Protein AF-0000000079678450 (afdb_homodimer)

Foldseek 3Di:
DDDPPPPVPDPPPPPPPPPPPPPDPVVVVQLCVLVVLLVVLVVLVVVLVVCVVVVVVVVNVVSVVVNVVSQVVVQVQVVVLVVQCVVCLQAVPLVSNLVQADQFFQFWEADVVGDIDTGSVRVSVVSVVVSVPADHRKDKDWAPWDKDDDRFKIKIWTWIWIDHPPDDDTDIWTWMWMWGQDSSHIHTRYIYTD/DDDPPPPVPPPPPPPPPPPPPPPDPVVVVLLCVLVVLLCVLVVLVVVLVVCVVVVVVVVNVVSVVVNVVSQVVVQVQVVVLVVQCVVCLQAVPLVSNLVQADQFFQFWEADVVGDIDTGSVRVSVVSVVVSVVADHRKDKDWAPWDKDDDRFKIKIWTWIWIGHPPDDDTDIWTWMWMWGQDSSHIHTRYIYTD

Secondary structure (DSSP, 8-state):
------------------------GGGHHHHHHHHHHHHHHHHHHHHHHHHHHTT-HHHHHHHHHHHHHHHHHHHHHHHHHHHHHHHHHHHT-HHHHHHHB--SSS-EEE-TT--EEESHHHHHHHHHHHHHHS-SSEEEEEEEEEEEEETTEEEEEEEEEEEESS--PPEEEEEEEEEEEETTEEEEEEEEE-/------------------------STTHHHHHHHHHHHHHHHHHHHHHHHHHHTT-HHHHHHHHHHHHHHHHHHHHHHHHHHHHHHHHHHHT-HHHHHHHB--SSS-EEE-TT--EEESHHHHHHHHHHHHHHS-SSEEEEEEEEEEEEETTEEEEEEEEEEEESS--PPEEEEEEEEEEEETTEEEEEEEEE-

Radius of gyration: 28.27 Å; Cα contacts (8 Å, |Δi|>4): 550; chains: 2; bounding box: 129×85×47 Å

Sequence (388 aa):
MEYLFAVPIKQNPHMLLLMPFQAKGDDIEGNRNAESIMLDEQTLQRDLQITIEEENYAEAAKIKDDLRVLHEDSKALVLIANFGFYDAFRRGDLAMMQNLWVKGDDVCCVHPGGNGISGYDSIMKSWKIVWMNFEFPLEIKLKNVRVHVRGDFGYVTCMEFVKTTKGSNWGSQFVINVFERINGQWHICIHQASMEYLFAVPIKQNPHMLLLMPFQAKGDDIEGNRNAESIMLDEQTLQRDLQITIEEENYAEAAKIKDDLRVLHEDSKALVLIANFGFYDAFRRGDLAMMQNLWVKGDDVCCVHPGGNGISGYDSIMKSWKIVWMNFEFPLEIKLKNVRVHVRGDFGYVTCMEFVKTTKGSNWGSQFVINVFERINGQWHICIHQAS

Solvent-accessible surface area (backbone atoms only — not comparable to full-atom values): 21212 Å² total; per-residue (Å²): 136,80,86,79,79,73,75,74,74,76,70,82,67,82,73,75,76,75,73,79,76,76,78,73,74,66,73,55,56,59,38,52,46,32,49,46,42,50,55,42,48,54,50,45,52,51,50,33,53,52,27,53,75,67,66,37,59,69,61,30,50,52,42,50,50,51,48,49,55,52,49,53,51,50,40,51,52,50,48,50,42,50,49,48,53,50,50,23,61,29,57,59,35,61,70,57,48,60,66,38,40,48,88,42,66,81,25,40,35,23,49,73,92,51,66,80,34,60,18,37,69,53,39,51,53,52,50,51,52,53,54,73,74,50,66,71,51,42,47,75,49,78,42,78,75,42,76,42,68,57,92,57,35,33,37,38,36,30,40,38,33,41,26,44,72,89,50,90,62,71,45,75,30,43,32,42,37,32,32,34,51,56,87,45,37,66,22,39,36,33,37,37,31,66,137,81,84,80,77,72,72,78,74,76,70,81,66,81,73,74,78,77,72,80,76,76,77,74,76,67,75,55,56,65,46,52,46,34,49,48,44,49,59,41,48,55,48,44,50,53,50,34,52,52,28,54,76,66,66,37,59,70,62,30,50,52,42,50,50,52,49,50,54,52,50,54,50,50,40,51,51,50,49,49,43,51,49,48,53,51,51,21,59,27,57,60,35,62,69,57,48,60,67,39,38,48,88,43,68,84,24,40,36,22,51,73,93,51,64,79,34,61,17,37,69,54,38,52,52,52,50,51,52,51,53,72,73,49,66,71,51,42,45,74,48,78,42,79,76,44,75,43,68,57,92,58,33,32,37,35,37,29,39,38,34,40,26,43,70,89,50,89,61,70,46,75,30,43,32,42,38,31,31,35,52,55,92,53,38,65,22,39,37,32,38,36,30,66

pLDDT: mean 79.35, std 24.82, range [20.59, 98.69]

Nearest PDB structures (foldseek):
  3bb9-assembly1_A  TM=8.511E-01  e=7.841E-07  Shewanella frigidimarina NCIMB 400
  7f14-assembly1_B  TM=6.612E-01  e=2.236E-03  Diaporthe longicolla
  3ec9-assembly1_A  TM=6.159E-01  e=2.236E-03  Burkholderia thailandensis E264
  7f11-assembly1_B  TM=6.358E-01  e=3.176E-03  Aspergillus novofumigatus
  7f0y-assembly1_B  TM=6.463E-01  e=8.098E-03  Aspergillus novofumigatus

InterPro domains:
  IPR032710 NTF2-like domain superfamily [SSF54427] (80-194)
  IPR037401 SnoaL-like domain [PF13474] (81-194)

Organism: Gossypium tomentosum (NCBI:txid34277)

Structure (mmCIF, N/CA/C/O backbone):
data_AF-0000000079678450-model_v1
#
loop_
_entity.id
_entity.type
_entity.pdbx_description
1 polymer 'SnoaL-like domain-containing protein'
#
loop_
_atom_site.group_PDB
_atom_site.id
_atom_site.type_symbol
_atom_site.label_atom_id
_atom_site.label_alt_id
_atom_site.label_comp_id
_atom_site.label_asym_id
_atom_site.label_entity_id
_atom_site.label_seq_id
_atom_site.pdbx_PDB_ins_code
_atom_site.Cartn_x
_atom_site.Cartn_y
_atom_site.Cartn_z
_atom_site.occupancy
_atom_site.B_iso_or_equiv
_atom_site.auth_seq_id
_atom_site.auth_comp_id
_atom_site.auth_asym_id
_atom_site.auth_atom_id
_atom_site.pdbx_PDB_model_num
ATOM 1 N N . MET A 1 1 ? 55.688 -49.562 3.408 1 24.44 1 MET A N 1
ATOM 2 C CA . MET A 1 1 ? 56.219 -49 4.629 1 24.44 1 MET A CA 1
ATOM 3 C C . MET A 1 1 ? 56.719 -47.562 4.387 1 24.44 1 MET A C 1
ATOM 5 O O . MET A 1 1 ? 57.406 -47 5.23 1 24.44 1 MET A O 1
ATOM 9 N N . GLU A 1 2 ? 56.531 -47.062 3.121 1 22.88 2 GLU A N 1
ATOM 10 C CA . GLU A 1 2 ? 57.375 -46.062 2.463 1 22.88 2 GLU A CA 1
ATOM 11 C C . GLU A 1 2 ? 57.344 -44.75 3.219 1 22.88 2 GLU A C 1
ATOM 13 O O . GLU A 1 2 ? 56.406 -44.469 3.988 1 22.88 2 GLU A O 1
ATOM 18 N N . TYR A 1 3 ? 58.469 -44.062 3.062 1 21.8 3 TYR A N 1
ATOM 19 C CA . TYR A 1 3 ? 59.188 -42.844 3.496 1 21.8 3 TYR A CA 1
ATOM 20 C C . TYR A 1 3 ? 58.312 -41.625 3.357 1 21.8 3 TYR A C 1
ATOM 22 O O . TYR A 1 3 ? 57.625 -41.438 2.355 1 21.8 3 TYR A O 1
ATOM 30 N N . LEU A 1 4 ? 57.875 -40.969 4.512 1 22.44 4 LEU A N 1
ATOM 31 C CA . LEU A 1 4 ? 57.062 -39.906 5.109 1 22.44 4 LEU A CA 1
ATOM 32 C C . LEU A 1 4 ? 57.562 -38.531 4.691 1 22.44 4 LEU A C 1
ATOM 34 O O . LEU A 1 4 ? 58.281 -37.875 5.434 1 22.44 4 LEU A O 1
ATOM 38 N N . PHE A 1 5 ? 58.188 -38.5 3.402 1 22.52 5 PHE A N 1
ATOM 39 C CA . PHE A 1 5 ? 59.031 -37.344 3.209 1 22.52 5 PHE A CA 1
ATOM 40 C C . PHE A 1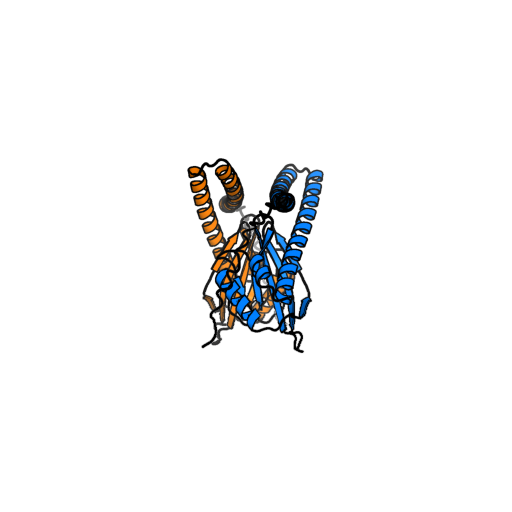 5 ? 58.25 -36.062 3.451 1 22.52 5 PHE A C 1
ATOM 42 O O . PHE A 1 5 ? 57.156 -35.875 2.91 1 22.52 5 PHE A O 1
ATOM 49 N N . ALA A 1 6 ? 58.5 -35.375 4.555 1 23.8 6 ALA A N 1
ATOM 50 C CA . ALA A 1 6 ? 58.094 -34.188 5.316 1 23.8 6 ALA A CA 1
ATOM 51 C C . ALA A 1 6 ? 58.312 -32.938 4.52 1 23.8 6 ALA A C 1
ATOM 53 O O . ALA A 1 6 ? 59.438 -32.438 4.43 1 23.8 6 ALA A O 1
ATOM 54 N N . VAL A 1 7 ? 58 -32.938 3.197 1 24.69 7 VAL A N 1
ATOM 55 C CA . VAL A 1 7 ? 58.594 -31.828 2.463 1 24.69 7 VAL A CA 1
ATOM 56 C C . VAL A 1 7 ? 58.188 -30.5 3.123 1 24.69 7 VAL A C 1
ATOM 58 O O . VAL A 1 7 ? 57.031 -30.297 3.498 1 24.69 7 VAL A O 1
ATOM 61 N N . PRO A 1 8 ? 59.188 -29.781 3.684 1 24.81 8 PRO A N 1
ATOM 62 C CA . PRO A 1 8 ? 59.062 -28.547 4.465 1 24.81 8 PRO A CA 1
ATOM 63 C C . PRO A 1 8 ? 58.438 -27.406 3.682 1 24.81 8 PRO A C 1
ATOM 65 O O . PRO A 1 8 ? 58.938 -27.016 2.627 1 24.81 8 PRO A O 1
ATOM 68 N N . ILE A 1 9 ? 57.281 -27.484 3.201 1 24.17 9 ILE A N 1
ATOM 69 C CA . ILE A 1 9 ? 56.844 -26.484 2.238 1 24.17 9 ILE A CA 1
ATOM 70 C C . ILE A 1 9 ? 56.969 -25.094 2.852 1 24.17 9 ILE A C 1
ATOM 72 O O . ILE A 1 9 ? 56.406 -24.812 3.908 1 24.17 9 ILE A O 1
ATOM 76 N N . LYS A 1 10 ? 58.156 -24.547 2.678 1 22.72 10 LYS A N 1
ATOM 77 C CA . LYS A 1 10 ? 58.5 -23.203 3.131 1 22.72 10 LYS A CA 1
ATOM 78 C C . LYS A 1 10 ? 57.375 -22.219 2.885 1 22.72 10 LYS A C 1
ATOM 80 O O . LYS A 1 10 ? 56.688 -22.281 1.854 1 22.72 10 LYS A O 1
ATOM 85 N N . GLN A 1 11 ? 56.844 -21.594 3.961 1 20.98 11 GLN A N 1
ATOM 86 C CA . GLN A 1 11 ? 55.75 -20.672 4.289 1 20.98 11 GLN A CA 1
ATOM 87 C C . GLN A 1 11 ? 56 -19.312 3.629 1 20.98 11 GLN A C 1
ATOM 89 O O . GLN A 1 11 ? 55.688 -18.281 4.227 1 20.98 11 GLN A O 1
ATOM 94 N N . ASN A 1 12 ? 56.438 -19.281 2.365 1 22.16 12 ASN A N 1
ATOM 95 C CA . ASN A 1 12 ? 56.875 -17.922 2.047 1 22.16 12 ASN A CA 1
ATOM 96 C C . ASN A 1 12 ? 55.781 -16.906 2.414 1 22.16 12 ASN A C 1
ATOM 98 O O . ASN A 1 12 ? 54.656 -17.016 1.967 1 22.16 12 ASN A O 1
ATOM 102 N N . PRO A 1 13 ? 56.031 -16.016 3.391 1 22.38 13 PRO A N 1
ATOM 103 C CA . PRO A 1 13 ? 55.219 -15.031 4.105 1 22.38 13 PRO A CA 1
ATOM 104 C C . PRO A 1 13 ? 54.719 -13.906 3.199 1 22.38 13 PRO A C 1
ATOM 106 O O . PRO A 1 13 ? 54.156 -12.93 3.682 1 22.38 13 PRO A O 1
ATOM 109 N N . HIS A 1 14 ? 55.062 -13.875 1.969 1 24.78 14 HIS A N 1
ATOM 110 C CA . HIS A 1 14 ? 55 -12.5 1.485 1 24.78 14 HIS A CA 1
ATOM 111 C C . HIS A 1 14 ? 53.594 -11.906 1.69 1 24.78 14 HIS A C 1
ATOM 113 O O . HIS A 1 14 ? 52.594 -12.484 1.26 1 24.78 14 HIS A O 1
ATOM 119 N N . MET A 1 15 ? 53.406 -11.141 2.746 1 22.02 15 MET A N 1
ATOM 120 C CA . MET A 1 15 ? 52.312 -10.289 3.236 1 22.02 15 MET A CA 1
ATOM 121 C C . MET A 1 15 ? 51.875 -9.289 2.17 1 22.02 15 MET A C 1
ATOM 123 O O . MET A 1 15 ? 52.656 -8.375 1.824 1 22.02 15 MET A O 1
ATOM 127 N N . LEU A 1 16 ? 51.5 -9.672 1.023 1 21.47 16 LEU A N 1
ATOM 128 C CA . LEU A 1 16 ? 51.094 -8.609 0.101 1 21.47 16 LEU A CA 1
ATOM 129 C C . LEU A 1 16 ? 50.156 -7.633 0.772 1 21.47 16 LEU A C 1
ATOM 131 O O . LEU A 1 16 ? 49.125 -8.039 1.347 1 21.47 16 LEU A O 1
ATOM 135 N N . LEU A 1 17 ? 50.625 -6.473 1.232 1 21.05 17 LEU A N 1
ATOM 136 C CA . LEU A 1 17 ? 50 -5.27 1.768 1 21.05 17 LEU A CA 1
ATOM 137 C C . LEU A 1 17 ? 48.844 -4.816 0.878 1 21.05 17 LEU A C 1
ATOM 139 O O . LEU A 1 17 ? 49.062 -4.445 -0.28 1 21.05 17 LEU A O 1
ATOM 143 N N . LEU A 1 18 ? 47.781 -5.477 0.865 1 22.3 18 LEU A N 1
ATOM 144 C CA . LEU A 1 18 ? 46.625 -4.98 0.144 1 22.3 18 LEU A CA 1
ATOM 145 C C . LEU A 1 18 ? 46.406 -3.498 0.419 1 22.3 18 LEU A C 1
ATOM 147 O O . LEU A 1 18 ? 46.312 -3.082 1.578 1 22.3 18 LEU A O 1
ATOM 151 N N . MET A 1 19 ? 46.906 -2.629 -0.405 1 24.52 19 MET A N 1
ATOM 152 C CA . MET A 1 19 ? 46.719 -1.182 -0.395 1 24.52 19 MET A CA 1
ATOM 153 C C . MET A 1 19 ? 45.25 -0.833 -0.236 1 24.52 19 MET A C 1
ATOM 155 O O . MET A 1 19 ? 44.375 -1.54 -0.752 1 24.52 19 MET A O 1
ATOM 159 N N . PRO A 1 20 ? 44.844 -0.059 0.8 1 25 20 PRO A N 1
ATOM 160 C CA . PRO A 1 20 ? 43.5 0.441 1.087 1 25 20 PRO A CA 1
ATOM 161 C C . PRO A 1 20 ? 42.875 1.174 -0.1 1 25 20 PRO A C 1
ATOM 163 O O . PRO A 1 20 ? 43.531 2.014 -0.723 1 25 20 PRO A O 1
ATOM 166 N N . PHE A 1 21 ? 42.281 0.491 -1.015 1 27.45 21 PHE A N 1
ATOM 167 C CA . PHE A 1 21 ? 41.531 1.224 -2.014 1 27.45 21 PHE A CA 1
ATOM 168 C C . PHE A 1 21 ? 40.75 2.363 -1.368 1 27.45 21 PHE A C 1
ATOM 170 O O . PHE A 1 21 ? 40 2.145 -0.423 1 27.45 21 PHE A O 1
ATOM 177 N N . GLN A 1 22 ? 41.188 3.545 -1.412 1 25.95 22 GLN A N 1
ATOM 178 C CA . GLN A 1 22 ? 40.562 4.82 -1.113 1 25.95 22 GLN A CA 1
ATOM 179 C C . GLN A 1 22 ? 39.188 4.906 -1.75 1 25.95 22 GLN A C 1
ATOM 181 O O . GLN A 1 22 ? 39.031 4.832 -2.973 1 25.95 22 GLN A O 1
ATOM 186 N N . ALA A 1 23 ? 38.156 4.363 -1.174 1 30.16 23 ALA A N 1
ATOM 187 C CA . ALA A 1 23 ? 36.781 4.664 -1.543 1 30.16 23 ALA A CA 1
ATOM 188 C C . ALA A 1 23 ? 36.594 6.156 -1.818 1 30.16 23 ALA A C 1
ATOM 190 O O . ALA A 1 23 ? 36.781 6.984 -0.921 1 30.16 23 ALA A O 1
ATOM 191 N N . LYS A 1 24 ? 36.812 6.59 -2.951 1 33.19 24 LYS A N 1
ATOM 192 C CA . LYS A 1 24 ? 36.406 7.934 -3.377 1 33.19 24 LYS A CA 1
ATOM 193 C C . LYS A 1 24 ? 34.969 8.234 -2.986 1 33.19 24 LYS A C 1
ATOM 195 O O . LYS A 1 24 ? 34.094 7.387 -3.127 1 33.19 24 LYS A O 1
ATOM 200 N N . GLY A 1 25 ? 34.625 9.32 -2.17 1 31.03 25 GLY A N 1
ATOM 201 C CA . GLY A 1 25 ? 33.5 10.062 -1.628 1 31.03 25 GLY A CA 1
ATOM 202 C C . GLY A 1 25 ? 32.406 10.305 -2.646 1 31.03 25 GLY A C 1
ATOM 203 O O . GLY A 1 25 ? 31.531 11.141 -2.424 1 31.03 25 GLY A O 1
ATOM 204 N N . ASP A 1 26 ? 32.531 9.875 -3.867 1 32.91 26 ASP A N 1
ATOM 205 C CA . ASP A 1 26 ? 31.578 10.367 -4.859 1 32.91 26 ASP A CA 1
ATOM 206 C C . ASP A 1 26 ? 30.188 9.789 -4.629 1 32.91 26 ASP A C 1
ATOM 208 O O . ASP A 1 26 ? 29.25 10.109 -5.355 1 32.91 26 ASP A O 1
ATOM 212 N N . ASP A 1 27 ? 30.109 8.742 -4.035 1 35.81 27 ASP A N 1
ATOM 213 C CA . ASP A 1 27 ? 28.781 8.141 -4.016 1 35.81 27 ASP A CA 1
ATOM 214 C C . ASP A 1 27 ? 27.844 8.891 -3.064 1 35.81 27 ASP A C 1
ATOM 216 O O . ASP A 1 27 ? 26.719 8.453 -2.818 1 35.81 27 ASP A O 1
ATOM 220 N N . ILE A 1 28 ? 28.375 9.844 -2.283 1 38.09 28 ILE A N 1
ATOM 221 C CA . ILE A 1 28 ? 27.594 10.695 -1.392 1 38.09 28 ILE A CA 1
ATOM 222 C C . ILE A 1 28 ? 26.75 11.664 -2.215 1 38.09 28 ILE A C 1
ATOM 224 O O . ILE A 1 28 ? 25.906 12.391 -1.667 1 38.09 28 ILE A O 1
ATOM 228 N N . GLU A 1 29 ? 27.047 11.75 -3.461 1 40.66 29 GLU A N 1
ATOM 229 C CA . GLU A 1 29 ? 26.281 12.742 -4.203 1 40.66 29 GLU A CA 1
ATOM 230 C C . GLU A 1 29 ? 24.828 12.305 -4.359 1 40.66 29 GLU A C 1
ATOM 232 O O . GLU A 1 29 ? 23.922 13.141 -4.328 1 40.66 29 GLU A O 1
ATOM 237 N N . GLY A 1 30 ? 24.594 11.086 -4.477 1 40.25 30 GLY A N 1
ATOM 238 C CA . GLY A 1 30 ? 23.234 10.633 -4.703 1 40.25 30 GLY A CA 1
ATOM 239 C C . GLY A 1 30 ? 22.359 10.75 -3.473 1 40.25 30 GLY A C 1
ATOM 240 O O . GLY A 1 30 ? 21.141 10.961 -3.584 1 40.25 30 GLY A O 1
ATOM 241 N N . ASN A 1 31 ? 22.875 10.461 -2.369 1 43.41 31 ASN A N 1
ATOM 242 C CA . ASN A 1 31 ? 22.109 10.5 -1.128 1 43.41 31 ASN A CA 1
ATOM 243 C C . ASN A 1 31 ? 21.75 11.93 -0.738 1 43.41 31 ASN A C 1
ATOM 245 O O . ASN A 1 31 ? 20.672 12.18 -0.209 1 43.41 31 ASN A O 1
ATOM 249 N N . ARG A 1 32 ? 22.75 12.844 -0.963 1 46.5 32 ARG A N 1
ATOM 250 C CA . ARG A 1 32 ? 22.547 14.258 -0.667 1 46.5 32 ARG A CA 1
ATOM 251 C C . ARG A 1 32 ? 21.406 14.836 -1.499 1 46.5 32 ARG A C 1
ATOM 253 O O . ARG A 1 32 ? 20.625 15.648 -1.009 1 46.5 32 ARG A O 1
ATOM 260 N N . ASN A 1 33 ? 21.281 14.172 -2.697 1 49.62 33 ASN A N 1
ATOM 261 C CA . ASN A 1 33 ? 20.281 14.719 -3.602 1 49.62 33 ASN A CA 1
ATOM 262 C C . ASN A 1 33 ? 18.859 14.344 -3.16 1 49.62 33 ASN A C 1
ATOM 264 O O . ASN A 1 33 ? 17.953 15.188 -3.176 1 49.62 33 ASN A O 1
ATOM 268 N N . ALA A 1 34 ? 18.859 13.133 -2.629 1 50.16 34 ALA A N 1
ATOM 269 C CA . ALA A 1 34 ? 17.5 12.734 -2.242 1 50.16 34 ALA A CA 1
ATOM 270 C C . ALA A 1 34 ? 17.031 13.523 -1.022 1 50.16 34 ALA A C 1
ATOM 272 O O . ALA A 1 34 ? 15.883 13.969 -0.971 1 50.16 34 ALA A O 1
ATOM 273 N N . GLU A 1 35 ? 17.938 13.609 -0.011 1 54.22 35 GLU A N 1
ATOM 274 C CA . GLU A 1 35 ? 17.609 14.422 1.153 1 54.22 35 GLU A CA 1
ATOM 275 C C . GLU A 1 35 ? 17.359 15.875 0.754 1 54.22 35 GLU A C 1
ATOM 277 O O . GLU A 1 35 ? 16.422 16.516 1.256 1 54.22 35 GLU A O 1
ATOM 282 N N . SER A 1 36 ? 18.141 16.219 -0.132 1 54.97 36 SER A N 1
ATOM 283 C CA . SER A 1 36 ? 18 17.562 -0.649 1 54.97 36 SER A CA 1
ATOM 284 C C . SER A 1 36 ? 16.688 17.75 -1.405 1 54.97 36 SER A C 1
ATOM 286 O O . SER A 1 36 ? 16.016 18.766 -1.256 1 54.97 36 SER A O 1
ATOM 288 N N . ILE A 1 37 ? 16.312 16.578 -1.919 1 56.41 37 ILE A N 1
ATOM 289 C CA . ILE A 1 37 ? 15.094 16.641 -2.713 1 56.41 37 ILE A CA 1
ATOM 290 C C . ILE A 1 37 ? 13.883 16.719 -1.788 1 56.41 37 ILE A C 1
ATOM 292 O O . ILE A 1 37 ? 12.961 17.5 -2.037 1 56.41 37 ILE A O 1
ATOM 296 N N . MET A 1 38 ? 13.867 15.945 -0.712 1 57.72 38 MET A N 1
ATOM 297 C CA . MET A 1 38 ? 12.75 16 0.231 1 57.72 38 MET A CA 1
ATOM 298 C C . MET A 1 38 ? 12.672 17.375 0.897 1 57.72 38 MET A C 1
ATOM 300 O O . MET A 1 38 ? 11.586 17.938 1.024 1 57.72 38 MET A O 1
ATOM 304 N N . LEU A 1 39 ? 13.82 17.781 1.352 1 56.75 39 LEU A N 1
ATOM 305 C CA . LEU A 1 39 ? 13.867 19.109 1.946 1 56.75 39 LEU A CA 1
ATOM 306 C C . LEU A 1 39 ? 13.414 20.172 0.945 1 56.75 39 LEU A C 1
ATOM 308 O O . LEU A 1 39 ? 12.672 21.078 1.297 1 56.75 39 LEU A O 1
ATOM 312 N N . ASP A 1 40 ? 13.641 19.656 -0.283 1 71 40 ASP A N 1
ATOM 313 C CA . ASP A 1 40 ? 13.273 20.625 -1.316 1 71 40 ASP A CA 1
ATOM 314 C C . ASP A 1 40 ? 11.773 20.609 -1.569 1 71 40 ASP A C 1
ATOM 316 O O . ASP A 1 40 ? 11.148 21.656 -1.705 1 71 40 ASP A O 1
ATOM 320 N N . GLU A 1 41 ? 11.188 19.359 -1.388 1 75.94 41 GLU A N 1
ATOM 321 C CA . GLU A 1 41 ? 9.758 19.312 -1.662 1 75.94 41 GLU A CA 1
ATOM 322 C C . GLU A 1 41 ? 8.961 20 -0.554 1 75.94 41 GLU A C 1
ATOM 324 O O . GLU A 1 41 ? 8.039 20.781 -0.829 1 75.94 41 GLU A O 1
ATOM 329 N N . GLN A 1 42 ? 9.32 19.656 0.627 1 69.56 42 GLN A N 1
ATOM 330 C CA . GLN A 1 42 ? 8.641 20.25 1.773 1 69.56 42 GLN A CA 1
ATOM 331 C C . GLN A 1 42 ? 8.781 21.781 1.769 1 69.56 42 GLN A C 1
ATOM 333 O O . GLN A 1 42 ? 7.824 22.5 2.064 1 69.56 42 GLN A O 1
ATOM 338 N N . THR A 1 43 ? 9.977 22.141 1.547 1 74.56 43 THR A N 1
ATOM 339 C CA . THR A 1 43 ? 10.219 23.578 1.45 1 74.56 43 THR A CA 1
ATOM 340 C C . THR A 1 43 ? 9.359 24.203 0.354 1 74.56 43 THR A C 1
ATOM 342 O O . THR A 1 43 ? 8.742 25.25 0.56 1 74.56 43 THR A O 1
ATOM 345 N N . LEU A 1 44 ? 9.328 23.547 -0.765 1 82.94 44 LEU A N 1
ATOM 346 C CA . LEU A 1 44 ? 8.539 24.047 -1.887 1 82.94 44 LEU A CA 1
ATOM 347 C C . LEU A 1 44 ? 7.059 24.094 -1.534 1 82.94 44 LEU A C 1
ATOM 349 O O . LEU A 1 44 ? 6.355 25.047 -1.894 1 82.94 44 LEU A O 1
ATOM 353 N N . GLN A 1 45 ? 6.598 23.094 -0.829 1 78.12 45 GLN A N 1
ATOM 354 C CA . GLN A 1 45 ? 5.199 23.062 -0.417 1 78.12 45 GLN A CA 1
ATOM 355 C C . GLN A 1 45 ? 4.875 24.203 0.538 1 78.12 45 GLN A C 1
ATOM 357 O O . GLN A 1 45 ? 3.824 24.844 0.417 1 78.12 45 GLN A O 1
ATOM 362 N N . ARG A 1 46 ? 5.672 24.391 1.474 1 74.88 46 ARG A N 1
ATOM 363 C CA . ARG A 1 46 ? 5.508 25.516 2.398 1 74.88 46 ARG A CA 1
ATOM 364 C C . ARG A 1 46 ? 5.512 26.844 1.653 1 74.88 46 ARG A C 1
ATOM 366 O O . ARG A 1 46 ? 4.668 27.703 1.904 1 74.88 46 ARG A O 1
ATOM 373 N N . ASP A 1 47 ? 6.48 27 0.79 1 82.88 47 ASP A N 1
ATOM 374 C CA . ASP A 1 47 ? 6.57 28.219 0.002 1 82.88 47 ASP A CA 1
ATOM 375 C C . ASP A 1 47 ? 5.305 28.438 -0.827 1 82.88 47 ASP A C 1
ATOM 377 O O . ASP A 1 47 ? 4.852 29.562 -0.999 1 82.88 47 ASP A O 1
ATOM 381 N N . LEU A 1 48 ? 4.84 27.375 -1.338 1 87.31 48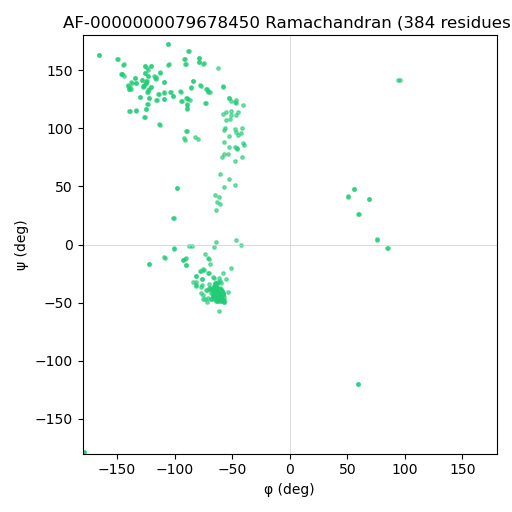 LEU A N 1
ATOM 382 C CA . LEU A 1 48 ? 3.623 27.469 -2.135 1 87.31 48 LEU A CA 1
ATOM 383 C C . LEU A 1 48 ? 2.461 27.984 -1.299 1 87.31 48 LEU A C 1
ATOM 385 O O . LEU A 1 48 ? 1.737 28.891 -1.731 1 87.31 48 LEU A O 1
ATOM 389 N N . GLN A 1 49 ? 2.299 27.422 -0.129 1 81.25 49 GLN A N 1
ATOM 390 C CA . GLN A 1 49 ? 1.236 27.859 0.762 1 81.25 49 GLN A CA 1
ATOM 391 C C . GLN A 1 49 ? 1.387 29.344 1.089 1 81.25 49 GLN A C 1
ATOM 393 O O . GLN A 1 49 ? 0.405 30.094 1.078 1 81.25 49 GLN A O 1
ATOM 398 N N . ILE A 1 50 ? 2.545 29.719 1.422 1 83.19 50 ILE A N 1
ATOM 399 C CA . ILE A 1 50 ? 2.834 31.125 1.744 1 83.19 50 ILE A CA 1
ATOM 400 C C . ILE A 1 50 ? 2.516 32 0.541 1 83.19 50 ILE A C 1
ATOM 402 O O . ILE A 1 50 ? 1.861 33.031 0.68 1 83.19 50 ILE A O 1
ATOM 406 N N . THR A 1 51 ? 2.992 31.609 -0.632 1 89.88 51 THR A N 1
ATOM 407 C CA . THR A 1 51 ? 2.805 32.406 -1.835 1 89.88 51 THR A CA 1
ATOM 408 C C . THR A 1 51 ? 1.323 32.5 -2.189 1 89.88 51 THR A C 1
ATOM 410 O O . THR A 1 51 ? 0.87 33.531 -2.686 1 89.88 51 THR A O 1
ATOM 413 N N . ILE A 1 52 ? 0.534 31.531 -1.949 1 86.69 52 ILE A N 1
ATOM 414 C CA . ILE A 1 52 ? -0.905 31.547 -2.191 1 86.69 52 ILE A CA 1
ATOM 415 C C . ILE A 1 52 ? -1.577 32.531 -1.224 1 86.69 52 ILE A C 1
ATOM 417 O O . ILE A 1 52 ? -2.426 33.312 -1.626 1 86.69 52 ILE A O 1
ATOM 421 N N . GLU A 1 53 ? -1.188 32.406 0.024 1 86.44 53 GLU A N 1
ATOM 422 C CA . GLU A 1 53 ? -1.729 33.312 1.035 1 86.44 53 GLU A CA 1
ATOM 423 C C . GLU A 1 53 ? -1.397 34.75 0.709 1 86.44 53 GLU A C 1
ATOM 425 O O . GLU A 1 53 ? -2.191 35.656 0.99 1 86.44 53 GLU A O 1
ATOM 430 N N . GLU A 1 54 ? -0.302 34.938 0.143 1 91.5 54 GLU A N 1
ATOM 431 C CA . GLU A 1 54 ? 0.127 36.281 -0.239 1 91.5 54 GLU A CA 1
ATOM 432 C C . GLU A 1 54 ? -0.442 36.656 -1.599 1 91.5 54 GLU A C 1
ATOM 434 O O . GLU A 1 54 ? -0.165 37.75 -2.1 1 91.5 54 GLU A O 1
ATOM 439 N N . GLU A 1 55 ? -1.178 35.781 -2.246 1 91.06 55 GLU A N 1
ATOM 440 C CA . GLU A 1 55 ? -1.836 35.969 -3.531 1 91.06 55 GLU A CA 1
ATOM 441 C C . GLU A 1 55 ? -0.821 36.312 -4.625 1 91.06 55 GLU A C 1
ATOM 443 O O . GLU A 1 55 ? -1.067 37.188 -5.469 1 91.06 55 GLU A O 1
ATOM 448 N N . ASN A 1 56 ? 0.346 35.938 -4.508 1 91.81 56 ASN A N 1
ATOM 449 C CA . ASN A 1 56 ? 1.367 35.969 -5.547 1 91.81 56 ASN A CA 1
ATOM 450 C C . ASN A 1 56 ? 1.248 34.812 -6.516 1 91.81 56 ASN A C 1
ATOM 452 O O . ASN A 1 56 ? 1.994 33.844 -6.406 1 91.81 56 ASN A O 1
ATOM 456 N N . TYR A 1 57 ? 0.548 34.875 -7.598 1 90 57 TYR A N 1
ATOM 457 C CA . TYR A 1 57 ? 0.135 33.781 -8.461 1 90 57 TYR A CA 1
ATOM 458 C C . TYR A 1 57 ? 1.257 33.375 -9.414 1 90 57 TYR A C 1
ATOM 460 O O . TYR A 1 57 ? 1.406 32.188 -9.75 1 90 57 TYR A O 1
ATOM 468 N N . ALA A 1 58 ? 1.99 34.406 -9.82 1 91.81 58 ALA A N 1
ATOM 469 C CA . ALA A 1 58 ? 3.105 34.094 -10.711 1 91.81 58 ALA A CA 1
ATOM 470 C C . ALA A 1 58 ? 4.125 33.188 -10.016 1 91.81 58 ALA A C 1
ATOM 472 O O . ALA A 1 58 ? 4.559 32.188 -10.57 1 91.81 58 ALA A O 1
ATOM 473 N N . GLU A 1 59 ? 4.469 33.594 -8.852 1 91.94 59 GLU A N 1
ATOM 474 C CA . GLU A 1 59 ? 5.422 32.781 -8.086 1 91.94 59 GLU A CA 1
ATOM 475 C C . GLU A 1 59 ? 4.832 31.438 -7.695 1 91.94 59 GLU A C 1
ATOM 477 O O . GLU A 1 59 ? 5.531 30.422 -7.703 1 91.94 59 GLU A O 1
ATOM 482 N N . ALA A 1 60 ? 3.543 31.406 -7.367 1 90.75 60 ALA A N 1
ATOM 483 C CA . ALA A 1 60 ? 2.863 30.156 -7.051 1 90.75 60 ALA A CA 1
ATOM 484 C C . ALA A 1 60 ? 2.92 29.188 -8.227 1 90.75 60 ALA A C 1
ATOM 486 O O . ALA A 1 60 ? 3.16 27.984 -8.047 1 90.75 60 ALA A O 1
ATOM 487 N N . ALA A 1 61 ? 2.781 29.734 -9.375 1 91.5 61 ALA A N 1
ATOM 488 C CA . ALA A 1 61 ? 2.822 28.906 -10.578 1 91.5 61 ALA A CA 1
ATOM 489 C C . ALA A 1 61 ? 4.203 28.297 -10.781 1 91.5 61 ALA A C 1
ATOM 491 O O . ALA A 1 61 ? 4.324 27.125 -11.141 1 91.5 61 ALA A O 1
ATOM 492 N N . LYS A 1 62 ? 5.188 29.109 -10.586 1 92 62 LYS A N 1
ATOM 493 C CA . LYS A 1 62 ? 6.559 28.625 -10.719 1 92 62 LYS A CA 1
ATOM 494 C C . LYS A 1 62 ? 6.848 27.5 -9.711 1 92 62 LYS A C 1
ATOM 496 O O . LYS A 1 62 ? 7.484 26.5 -10.055 1 92 62 LYS A O 1
ATOM 501 N N . ILE A 1 63 ? 6.422 27.672 -8.531 1 90.31 63 ILE A N 1
ATOM 502 C CA . ILE A 1 63 ? 6.648 26.672 -7.492 1 90.31 63 ILE A CA 1
ATOM 503 C C . ILE A 1 63 ? 5.891 25.391 -7.832 1 90.31 63 ILE A C 1
ATOM 505 O O . ILE A 1 63 ? 6.41 24.281 -7.641 1 90.31 63 ILE A O 1
ATOM 509 N N . LYS A 1 64 ? 4.699 25.594 -8.32 1 88 64 LYS A N 1
ATOM 510 C CA . LYS A 1 64 ? 3.916 24.422 -8.734 1 88 64 LYS A CA 1
ATOM 511 C C . LYS A 1 64 ? 4.629 23.641 -9.828 1 88 64 LYS A C 1
ATOM 513 O O . LYS A 1 64 ? 4.625 22.406 -9.82 1 88 64 LYS A O 1
ATOM 518 N N . ASP A 1 65 ? 5.258 24.375 -10.703 1 89.81 65 ASP A N 1
ATOM 519 C CA . ASP A 1 65 ? 6.023 23.734 -11.766 1 89.81 65 ASP A CA 1
ATOM 520 C C . ASP A 1 65 ? 7.215 22.969 -11.203 1 89.81 65 ASP A C 1
ATOM 522 O O . ASP A 1 65 ? 7.477 21.828 -11.609 1 89.81 65 ASP A O 1
ATOM 526 N N . ASP A 1 66 ? 7.832 23.562 -10.328 1 87.38 66 ASP A N 1
ATOM 527 C CA . ASP A 1 66 ? 8.969 22.922 -9.68 1 87.38 66 ASP A CA 1
ATOM 528 C C . ASP A 1 66 ? 8.539 21.656 -8.938 1 87.38 66 ASP A C 1
ATOM 530 O O . ASP A 1 66 ? 9.234 20.641 -8.969 1 87.38 66 ASP A O 1
ATOM 534 N N . LEU A 1 67 ? 7.457 21.75 -8.312 1 85.69 67 LEU A N 1
ATOM 535 C CA . LEU A 1 67 ? 6.926 20.594 -7.59 1 85.69 67 LEU A CA 1
ATOM 536 C C . LEU A 1 67 ? 6.57 19.469 -8.555 1 85.69 67 LEU A C 1
ATOM 538 O O . LEU A 1 67 ? 6.801 18.297 -8.258 1 85.69 67 LEU A O 1
ATOM 542 N N . ARG A 1 68 ? 6.051 19.875 -9.609 1 86.38 68 ARG A N 1
ATOM 543 C CA . ARG A 1 68 ? 5.707 18.875 -10.633 1 86.38 68 ARG A CA 1
ATOM 544 C C . ARG A 1 68 ? 6.945 18.125 -11.102 1 86.38 68 ARG A C 1
ATOM 546 O O . ARG A 1 68 ? 6.926 16.906 -11.227 1 86.38 68 ARG A O 1
ATOM 553 N N . VAL A 1 69 ? 7.973 18.828 -11.383 1 86 69 VAL A N 1
ATOM 554 C CA . VAL A 1 69 ? 9.227 18.234 -11.828 1 86 69 VAL A CA 1
ATOM 555 C C . VAL A 1 69 ? 9.758 17.281 -10.758 1 86 69 VAL A C 1
ATOM 557 O O . VAL A 1 69 ? 10.172 16.156 -11.062 1 86 69 VAL A O 1
ATOM 560 N N . LEU A 1 70 ? 9.68 17.719 -9.555 1 83.19 70 LEU A N 1
ATOM 561 C CA . LEU A 1 70 ? 10.141 16.906 -8.438 1 83.19 70 LEU A CA 1
ATOM 562 C C . LEU A 1 70 ? 9.328 15.617 -8.328 1 83.19 70 LEU A C 1
ATOM 564 O O . LEU A 1 70 ? 9.883 14.539 -8.094 1 83.19 70 LEU A O 1
ATOM 568 N N . HIS A 1 71 ? 8.07 15.727 -8.492 1 84.25 71 HIS A N 1
ATOM 569 C CA . HIS A 1 71 ? 7.18 14.57 -8.422 1 84.25 71 HIS A CA 1
ATOM 570 C C . HIS A 1 71 ? 7.484 13.578 -9.539 1 84.25 71 HIS A C 1
ATOM 572 O O . HIS A 1 71 ? 7.5 12.367 -9.312 1 84.25 71 HIS A O 1
ATOM 578 N N . GLU A 1 72 ? 7.711 14.07 -10.719 1 87.62 72 GLU A N 1
ATOM 579 C CA . GLU A 1 72 ? 8.039 13.203 -11.852 1 87.62 72 GLU A CA 1
ATOM 580 C C . GLU A 1 72 ? 9.359 12.469 -11.609 1 87.62 72 GLU A C 1
ATOM 582 O O . GLU A 1 72 ? 9.492 11.297 -11.961 1 87.62 72 GLU A O 1
ATOM 587 N N . ASP A 1 73 ? 10.211 13.164 -11.016 1 89 73 ASP A N 1
ATOM 588 C CA . ASP A 1 73 ? 11.492 12.547 -10.695 1 89 73 ASP A CA 1
ATOM 589 C C . ASP A 1 73 ? 11.32 11.438 -9.664 1 89 73 ASP A C 1
ATOM 591 O O . ASP A 1 73 ? 11.938 10.375 -9.781 1 89 73 ASP A O 1
ATOM 595 N N . SER A 1 74 ? 10.555 11.734 -8.68 1 91.06 74 SER A N 1
ATOM 596 C CA . SER A 1 74 ? 10.305 10.734 -7.648 1 91.06 74 SER A CA 1
ATOM 597 C C . SER A 1 74 ? 9.617 9.508 -8.227 1 91.06 74 SER A C 1
ATOM 599 O O . SER A 1 74 ? 9.93 8.375 -7.848 1 91.06 74 SER A O 1
ATOM 601 N N . LYS A 1 75 ? 8.719 9.703 -9.141 1 92.81 75 LYS A N 1
ATOM 602 C CA . LYS A 1 75 ? 8.062 8.578 -9.797 1 92.81 75 LYS A CA 1
ATOM 603 C C . LYS A 1 75 ? 9.062 7.723 -10.562 1 92.81 75 LYS A C 1
ATOM 605 O O . LYS A 1 75 ? 9.008 6.492 -10.508 1 92.81 75 LYS A O 1
ATOM 610 N N . ALA A 1 76 ? 9.969 8.375 -11.25 1 94.12 76 ALA A N 1
ATOM 611 C CA . ALA A 1 76 ? 11 7.66 -12 1 94.12 76 ALA A CA 1
ATOM 612 C C . ALA A 1 76 ? 11.867 6.816 -11.07 1 94.12 76 ALA A C 1
ATOM 614 O O . ALA A 1 76 ? 12.195 5.672 -11.383 1 94.12 76 ALA A O 1
ATOM 615 N N . LEU A 1 77 ? 12.164 7.371 -9.945 1 94.75 77 LEU A N 1
ATOM 616 C CA . LEU A 1 77 ? 13.023 6.668 -9 1 94.75 77 LEU A CA 1
ATOM 617 C C . LEU A 1 77 ? 12.289 5.473 -8.398 1 94.75 77 LEU A C 1
ATOM 619 O O . LEU A 1 77 ? 12.891 4.414 -8.188 1 94.75 77 LEU A O 1
ATOM 623 N N . VAL A 1 78 ? 11.031 5.613 -8.141 1 96.25 78 VAL A N 1
ATOM 624 C CA . VAL A 1 78 ? 10.242 4.496 -7.637 1 96.25 78 VAL A CA 1
ATOM 625 C C . VAL A 1 78 ? 10.148 3.408 -8.703 1 96.25 78 VAL A C 1
ATOM 627 O O . VAL A 1 78 ? 10.25 2.217 -8.398 1 96.25 78 VAL A O 1
ATOM 630 N N . LEU A 1 79 ? 9.992 3.842 -9.906 1 96.25 79 LEU A N 1
ATOM 631 C CA . LEU A 1 79 ? 9.938 2.873 -11 1 96.25 79 LEU A CA 1
ATOM 632 C C . LEU A 1 79 ? 11.266 2.141 -11.148 1 96.25 79 LEU A C 1
ATOM 634 O O . LEU A 1 79 ? 11.289 0.945 -11.445 1 96.25 79 LEU A O 1
ATOM 638 N N . ILE A 1 80 ? 12.352 2.809 -10.953 1 96.19 80 ILE A N 1
ATOM 639 C CA . ILE A 1 80 ? 13.672 2.189 -10.984 1 96.19 80 ILE A CA 1
ATOM 640 C C . ILE A 1 80 ? 13.781 1.156 -9.867 1 96.19 80 ILE A C 1
ATOM 642 O O . ILE A 1 80 ? 14.281 0.048 -10.086 1 96.19 80 ILE A O 1
ATOM 646 N N . ALA A 1 81 ? 13.328 1.505 -8.703 1 97.38 81 ALA A N 1
ATOM 647 C CA . ALA A 1 81 ? 13.312 0.55 -7.598 1 97.38 81 ALA A CA 1
ATOM 648 C C . ALA A 1 81 ? 12.453 -0.666 -7.938 1 97.38 81 ALA A C 1
ATOM 650 O O . ALA A 1 81 ? 12.828 -1.802 -7.641 1 97.38 81 ALA A O 1
ATOM 651 N N . ASN A 1 82 ? 11.328 -0.422 -8.531 1 98.31 82 ASN A N 1
ATOM 652 C CA . ASN A 1 82 ? 10.445 -1.503 -8.961 1 98.31 82 ASN A CA 1
ATOM 653 C C . ASN A 1 82 ? 11.125 -2.408 -9.984 1 98.31 82 ASN A C 1
ATOM 655 O O . ASN A 1 82 ? 11.031 -3.635 -9.898 1 98.31 82 ASN A O 1
ATOM 659 N N . PHE A 1 83 ? 11.781 -1.773 -10.898 1 97.5 83 PHE A N 1
ATOM 660 C CA . PHE A 1 83 ? 12.555 -2.533 -11.875 1 97.5 83 PHE A CA 1
ATOM 661 C C . PHE A 1 83 ? 13.617 -3.383 -11.18 1 97.5 83 PHE A C 1
ATOM 663 O O . PHE A 1 83 ? 13.828 -4.539 -11.547 1 97.5 83 PHE A O 1
ATOM 670 N N . GLY A 1 84 ? 14.219 -2.848 -10.211 1 97.69 84 GLY A N 1
ATOM 671 C CA . GLY A 1 84 ? 15.195 -3.596 -9.438 1 97.69 84 GLY A CA 1
ATOM 672 C C . GLY A 1 84 ? 14.617 -4.824 -8.766 1 97.69 84 GLY A C 1
ATOM 673 O O . GLY A 1 84 ? 15.227 -5.895 -8.773 1 97.69 84 GLY A O 1
ATOM 674 N N . PHE A 1 85 ? 13.477 -4.652 -8.203 1 98.69 85 PHE A N 1
ATOM 675 C CA . PHE A 1 85 ? 12.781 -5.77 -7.57 1 98.69 85 PHE A CA 1
ATOM 676 C C . PHE A 1 85 ? 12.547 -6.898 -8.562 1 98.69 85 PHE A C 1
ATOM 678 O O . PHE A 1 85 ? 12.867 -8.055 -8.289 1 98.69 85 PHE A O 1
ATOM 685 N N . TYR A 1 86 ? 12.07 -6.582 -9.703 1 98.38 86 TYR A N 1
ATOM 686 C CA . TYR A 1 86 ? 11.719 -7.617 -10.672 1 98.38 86 TYR A CA 1
ATOM 687 C C . TYR A 1 86 ? 12.969 -8.188 -11.336 1 98.38 86 TYR A C 1
ATOM 689 O O . TYR A 1 86 ? 12.992 -9.359 -11.727 1 98.38 86 TYR A O 1
ATOM 697 N N . ASP A 1 87 ? 14.008 -7.395 -11.469 1 97.62 87 ASP A N 1
ATOM 698 C CA . ASP A 1 87 ? 15.273 -7.93 -11.953 1 97.62 87 ASP A CA 1
ATOM 699 C C . ASP A 1 87 ? 15.844 -8.969 -10.992 1 97.62 87 ASP A C 1
ATOM 701 O O . ASP A 1 87 ? 16.281 -10.047 -11.406 1 97.62 87 ASP A O 1
ATOM 705 N N . ALA A 1 88 ? 15.82 -8.609 -9.711 1 97.62 88 ALA A N 1
ATOM 706 C CA . ALA A 1 88 ? 16.25 -9.555 -8.695 1 97.62 88 ALA A CA 1
ATOM 707 C C . ALA A 1 88 ? 15.414 -10.828 -8.727 1 97.62 88 ALA A C 1
ATOM 709 O O . ALA A 1 88 ? 15.945 -11.938 -8.625 1 97.62 88 ALA A O 1
ATOM 710 N N . PHE A 1 89 ? 14.133 -10.648 -8.898 1 97.69 89 PHE A N 1
ATOM 711 C CA . PHE A 1 89 ? 13.188 -11.758 -8.945 1 97.69 89 PHE A CA 1
ATOM 712 C C . PHE A 1 89 ? 13.43 -12.617 -10.188 1 97.69 89 PHE A C 1
ATOM 714 O O . PHE A 1 89 ? 13.5 -13.844 -10.086 1 97.69 89 PHE A O 1
ATOM 721 N N . ARG A 1 90 ? 13.633 -12.031 -11.281 1 96.19 90 ARG A N 1
ATOM 722 C CA . ARG A 1 90 ? 13.867 -12.719 -12.555 1 96.19 90 ARG A CA 1
ATOM 723 C C . ARG A 1 90 ? 15.117 -13.578 -12.484 1 96.19 90 ARG A C 1
ATOM 725 O O . ARG A 1 90 ? 15.117 -14.719 -12.945 1 96.19 90 ARG A O 1
ATOM 732 N N . ARG A 1 91 ? 16.141 -13.078 -11.875 1 95.56 91 ARG A N 1
ATOM 733 C CA . ARG A 1 91 ? 17.453 -13.711 -11.906 1 95.56 91 ARG A CA 1
ATOM 734 C C . ARG A 1 91 ? 17.641 -14.648 -10.719 1 95.56 91 ARG A C 1
ATOM 736 O O . ARG A 1 91 ? 18.609 -15.422 -10.68 1 95.56 91 ARG A O 1
ATOM 743 N N . GLY A 1 92 ? 16.781 -14.523 -9.812 1 95.31 92 GLY A N 1
ATOM 744 C CA . GLY A 1 92 ? 17.016 -15.242 -8.57 1 95.31 92 GLY A CA 1
ATOM 745 C C . GLY A 1 92 ? 18.188 -14.695 -7.777 1 95.31 92 GLY A C 1
ATOM 746 O O . GLY A 1 92 ? 19.031 -15.461 -7.281 1 95.31 92 GLY A O 1
ATOM 747 N N . ASP A 1 93 ? 18.344 -13.461 -7.73 1 96.31 93 ASP A N 1
ATOM 748 C CA . ASP A 1 93 ? 19.406 -12.789 -7.004 1 96.31 93 ASP A CA 1
ATOM 749 C C . ASP A 1 93 ? 18.984 -12.445 -5.578 1 96.31 93 ASP A C 1
ATOM 751 O O . ASP A 1 93 ? 18.484 -11.344 -5.32 1 96.31 93 ASP A O 1
ATOM 755 N N . LEU A 1 94 ? 19.234 -13.344 -4.684 1 95.88 94 LEU A N 1
ATOM 756 C CA . LEU A 1 94 ? 18.766 -13.203 -3.309 1 95.88 94 LEU A CA 1
ATOM 757 C C . LEU A 1 94 ? 19.469 -12.039 -2.613 1 95.88 94 LEU A C 1
ATOM 759 O O . LEU A 1 94 ? 18.859 -11.344 -1.797 1 95.88 94 LEU A O 1
ATOM 763 N N . ALA A 1 95 ? 20.672 -11.883 -2.879 1 96.56 95 ALA A N 1
ATOM 764 C CA . ALA A 1 95 ? 21.422 -10.789 -2.266 1 96.56 95 ALA A CA 1
ATOM 765 C C . ALA A 1 95 ? 20.812 -9.438 -2.645 1 96.56 95 ALA A C 1
ATOM 767 O O . ALA A 1 95 ? 20.625 -8.57 -1.787 1 96.56 95 ALA A O 1
ATOM 768 N N . MET A 1 96 ? 20.516 -9.289 -3.877 1 96.88 96 MET A N 1
ATOM 769 C CA . MET A 1 96 ? 19.875 -8.055 -4.332 1 96.88 96 MET A CA 1
ATOM 770 C C . MET A 1 96 ? 18.5 -7.898 -3.695 1 96.88 96 MET A C 1
ATOM 772 O O . MET A 1 96 ? 18.125 -6.801 -3.289 1 96.88 96 MET A O 1
ATOM 776 N N . MET A 1 97 ? 17.75 -8.992 -3.611 1 97.75 97 MET A N 1
ATOM 777 C CA . MET A 1 97 ? 16.438 -8.969 -2.99 1 97.75 97 MET A CA 1
ATOM 778 C C . MET A 1 97 ? 16.516 -8.5 -1.543 1 97.75 97 MET A C 1
ATOM 780 O O . MET A 1 97 ? 15.742 -7.645 -1.119 1 97.75 97 MET A O 1
ATOM 784 N N . GLN A 1 98 ? 17.484 -8.953 -0.882 1 97.38 98 GLN A N 1
ATOM 785 C CA . GLN A 1 98 ? 17.688 -8.594 0.516 1 97.38 98 GLN A CA 1
ATOM 786 C C . GLN A 1 98 ? 17.984 -7.105 0.659 1 97.38 98 GLN A C 1
ATOM 788 O O . GLN A 1 98 ? 17.516 -6.461 1.597 1 97.38 98 GLN A O 1
ATOM 793 N N . ASN A 1 99 ? 18.656 -6.621 -0.286 1 97.06 99 ASN A N 1
ATOM 794 C CA . ASN A 1 99 ? 19.078 -5.223 -0.217 1 97.06 99 ASN A CA 1
ATOM 795 C C . ASN A 1 99 ? 17.922 -4.281 -0.559 1 97.06 99 ASN A C 1
ATOM 797 O O . ASN A 1 99 ? 17.906 -3.131 -0.118 1 97.06 99 ASN A O 1
ATOM 801 N N . LEU A 1 100 ? 16.953 -4.727 -1.252 1 97.81 100 LEU A N 1
ATOM 802 C CA . LEU A 1 100 ? 15.859 -3.902 -1.744 1 97.81 100 LEU A CA 1
ATOM 803 C C . LEU A 1 100 ? 14.812 -3.682 -0.655 1 97.81 100 LEU A C 1
ATOM 805 O O . LEU A 1 100 ? 14.117 -2.664 -0.654 1 97.81 100 LEU A O 1
ATOM 809 N N . TRP A 1 101 ? 14.742 -4.617 0.245 1 98.12 101 TRP A N 1
ATOM 810 C CA . TRP A 1 101 ? 13.664 -4.566 1.225 1 98.12 101 TRP A CA 1
ATOM 811 C C . TRP A 1 101 ? 14.031 -3.664 2.396 1 98.12 101 TRP A C 1
ATOM 813 O O . TRP A 1 101 ? 15.188 -3.648 2.838 1 98.12 101 TRP A O 1
ATOM 823 N N . VAL A 1 102 ? 13.086 -2.965 2.826 1 95.81 102 VAL A N 1
ATOM 824 C CA . VAL A 1 102 ? 13.242 -2.248 4.086 1 95.81 102 VAL A CA 1
ATOM 825 C C . VAL A 1 102 ? 13.562 -3.234 5.207 1 95.81 102 VAL A C 1
ATOM 827 O O . VAL A 1 102 ? 12.945 -4.297 5.301 1 95.81 102 VAL A O 1
ATOM 830 N N . LYS A 1 103 ? 14.539 -2.781 5.992 1 95.38 103 LYS A N 1
ATOM 831 C CA . LYS A 1 103 ? 14.906 -3.604 7.145 1 95.38 103 LYS A CA 1
ATOM 832 C C . LYS A 1 103 ? 14.078 -3.227 8.375 1 95.38 103 LYS A C 1
ATOM 834 O O . LYS A 1 103 ? 14.352 -2.213 9.016 1 95.38 103 LYS A O 1
ATOM 839 N N . GLY A 1 104 ? 13.023 -3.982 8.625 1 90 104 GLY A N 1
ATOM 840 C CA . GLY A 1 104 ? 12.195 -3.664 9.781 1 90 104 GLY A CA 1
ATOM 841 C C . GLY A 1 104 ? 11.039 -4.625 9.969 1 90 104 GLY A C 1
ATOM 842 O O . GLY A 1 104 ? 10.906 -5.602 9.227 1 90 104 GLY A O 1
ATOM 843 N N . ASP A 1 105 ? 10.273 -4.332 10.992 1 87.88 105 ASP A N 1
ATOM 844 C CA . ASP A 1 105 ? 9.188 -5.227 11.375 1 87.88 105 ASP A CA 1
ATOM 845 C C . ASP A 1 105 ? 7.895 -4.859 10.648 1 87.88 105 ASP A C 1
ATOM 847 O O . ASP A 1 105 ? 6.98 -5.68 10.539 1 87.88 105 ASP A O 1
ATOM 851 N N . ASP A 1 106 ? 7.914 -3.635 10.141 1 85.44 106 ASP A N 1
ATOM 852 C CA . ASP A 1 106 ? 6.668 -3.15 9.555 1 85.44 106 ASP A CA 1
ATOM 853 C C . ASP A 1 106 ? 6.676 -3.322 8.039 1 85.44 106 ASP A C 1
ATOM 855 O O . ASP A 1 106 ? 6.469 -2.355 7.297 1 85.44 106 ASP A O 1
ATOM 859 N N . VAL A 1 107 ? 6.996 -4.395 7.586 1 92.88 107 VAL A N 1
ATOM 860 C CA . VAL A 1 107 ? 7.012 -4.762 6.176 1 92.88 107 VAL A CA 1
ATOM 861 C C . VAL A 1 107 ? 6.188 -6.031 5.965 1 92.88 107 VAL A C 1
ATOM 863 O O . VAL A 1 107 ? 5.996 -6.816 6.895 1 92.88 107 VAL A O 1
ATOM 866 N N . CYS A 1 108 ? 5.684 -6.148 4.734 1 91.75 108 CYS A N 1
ATOM 867 C CA . CYS A 1 108 ? 4.766 -7.258 4.504 1 91.75 108 CYS A CA 1
ATOM 868 C C . CYS A 1 108 ? 4.91 -7.797 3.084 1 91.75 108 CYS A C 1
ATOM 870 O O . CYS A 1 108 ? 5.148 -7.031 2.146 1 91.75 108 CYS A O 1
ATOM 872 N N . CYS A 1 109 ? 4.695 -9.102 3.021 1 95.06 109 CYS A N 1
ATOM 873 C CA . CYS A 1 109 ? 4.723 -9.773 1.728 1 95.06 109 CYS A CA 1
ATOM 874 C C . CYS A 1 109 ? 3.621 -10.82 1.633 1 95.06 109 CYS A C 1
ATOM 876 O O . CYS A 1 109 ? 3.391 -11.57 2.58 1 95.06 109 CYS A O 1
ATOM 878 N N . VAL A 1 110 ? 2.943 -10.805 0.549 1 92.88 110 VAL A N 1
ATOM 879 C CA . VAL A 1 110 ? 1.938 -11.82 0.241 1 92.88 110 VAL A CA 1
ATOM 880 C C . VAL A 1 110 ? 2.23 -12.438 -1.122 1 92.88 110 VAL A C 1
ATOM 882 O O . VAL A 1 110 ? 2.07 -11.789 -2.156 1 92.88 110 VAL A O 1
ATOM 885 N N . HIS A 1 111 ? 2.645 -13.641 -1.062 1 93.44 111 HIS A N 1
ATOM 886 C CA . HIS A 1 111 ? 2.82 -14.406 -2.289 1 93.44 111 HIS A CA 1
ATOM 887 C C . HIS A 1 111 ? 1.484 -14.922 -2.816 1 93.44 111 HIS A C 1
ATOM 889 O O . HIS A 1 111 ? 0.495 -14.953 -2.08 1 93.44 111 HIS A O 1
ATOM 895 N N . PRO A 1 112 ? 1.507 -15.273 -4.145 1 90.5 112 PRO A N 1
ATOM 896 C CA . PRO A 1 112 ? 0.263 -15.812 -4.703 1 90.5 112 PRO A CA 1
ATOM 897 C C . PRO A 1 112 ? -0.289 -16.984 -3.895 1 90.5 112 PRO A C 1
ATOM 899 O O . PRO A 1 112 ? 0.429 -17.953 -3.637 1 90.5 112 PRO A O 1
ATOM 902 N N . GLY A 1 113 ? -1.511 -16.828 -3.529 1 82.31 113 GLY A N 1
ATOM 903 C CA . GLY A 1 113 ? -2.166 -17.891 -2.805 1 82.31 113 GLY A CA 1
ATOM 904 C C . GLY A 1 113 ? -1.73 -17.984 -1.354 1 82.31 113 GLY A C 1
ATOM 905 O O . GLY A 1 113 ? -2.168 -18.891 -0.625 1 82.31 113 GLY A O 1
ATOM 906 N N . GLY A 1 114 ? -0.936 -17.109 -0.91 1 82.69 114 GLY A N 1
ATOM 907 C CA . GLY A 1 114 ? -0.389 -17.203 0.435 1 82.69 114 GLY A CA 1
ATOM 908 C C . GLY A 1 114 ? -1.019 -16.203 1.396 1 82.69 114 GLY A C 1
ATOM 909 O O . GLY A 1 114 ? -1.775 -15.328 0.98 1 82.69 114 GLY A O 1
ATOM 910 N N . ASN A 1 115 ? -0.598 -16.453 2.627 1 84.38 115 ASN A N 1
ATOM 911 C CA . ASN A 1 115 ? -0.953 -15.492 3.672 1 84.38 115 ASN A CA 1
ATOM 912 C C . ASN A 1 115 ? 0.07 -14.367 3.771 1 84.38 115 ASN A C 1
ATOM 914 O O . ASN A 1 115 ? 1.154 -14.453 3.193 1 84.38 115 ASN A O 1
ATOM 918 N N . GLY A 1 116 ? -0.337 -13.352 4.492 1 89.25 116 GLY A N 1
ATOM 919 C CA . GLY A 1 116 ? 0.591 -12.258 4.723 1 89.25 116 GLY A CA 1
ATOM 920 C C . GLY A 1 116 ? 1.721 -12.625 5.668 1 89.25 116 GLY A C 1
ATOM 921 O O . GLY A 1 116 ? 1.496 -13.273 6.688 1 89.25 116 GLY A O 1
ATOM 922 N N . ILE A 1 117 ? 2.889 -12.289 5.219 1 92.19 117 ILE A N 1
ATOM 923 C CA . ILE A 1 117 ? 4.094 -12.461 6.023 1 92.19 117 ILE A CA 1
ATOM 924 C C . ILE A 1 117 ? 4.617 -11.102 6.473 1 92.19 117 ILE A C 1
ATOM 926 O O . ILE A 1 117 ? 4.773 -10.188 5.656 1 92.19 117 ILE A O 1
ATOM 930 N N . SER A 1 118 ? 4.891 -11.016 7.727 1 90.31 118 SER A N 1
ATOM 931 C CA . SER A 1 118 ? 5.352 -9.734 8.242 1 90.31 118 SER A CA 1
ATOM 932 C C . SER A 1 118 ? 6.766 -9.844 8.805 1 90.31 118 SER A C 1
ATOM 934 O O . SER A 1 118 ? 7.121 -10.844 9.43 1 90.31 118 SER A O 1
ATOM 936 N N . GLY A 1 119 ? 7.516 -8.711 8.594 1 93.62 119 GLY A N 1
ATOM 937 C CA . GLY A 1 119 ? 8.859 -8.633 9.133 1 93.62 119 GLY A CA 1
ATOM 938 C C . GLY A 1 119 ? 9.93 -9.055 8.141 1 93.62 119 GLY A C 1
ATOM 939 O O . GLY A 1 119 ? 9.75 -10.023 7.402 1 93.62 119 GLY A O 1
ATOM 940 N N . TYR A 1 120 ? 10.984 -8.344 8.203 1 96.81 120 TYR A N 1
ATOM 941 C CA . TYR A 1 120 ? 12.055 -8.516 7.223 1 96.81 120 TYR A CA 1
ATOM 942 C C . TYR A 1 120 ? 12.562 -9.953 7.203 1 96.81 120 TYR A C 1
ATOM 944 O O . TYR A 1 120 ? 12.625 -10.578 6.145 1 96.81 120 TYR A O 1
ATOM 952 N N . ASP A 1 121 ? 12.867 -10.531 8.336 1 97.5 121 ASP A N 1
ATOM 953 C CA . ASP A 1 121 ? 13.469 -11.859 8.406 1 97.5 121 ASP A CA 1
ATOM 954 C C . ASP A 1 121 ? 12.523 -12.914 7.836 1 97.5 121 ASP A C 1
ATOM 956 O O . ASP A 1 121 ? 12.945 -13.797 7.086 1 97.5 121 ASP A O 1
ATOM 960 N N . SER A 1 122 ? 11.289 -12.828 8.227 1 97 122 SER A N 1
ATOM 961 C CA . SER A 1 122 ? 10.297 -13.781 7.734 1 97 122 SER A CA 1
ATOM 962 C C . SER A 1 122 ? 10.109 -13.648 6.227 1 97 122 SER A C 1
ATOM 964 O O . SER A 1 122 ? 9.953 -14.656 5.527 1 97 122 SER A O 1
ATOM 966 N N . ILE A 1 123 ? 10.125 -12.453 5.77 1 97.12 123 ILE A N 1
ATOM 967 C CA . ILE A 1 123 ? 9.977 -12.203 4.344 1 97.12 123 ILE A CA 1
ATOM 968 C C . ILE A 1 123 ? 11.164 -12.781 3.584 1 97.12 123 ILE A C 1
ATOM 970 O O . ILE A 1 123 ? 10.992 -13.422 2.543 1 97.12 123 ILE A O 1
ATOM 974 N N . MET A 1 124 ? 12.344 -12.609 4.109 1 97.69 124 MET A N 1
ATOM 975 C CA . MET A 1 124 ? 13.523 -13.156 3.449 1 97.69 124 MET A CA 1
ATOM 976 C C . MET A 1 124 ? 13.469 -14.68 3.41 1 97.69 124 MET A C 1
ATOM 978 O O . MET A 1 124 ? 13.828 -15.289 2.402 1 97.69 124 MET A O 1
ATOM 982 N N . LYS A 1 125 ? 13.016 -15.227 4.492 1 97.12 125 LYS A N 1
ATOM 983 C CA . LYS A 1 125 ? 12.828 -16.672 4.5 1 97.12 125 LYS A CA 1
ATOM 984 C C . LYS A 1 125 ? 11.836 -17.109 3.426 1 97.12 125 LYS A C 1
ATOM 986 O O . LYS A 1 125 ? 12.047 -18.125 2.746 1 97.12 125 LYS A O 1
ATOM 991 N N . SER A 1 126 ? 10.805 -16.375 3.314 1 96.19 126 SER A N 1
ATOM 992 C CA . SER A 1 126 ? 9.789 -16.719 2.322 1 96.19 126 SER A CA 1
ATOM 993 C C . SER A 1 126 ? 10.344 -16.609 0.906 1 96.19 126 SER A C 1
ATOM 995 O O . SER A 1 126 ? 10.023 -17.422 0.045 1 96.19 126 SER A O 1
ATOM 997 N N . TRP A 1 127 ? 11.141 -15.609 0.602 1 96.81 127 TRP A N 1
ATOM 998 C CA . TRP A 1 127 ? 11.766 -15.477 -0.709 1 96.81 127 TRP A CA 1
ATOM 999 C C . TRP A 1 127 ? 12.734 -16.625 -0.969 1 96.81 127 TRP A C 1
ATOM 1001 O O . TRP A 1 127 ? 12.828 -17.125 -2.094 1 96.81 127 TRP A O 1
ATOM 1011 N N . LYS A 1 128 ? 13.469 -17.047 0.037 1 95.94 128 LYS A N 1
ATOM 1012 C CA . LYS A 1 128 ? 14.352 -18.188 -0.109 1 95.94 128 LYS A CA 1
ATOM 1013 C C . LYS A 1 128 ? 13.578 -19.438 -0.534 1 95.94 128 LYS A C 1
ATOM 1015 O O . LYS A 1 128 ? 14.039 -20.203 -1.382 1 95.94 128 LYS A O 1
ATOM 1020 N N . ILE A 1 129 ? 12.477 -19.641 0.029 1 94.69 129 ILE A N 1
ATOM 1021 C CA . ILE A 1 129 ? 11.625 -20.766 -0.323 1 94.69 129 ILE A CA 1
ATOM 1022 C C . ILE A 1 129 ? 11.195 -20.656 -1.786 1 94.69 129 ILE A C 1
ATOM 1024 O O . ILE A 1 129 ? 11.203 -21.641 -2.518 1 94.69 129 ILE A O 1
ATOM 1028 N N . VAL A 1 130 ? 10.812 -19.453 -2.229 1 92.31 130 VAL A N 1
ATOM 1029 C CA . VAL A 1 130 ? 10.469 -19.219 -3.629 1 92.31 130 VAL A CA 1
ATOM 1030 C C . VAL A 1 130 ? 11.664 -19.594 -4.516 1 92.31 130 VAL A C 1
ATOM 1032 O O . VAL A 1 130 ? 11.5 -20.266 -5.535 1 92.31 130 VAL A O 1
ATOM 1035 N N . TRP A 1 131 ? 12.859 -19.219 -4.117 1 92 131 TRP A N 1
ATOM 1036 C CA . TRP A 1 131 ? 14.07 -19.484 -4.887 1 92 131 TRP A CA 1
ATOM 1037 C C . TRP A 1 131 ? 14.32 -20.984 -5.008 1 92 131 TRP A C 1
ATOM 1039 O O . TRP A 1 131 ? 14.805 -21.453 -6.039 1 92 131 TRP A O 1
ATOM 1049 N N . MET A 1 132 ? 13.977 -21.672 -4.008 1 91.19 132 MET A N 1
ATOM 1050 C CA . MET A 1 132 ? 14.219 -23.109 -3.992 1 91.19 132 MET A CA 1
ATOM 1051 C C . MET A 1 132 ? 13.227 -23.844 -4.895 1 91.19 132 MET A C 1
ATOM 1053 O O . MET A 1 132 ? 13.508 -24.922 -5.391 1 91.19 132 MET A O 1
ATOM 1057 N N . ASN A 1 133 ? 12.141 -23.203 -5.152 1 90.56 133 ASN A N 1
ATOM 1058 C CA . ASN A 1 133 ? 11.062 -23.891 -5.848 1 90.56 133 ASN A CA 1
ATOM 1059 C C . ASN A 1 133 ? 11.031 -23.531 -7.328 1 90.56 133 ASN A C 1
ATOM 1061 O O . ASN A 1 133 ? 10.219 -24.078 -8.086 1 90.56 133 ASN A O 1
ATOM 1065 N N . PHE A 1 134 ? 11.859 -22.688 -7.656 1 89.81 134 PHE A N 1
ATOM 1066 C CA . PHE A 1 134 ? 11.867 -22.25 -9.047 1 89.81 134 PHE A CA 1
ATOM 1067 C C . PHE A 1 134 ? 13.234 -22.469 -9.68 1 89.81 134 PHE A C 1
ATOM 1069 O O . PHE A 1 134 ? 14.25 -22.469 -8.984 1 89.81 134 PHE A O 1
ATOM 1076 N N . GLU A 1 135 ? 13.195 -22.703 -10.992 1 91 135 GLU A N 1
ATOM 1077 C CA . GLU A 1 135 ? 14.406 -22.656 -11.805 1 91 135 GLU A CA 1
ATOM 1078 C C . GLU A 1 135 ? 14.586 -21.281 -12.445 1 91 135 GLU A C 1
ATOM 1080 O O . GLU A 1 135 ? 13.695 -20.797 -13.133 1 91 135 GLU A O 1
ATOM 1085 N N . PHE A 1 136 ? 15.75 -20.828 -12.281 1 92.81 136 PHE A N 1
ATOM 1086 C CA . PHE A 1 136 ? 16.016 -19.484 -12.781 1 92.81 136 PHE A CA 1
ATOM 1087 C C . PHE A 1 136 ? 16.828 -19.531 -14.07 1 92.81 136 PHE A C 1
ATOM 1089 O O . PHE A 1 136 ? 17.516 -20.516 -14.328 1 92.81 136 PHE A O 1
ATOM 1096 N N . PRO A 1 137 ? 16.734 -18.484 -14.914 1 95.62 137 PRO A N 1
ATOM 1097 C CA . PRO A 1 137 ? 15.922 -17.281 -14.734 1 95.62 137 PRO A CA 1
ATOM 1098 C C . PRO A 1 137 ? 14.445 -17.5 -15.062 1 95.62 137 PRO A C 1
ATOM 1100 O O . PRO A 1 137 ? 14.109 -18.438 -15.781 1 95.62 137 PRO A O 1
ATOM 1103 N N . LEU A 1 138 ? 13.602 -16.641 -14.492 1 96.5 138 LEU A N 1
ATOM 1104 C CA . LEU A 1 138 ? 12.18 -16.625 -14.805 1 96.5 138 LEU A CA 1
ATOM 1105 C C . LEU A 1 138 ? 11.898 -15.672 -15.969 1 96.5 138 LEU A C 1
ATOM 1107 O O . LEU A 1 138 ? 12.688 -14.766 -16.234 1 96.5 138 LEU A O 1
ATOM 1111 N N . GLU A 1 139 ? 10.844 -15.922 -16.641 1 96.06 139 GLU A N 1
ATOM 1112 C CA . GLU A 1 139 ? 10.258 -14.93 -17.531 1 96.06 139 GLU A CA 1
ATOM 1113 C C . GLU A 1 139 ? 9.172 -14.125 -16.828 1 96.06 139 GLU A C 1
ATOM 1115 O O . GLU A 1 139 ? 8.227 -14.703 -16.281 1 96.06 139 GLU A O 1
ATOM 1120 N N . ILE A 1 140 ? 9.352 -12.805 -16.828 1 97.06 140 ILE A N 1
ATOM 1121 C CA . ILE A 1 140 ? 8.406 -11.938 -16.141 1 97.06 140 ILE A CA 1
ATOM 1122 C C . ILE A 1 140 ? 7.957 -10.812 -17.062 1 97.06 140 ILE A C 1
ATOM 1124 O O . ILE A 1 140 ? 8.789 -10.148 -17.688 1 97.06 140 ILE A O 1
ATOM 1128 N N . LYS A 1 141 ? 6.66 -10.672 -17.188 1 96.31 141 LYS A N 1
ATOM 1129 C CA . LYS A 1 141 ? 6.051 -9.555 -17.906 1 96.31 141 LYS A CA 1
ATOM 1130 C C . LYS A 1 141 ? 5.141 -8.742 -16.984 1 96.31 141 LYS A C 1
ATOM 1132 O O . LYS A 1 141 ? 4.398 -9.312 -16.188 1 96.31 141 LYS A O 1
ATOM 1137 N N . LEU A 1 142 ? 5.32 -7.465 -17.125 1 96.62 142 LEU A N 1
ATOM 1138 C CA . LEU A 1 142 ? 4.453 -6.559 -16.391 1 96.62 142 LEU A CA 1
ATOM 1139 C C . LEU A 1 142 ? 3.572 -5.754 -17.328 1 96.62 142 LEU A C 1
ATOM 1141 O O . LEU A 1 142 ? 4.062 -5.172 -18.297 1 96.62 142 LEU A O 1
ATOM 1145 N N . LYS A 1 143 ? 2.264 -5.754 -17.047 1 94.25 143 LYS A N 1
ATOM 1146 C CA . LYS A 1 143 ? 1.331 -4.953 -17.828 1 94.25 143 LYS A CA 1
ATOM 1147 C C . LYS A 1 143 ? 0.601 -3.939 -16.953 1 94.25 143 LYS A C 1
ATOM 1149 O O . LYS A 1 143 ? 0.454 -4.148 -15.742 1 94.25 143 LYS A O 1
ATOM 1154 N N . ASN A 1 144 ? 0.157 -2.822 -17.562 1 91.06 144 ASN A N 1
ATOM 1155 C CA . ASN A 1 144 ? -0.632 -1.787 -16.891 1 91.06 144 ASN A CA 1
ATOM 1156 C C . ASN A 1 144 ? 0.071 -1.253 -15.656 1 91.06 144 ASN A C 1
ATOM 1158 O O . ASN A 1 144 ? -0.527 -1.186 -14.578 1 91.06 144 ASN A O 1
ATOM 1162 N N . VAL A 1 145 ? 1.347 -0.934 -15.812 1 94.56 145 VAL A N 1
ATOM 1163 C CA . VAL A 1 145 ? 2.16 -0.425 -14.711 1 94.56 145 VAL A CA 1
ATOM 1164 C C . VAL A 1 145 ? 1.759 1.014 -14.398 1 94.56 145 VAL A C 1
ATOM 1166 O O . VAL A 1 145 ? 1.777 1.878 -15.281 1 94.56 145 VAL A O 1
ATOM 1169 N N . ARG A 1 146 ? 1.365 1.188 -13.148 1 90.81 146 ARG A N 1
ATOM 1170 C CA . ARG A 1 146 ? 1.041 2.525 -12.664 1 90.81 146 ARG A CA 1
ATOM 1171 C C . ARG A 1 146 ? 1.854 2.867 -11.414 1 90.81 146 ARG A C 1
ATOM 1173 O O . ARG A 1 146 ? 2.049 2.02 -10.547 1 90.81 146 ARG A O 1
ATOM 1180 N N . VAL A 1 147 ? 2.326 4.125 -11.359 1 93.31 147 VAL A N 1
ATOM 1181 C CA . VAL A 1 147 ? 3.16 4.559 -10.242 1 93.31 147 VAL A CA 1
ATOM 1182 C C . VAL A 1 147 ? 2.57 5.816 -9.617 1 93.31 147 VAL A C 1
ATOM 1184 O O . VAL A 1 147 ? 2.064 6.691 -10.32 1 93.31 147 VAL A O 1
ATOM 1187 N N . HIS A 1 148 ? 2.596 5.766 -8.312 1 87.19 148 HIS A N 1
ATOM 1188 C CA . HIS A 1 148 ? 2.158 6.914 -7.52 1 87.19 148 HIS A CA 1
ATOM 1189 C C . HIS A 1 148 ? 3.145 7.219 -6.398 1 87.19 148 HIS A C 1
ATOM 1191 O O . HIS A 1 148 ? 3.633 6.305 -5.73 1 87.19 148 HIS A O 1
ATOM 1197 N N . VAL A 1 149 ? 3.357 8.57 -6.23 1 87.94 149 VAL A N 1
ATOM 1198 C CA . VAL A 1 149 ? 4.316 8.945 -5.199 1 87.94 149 VAL A CA 1
ATOM 1199 C C . VAL A 1 149 ? 3.797 10.156 -4.422 1 87.94 149 VAL A C 1
ATOM 1201 O O . VAL A 1 149 ? 3.25 11.086 -5.012 1 87.94 149 VAL A O 1
ATOM 1204 N N . ARG A 1 150 ? 3.939 10.023 -3.189 1 78.38 150 ARG A N 1
ATOM 1205 C CA . ARG A 1 150 ? 3.684 11.141 -2.287 1 78.38 150 ARG A CA 1
ATOM 1206 C C . ARG A 1 150 ? 4.719 11.188 -1.169 1 78.38 150 ARG A C 1
ATOM 1208 O O . ARG A 1 150 ? 4.793 10.281 -0.341 1 78.38 150 ARG A O 1
ATOM 1215 N N . GLY A 1 151 ? 5.531 12.273 -1.167 1 79.5 151 GLY A N 1
ATOM 1216 C CA . GLY A 1 151 ? 6.578 12.375 -0.165 1 79.5 151 GLY A CA 1
ATOM 1217 C C . GLY A 1 151 ? 7.566 11.227 -0.218 1 79.5 151 GLY A C 1
ATOM 1218 O O . GLY A 1 151 ? 8.125 10.93 -1.275 1 79.5 151 GLY A O 1
ATOM 1219 N N . ASP A 1 152 ? 7.594 10.539 0.961 1 84.81 152 ASP A N 1
ATOM 1220 C CA . ASP A 1 152 ? 8.594 9.484 1.08 1 84.81 152 ASP A CA 1
ATOM 1221 C C . ASP A 1 152 ? 7.965 8.109 0.862 1 84.81 152 ASP A C 1
ATOM 1223 O O . ASP A 1 152 ? 8.523 7.09 1.282 1 84.81 152 ASP A O 1
ATOM 1227 N N . PHE A 1 153 ? 6.875 8.141 0.197 1 88.12 153 PHE A N 1
ATOM 1228 C CA . PHE A 1 153 ? 6.18 6.887 -0.077 1 88.12 153 PHE A CA 1
ATOM 1229 C C . PHE A 1 153 ? 5.73 6.824 -1.532 1 88.12 153 PHE A C 1
ATOM 1231 O O . PHE A 1 153 ? 5.375 7.848 -2.123 1 88.12 153 PHE A O 1
ATOM 1238 N N . GLY A 1 154 ? 5.812 5.711 -2.037 1 91.19 154 GLY A N 1
ATOM 1239 C CA . GLY A 1 154 ? 5.309 5.441 -3.375 1 91.19 154 GLY A CA 1
ATOM 1240 C C . GLY A 1 154 ? 4.824 4.016 -3.553 1 91.19 154 GLY A C 1
ATOM 1241 O O . GLY A 1 154 ? 5.152 3.139 -2.752 1 91.19 154 GLY A O 1
ATOM 1242 N N . TYR A 1 155 ? 4 3.811 -4.559 1 91.56 155 TYR A N 1
ATOM 1243 C CA . TYR A 1 155 ? 3.59 2.443 -4.859 1 91.56 155 TYR A CA 1
ATOM 1244 C C . TYR A 1 155 ? 3.428 2.24 -6.363 1 91.56 155 TYR A C 1
ATOM 1246 O O . TYR A 1 155 ? 3.252 3.205 -7.109 1 91.56 155 TYR A O 1
ATOM 1254 N N . VAL A 1 156 ? 3.572 1.04 -6.75 1 95 156 VAL 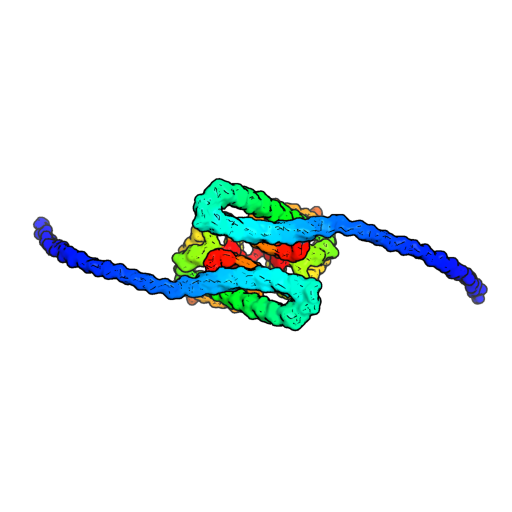A N 1
ATOM 1255 C CA . VAL A 1 156 ? 3.383 0.595 -8.125 1 95 156 VAL A CA 1
ATOM 1256 C C . VAL A 1 156 ? 2.33 -0.512 -8.172 1 95 156 VAL A C 1
ATOM 1258 O O . VAL A 1 156 ? 2.348 -1.427 -7.344 1 95 156 VAL A O 1
ATOM 1261 N N . THR A 1 157 ? 1.422 -0.393 -9.016 1 92.19 157 THR A N 1
ATOM 1262 C CA . THR A 1 157 ? 0.497 -1.482 -9.312 1 92.19 157 THR A CA 1
ATOM 1263 C C . THR A 1 157 ? 0.715 -2.012 -10.727 1 92.19 157 THR A C 1
ATOM 1265 O O . THR A 1 157 ? 1.179 -1.281 -11.602 1 92.19 157 THR A O 1
ATOM 1268 N N . CYS A 1 158 ? 0.478 -3.252 -10.852 1 94.19 158 CYS A N 1
ATOM 1269 C CA . CYS A 1 158 ? 0.603 -3.85 -12.18 1 94.19 158 CYS A CA 1
ATOM 1270 C C . CYS A 1 158 ? -0.053 -5.227 -12.219 1 94.19 158 CYS A C 1
ATOM 1272 O O . CYS A 1 158 ? -0.406 -5.781 -11.18 1 94.19 158 CYS A O 1
ATOM 1274 N N . MET A 1 159 ? -0.281 -5.629 -13.406 1 93.31 159 MET A N 1
ATOM 1275 C CA . MET A 1 159 ? -0.51 -7.051 -13.648 1 93.31 159 MET A CA 1
ATOM 1276 C C . MET A 1 159 ? 0.805 -7.773 -13.914 1 93.31 159 MET A C 1
ATOM 1278 O O . MET A 1 159 ? 1.525 -7.434 -14.852 1 93.31 159 MET A O 1
ATOM 1282 N N . GLU A 1 160 ? 1.072 -8.742 -13.062 1 96.69 160 GLU A N 1
ATOM 1283 C CA . GLU A 1 160 ? 2.309 -9.516 -13.133 1 96.69 160 GLU A CA 1
ATOM 1284 C C . GLU A 1 160 ? 2.072 -10.875 -13.789 1 96.69 160 GLU A C 1
ATOM 1286 O O . GLU A 1 160 ? 1.17 -11.609 -13.383 1 96.69 160 GLU A O 1
ATOM 1291 N N . PHE A 1 161 ? 2.891 -11.188 -14.812 1 95.44 161 PHE A N 1
ATOM 1292 C CA . PHE A 1 161 ? 2.914 -12.5 -15.445 1 95.44 161 PHE A CA 1
ATOM 1293 C C . PHE A 1 161 ? 4.266 -13.172 -15.242 1 95.44 161 PHE A C 1
ATOM 1295 O O . PHE A 1 161 ? 5.309 -12.586 -15.531 1 95.44 161 PHE A O 1
ATOM 1302 N N . VAL A 1 162 ? 4.199 -14.391 -14.664 1 95.81 162 VAL A N 1
ATOM 1303 C CA . VAL A 1 162 ? 5.438 -15.102 -14.367 1 95.81 162 VAL A CA 1
ATOM 1304 C C . VAL A 1 162 ? 5.383 -16.5 -14.969 1 95.81 162 VAL A C 1
ATOM 1306 O O . VAL A 1 162 ? 4.359 -17.188 -14.883 1 95.81 162 VAL A O 1
ATOM 1309 N N . LYS A 1 163 ? 6.48 -16.875 -15.562 1 94.81 163 LYS A N 1
ATOM 1310 C CA . LYS A 1 163 ? 6.629 -18.234 -16.047 1 94.81 163 LYS A CA 1
ATOM 1311 C C . LYS A 1 163 ? 8.07 -18.719 -15.906 1 94.81 163 LYS A C 1
ATOM 1313 O O . LYS A 1 163 ? 9.008 -17.922 -15.953 1 94.81 163 LYS A O 1
ATOM 1318 N N . THR A 1 164 ? 8.148 -20 -15.656 1 91.69 164 THR A N 1
ATOM 1319 C CA . THR A 1 164 ? 9.484 -20.578 -15.727 1 91.69 164 THR A CA 1
ATOM 1320 C C . THR A 1 164 ? 9.93 -20.734 -17.172 1 91.69 164 THR A C 1
ATOM 1322 O O . THR A 1 164 ? 9.102 -20.812 -18.078 1 91.69 164 THR A O 1
ATOM 1325 N N . THR A 1 165 ? 11.203 -20.75 -17.406 1 86.5 165 THR A N 1
ATOM 1326 C CA . THR A 1 165 ? 11.734 -20.859 -18.766 1 86.5 165 THR A CA 1
ATOM 1327 C C . THR A 1 165 ? 11.32 -22.172 -19.406 1 86.5 165 THR A C 1
ATOM 1329 O O . THR A 1 165 ? 11.164 -22.234 -20.641 1 86.5 165 THR A O 1
ATOM 1332 N N . LYS A 1 166 ? 11.195 -23.188 -18.609 1 86.31 166 LYS A N 1
ATOM 1333 C CA . LYS A 1 166 ? 10.859 -24.5 -19.141 1 86.31 166 LYS A CA 1
ATOM 1334 C C . LYS A 1 166 ? 9.344 -24.703 -19.156 1 86.31 166 LYS A C 1
ATOM 1336 O O . LYS A 1 166 ? 8.852 -25.672 -19.734 1 86.31 166 LYS A O 1
ATOM 1341 N N . GLY A 1 167 ? 8.68 -23.812 -18.484 1 82.44 167 GLY A N 1
ATOM 1342 C CA . GLY A 1 167 ? 7.234 -23.953 -18.391 1 82.44 167 GLY A CA 1
ATOM 1343 C C . GLY A 1 167 ? 6.484 -23.234 -19.5 1 82.44 167 GLY A C 1
ATOM 1344 O O . GLY A 1 167 ? 7.043 -22.375 -20.172 1 82.44 167 GLY A O 1
ATOM 1345 N N . SER A 1 168 ? 5.215 -23.688 -19.703 1 86.69 168 SER A N 1
ATOM 1346 C CA . SER A 1 168 ? 4.422 -23.078 -20.766 1 86.69 168 SER A CA 1
ATOM 1347 C C . SER A 1 168 ? 3.305 -22.219 -20.203 1 86.69 168 SER A C 1
ATOM 1349 O O . SER A 1 168 ? 2.744 -21.375 -20.906 1 86.69 168 SER A O 1
ATOM 1351 N N . ASN A 1 169 ? 3.09 -22.344 -18.906 1 92.44 169 ASN A N 1
ATOM 1352 C CA . ASN A 1 169 ? 1.938 -21.641 -18.344 1 92.44 169 ASN A CA 1
ATOM 1353 C C . ASN A 1 169 ? 2.359 -20.375 -17.594 1 92.44 169 ASN A C 1
ATOM 1355 O O . ASN A 1 169 ? 3.301 -20.422 -16.797 1 92.44 169 ASN A O 1
ATOM 1359 N N . TRP A 1 170 ? 1.637 -19.328 -17.953 1 93.19 170 TRP A N 1
ATOM 1360 C CA . TRP A 1 170 ? 1.837 -18.062 -17.234 1 93.19 170 TRP A CA 1
ATOM 1361 C C . TRP A 1 170 ? 0.938 -17.984 -16 1 93.19 170 TRP A C 1
ATOM 1363 O O . TRP A 1 170 ? -0.268 -18.234 -16.094 1 93.19 170 TRP A O 1
ATOM 1373 N N . GLY A 1 171 ? 1.62 -17.75 -14.883 1 93.12 171 GLY A N 1
ATOM 1374 C CA . GLY A 1 171 ? 0.847 -17.312 -13.734 1 93.12 171 GLY A CA 1
ATOM 1375 C C . GLY A 1 171 ? 0.628 -15.805 -13.719 1 93.12 171 GLY A C 1
ATOM 1376 O O . GLY A 1 171 ? 1.527 -15.039 -14.062 1 93.12 171 GLY A O 1
ATOM 1377 N N . SER A 1 172 ? -0.592 -15.391 -13.43 1 93 172 SER A N 1
ATOM 1378 C CA . SER A 1 172 ? -0.897 -13.961 -13.43 1 93 172 SER A CA 1
ATOM 1379 C C . SER A 1 172 ? -1.455 -13.523 -12.078 1 93 172 SER A C 1
ATOM 1381 O O . SER A 1 172 ? -2.281 -14.219 -11.484 1 93 172 SER A O 1
ATOM 1383 N N . GLN A 1 173 ? -0.884 -12.391 -11.586 1 92.31 173 GLN A N 1
ATOM 1384 C CA . GLN A 1 173 ? -1.338 -11.805 -10.328 1 92.31 173 GLN A CA 1
ATOM 1385 C C . GLN A 1 173 ? -1.444 -10.281 -10.438 1 92.31 173 GLN A C 1
ATOM 1387 O O . GLN A 1 173 ? -0.624 -9.648 -11.102 1 92.31 173 GLN A O 1
ATOM 1392 N N . PHE A 1 174 ? -2.494 -9.664 -9.867 1 91.19 174 PHE A N 1
ATOM 1393 C CA . PHE A 1 174 ? -2.453 -8.234 -9.586 1 91.19 174 PHE A CA 1
ATOM 1394 C C . PHE A 1 174 ? -1.517 -7.934 -8.43 1 91.19 174 PHE A C 1
ATOM 1396 O O . PHE A 1 174 ? -1.567 -8.602 -7.391 1 91.19 174 PHE A O 1
ATOM 1403 N N . VAL A 1 175 ? -0.689 -6.93 -8.633 1 95.5 175 VAL A N 1
ATOM 1404 C CA . VAL A 1 175 ? 0.375 -6.711 -7.656 1 95.5 175 VAL A CA 1
ATOM 1405 C C . VAL A 1 175 ? 0.365 -5.258 -7.195 1 95.5 175 VAL A C 1
ATOM 1407 O O . VAL A 1 175 ? 0.154 -4.344 -8 1 95.5 175 VAL A O 1
ATOM 1410 N N . ILE A 1 176 ? 0.625 -5.105 -5.934 1 93.25 176 ILE A N 1
ATOM 1411 C CA . ILE A 1 176 ? 1.01 -3.801 -5.41 1 93.25 176 ILE A CA 1
ATOM 1412 C C . ILE A 1 176 ? 2.377 -3.896 -4.738 1 93.25 176 ILE A C 1
ATOM 1414 O O . ILE A 1 176 ? 2.611 -4.789 -3.922 1 93.25 176 ILE A O 1
ATOM 1418 N N . ASN A 1 177 ? 3.271 -3.074 -5.129 1 96.75 177 ASN A N 1
ATOM 1419 C CA . ASN A 1 177 ? 4.531 -2.82 -4.438 1 96.75 177 ASN A CA 1
ATOM 1420 C C . ASN A 1 177 ? 4.551 -1.434 -3.801 1 96.75 177 ASN A C 1
ATOM 1422 O O . ASN A 1 177 ? 4.297 -0.433 -4.473 1 96.75 177 ASN A O 1
ATOM 1426 N N . VAL A 1 178 ? 4.805 -1.425 -2.559 1 93.75 178 VAL A N 1
ATOM 1427 C CA . VAL A 1 178 ? 4.918 -0.146 -1.863 1 93.75 178 VAL A CA 1
ATOM 1428 C C . VAL A 1 178 ? 6.375 0.112 -1.485 1 93.75 178 VAL A C 1
ATOM 1430 O O . VAL A 1 178 ? 7.074 -0.796 -1.033 1 93.75 178 VAL A O 1
ATOM 1433 N N . PHE A 1 179 ? 6.738 1.351 -1.642 1 95.81 179 PHE A N 1
ATOM 1434 C CA . PHE A 1 179 ? 8.125 1.747 -1.418 1 95.81 179 PHE A CA 1
ATOM 1435 C C . PHE A 1 179 ? 8.203 2.896 -0.42 1 95.81 179 PHE A C 1
ATOM 1437 O O . PHE A 1 179 ? 7.309 3.74 -0.366 1 95.81 179 PHE A O 1
ATOM 1444 N N . GLU A 1 180 ? 9.266 2.832 0.275 1 92.5 180 GLU A N 1
ATOM 1445 C CA . GLU A 1 180 ? 9.609 3.926 1.181 1 92.5 180 GLU A CA 1
ATOM 1446 C C . GLU A 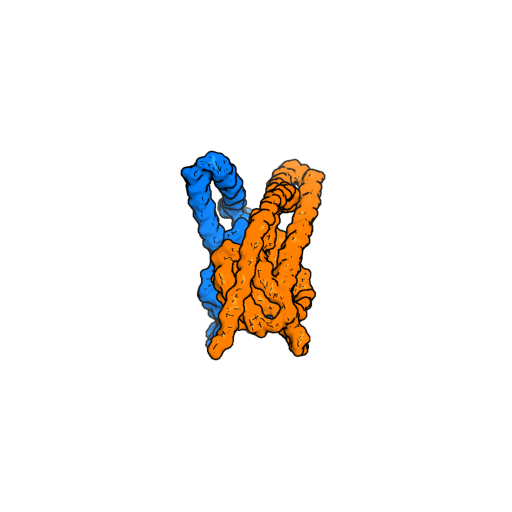1 180 ? 11 4.473 0.882 1 92.5 180 GLU A C 1
ATOM 1448 O O . GLU A 1 180 ? 11.93 3.711 0.594 1 92.5 180 GLU A O 1
ATOM 1453 N N . ARG A 1 181 ? 11.016 5.719 0.987 1 91.69 181 ARG A N 1
ATOM 1454 C CA . ARG A 1 181 ? 12.32 6.352 0.828 1 91.69 181 ARG A CA 1
ATOM 1455 C C . ARG A 1 181 ? 13.055 6.445 2.162 1 91.69 181 ARG A C 1
ATOM 1457 O O . ARG A 1 181 ? 12.562 7.074 3.104 1 91.69 181 ARG A O 1
ATOM 1464 N N . ILE A 1 182 ? 14.172 5.793 2.297 1 87.62 182 ILE A N 1
ATOM 1465 C CA . ILE A 1 182 ? 15.016 5.777 3.488 1 87.62 182 ILE A CA 1
ATOM 1466 C C . ILE A 1 182 ? 16.422 6.238 3.133 1 87.62 182 ILE A C 1
ATOM 1468 O O . ILE A 1 182 ? 17.094 5.625 2.299 1 87.62 182 ILE A O 1
ATOM 1472 N N . ASN A 1 183 ? 16.828 7.316 3.809 1 85.75 183 ASN A N 1
ATOM 1473 C CA . ASN A 1 183 ? 18.141 7.898 3.547 1 85.75 183 ASN A CA 1
ATOM 1474 C C . ASN A 1 183 ? 18.359 8.141 2.057 1 85.75 183 ASN A C 1
ATOM 1476 O O . ASN A 1 183 ? 19.391 7.75 1.505 1 85.75 183 ASN A O 1
ATOM 1480 N N . GLY A 1 184 ? 17.312 8.625 1.424 1 87.25 184 GLY A N 1
ATOM 1481 C CA . GLY A 1 184 ? 17.406 9.062 0.041 1 87.25 184 GLY A CA 1
ATOM 1482 C C . GLY A 1 184 ? 17.234 7.934 -0.958 1 87.25 184 GLY A C 1
ATOM 1483 O O . GLY A 1 184 ? 17.203 8.164 -2.168 1 87.25 184 GLY A O 1
ATOM 1484 N N . GLN A 1 185 ? 17.094 6.738 -0.477 1 92.5 185 GLN A N 1
ATOM 1485 C CA . GLN A 1 185 ? 16.938 5.586 -1.356 1 92.5 185 GLN A CA 1
ATOM 1486 C C . GLN A 1 185 ? 15.578 4.922 -1.167 1 92.5 185 GLN A C 1
ATOM 1488 O O . GLN A 1 185 ? 15.07 4.832 -0.045 1 92.5 185 GLN A O 1
ATOM 1493 N N . TRP A 1 186 ? 15.039 4.461 -2.311 1 96.19 186 TRP A N 1
ATOM 1494 C CA . TRP A 1 186 ? 13.734 3.805 -2.264 1 96.19 186 TRP A CA 1
ATOM 1495 C C . TRP A 1 186 ? 13.891 2.309 -2.018 1 96.19 186 TRP A C 1
ATOM 1497 O O . TRP A 1 186 ? 14.641 1.63 -2.721 1 96.19 186 TRP A O 1
ATOM 1507 N N . HIS A 1 187 ? 13.195 1.863 -0.979 1 97.38 187 HIS A N 1
ATOM 1508 C CA . HIS A 1 187 ? 13.164 0.453 -0.605 1 97.38 187 HIS A CA 1
ATOM 1509 C C . HIS A 1 187 ? 11.734 -0.079 -0.568 1 97.38 187 HIS A C 1
ATOM 1511 O O . HIS A 1 187 ? 10.812 0.638 -0.179 1 97.38 187 HIS A O 1
ATOM 1517 N N . ILE A 1 188 ? 11.586 -1.295 -0.94 1 97.69 188 ILE A N 1
ATOM 1518 C CA . ILE A 1 188 ? 10.258 -1.898 -0.937 1 97.69 188 ILE A CA 1
ATOM 1519 C C . ILE A 1 188 ? 9.867 -2.279 0.49 1 97.69 188 ILE A C 1
ATOM 1521 O O . ILE A 1 188 ? 10.688 -2.803 1.246 1 97.69 188 ILE A O 1
ATOM 1525 N N . CYS A 1 189 ? 8.594 -1.98 0.832 1 94.94 189 CYS A N 1
ATOM 1526 C CA . CYS A 1 189 ? 8.148 -2.355 2.17 1 94.94 189 CYS A CA 1
ATOM 1527 C C . CYS A 1 189 ? 6.934 -3.271 2.102 1 94.94 189 CYS A C 1
ATOM 1529 O O . CYS A 1 189 ? 6.605 -3.947 3.078 1 94.94 189 CYS A O 1
ATOM 1531 N N . ILE A 1 190 ? 6.289 -3.307 0.981 1 94.06 190 ILE A N 1
ATOM 1532 C CA . ILE A 1 190 ? 5.152 -4.207 0.815 1 94.06 190 ILE A CA 1
ATOM 1533 C C . ILE A 1 190 ? 5.176 -4.812 -0.586 1 94.06 190 ILE A C 1
ATOM 1535 O O . ILE A 1 190 ? 5.438 -4.113 -1.567 1 94.06 190 ILE A O 1
ATOM 1539 N N . HIS A 1 191 ? 4.934 -6.008 -0.657 1 97 191 HIS A N 1
ATOM 1540 C CA . HIS A 1 191 ? 4.66 -6.727 -1.896 1 97 191 HIS A CA 1
ATOM 1541 C C . HIS A 1 191 ? 3.439 -7.629 -1.753 1 97 191 HIS A C 1
ATOM 1543 O O . HIS A 1 191 ? 3.426 -8.531 -0.915 1 97 191 HIS A O 1
ATOM 1549 N N . GLN A 1 192 ? 2.467 -7.355 -2.449 1 93.88 192 GLN A N 1
ATOM 1550 C CA . GLN A 1 192 ? 1.303 -8.234 -2.473 1 93.88 192 GLN A CA 1
ATOM 1551 C C . GLN A 1 192 ? 0.961 -8.656 -3.9 1 93.88 192 GLN A C 1
ATOM 1553 O O . GLN A 1 192 ? 0.646 -7.812 -4.742 1 93.88 192 GLN A O 1
ATOM 1558 N N . ALA A 1 193 ? 1.077 -9.875 -4.078 1 93.44 193 ALA A N 1
ATOM 1559 C CA . ALA A 1 193 ? 0.699 -10.484 -5.348 1 93.44 193 ALA A CA 1
ATOM 1560 C C . ALA A 1 193 ? -0.512 -11.398 -5.176 1 93.44 193 ALA A C 1
ATOM 1562 O O . ALA A 1 193 ? -0.406 -12.477 -4.59 1 93.44 193 ALA A O 1
ATOM 1563 N N . SER A 1 194 ? -1.688 -10.945 -5.59 1 81.12 194 SER A N 1
ATOM 1564 C CA . SER A 1 194 ? -2.873 -11.781 -5.402 1 81.12 194 SER A CA 1
ATOM 1565 C C . SER A 1 194 ? -3.947 -11.445 -6.434 1 81.12 194 SER A C 1
ATOM 1567 O O . SER A 1 194 ? -3.951 -10.352 -7.004 1 81.12 194 SER A O 1
ATOM 1569 N N . MET B 1 1 ? -69.062 10.352 -13.859 1 24.39 1 MET B N 1
ATOM 1570 C CA . MET B 1 1 ? -69.375 11.781 -13.922 1 24.39 1 MET B CA 1
ATOM 1571 C C . MET B 1 1 ? -68.75 12.508 -12.734 1 24.39 1 MET B C 1
ATOM 1573 O O . MET B 1 1 ? -69.062 13.672 -12.477 1 24.39 1 MET B O 1
ATOM 1577 N N . GLU B 1 2 ? -67.938 11.742 -11.812 1 24.23 2 GLU B N 1
ATOM 1578 C CA . GLU B 1 2 ? -67.75 11.977 -10.383 1 24.23 2 GLU B CA 1
ATOM 1579 C C . GLU B 1 2 ? -66.938 13.258 -10.141 1 24.23 2 GLU B C 1
ATOM 1581 O O . GLU B 1 2 ? -66.125 13.664 -10.969 1 24.23 2 GLU B O 1
ATOM 1586 N N . TYR B 1 3 ? -67.5 14.102 -9.219 1 21.55 3 TYR B N 1
ATOM 1587 C CA . TYR B 1 3 ? -67.25 15.398 -8.609 1 21.55 3 TYR B CA 1
ATOM 1588 C C . TYR B 1 3 ? -65.812 15.539 -8.164 1 21.55 3 TYR B C 1
ATOM 1590 O O . TYR B 1 3 ? -65.188 14.578 -7.668 1 21.55 3 TYR B O 1
ATOM 1598 N N . LEU B 1 4 ? -64.938 16.469 -8.859 1 22.2 4 LEU B N 1
ATOM 1599 C CA . LEU B 1 4 ? -63.656 17.125 -9.031 1 22.2 4 LEU B CA 1
ATOM 1600 C C . LEU B 1 4 ? -63.25 17.859 -7.762 1 22.2 4 LEU B C 1
ATOM 1602 O O . LEU B 1 4 ? -63.781 18.906 -7.445 1 22.2 4 LEU B O 1
ATOM 1606 N N . PHE B 1 5 ? -63.344 17.047 -6.535 1 22.66 5 PHE B N 1
ATOM 1607 C CA . PHE B 1 5 ? -63.25 17.672 -5.223 1 22.66 5 PHE B CA 1
ATOM 1608 C C . PHE B 1 5 ? -62 18.531 -5.117 1 22.66 5 PHE B C 1
ATOM 1610 O O . PHE B 1 5 ? -60.875 18.047 -5.328 1 22.66 5 PHE B O 1
ATOM 1617 N N . ALA B 1 6 ? -62.094 19.844 -5.398 1 23.14 6 ALA B N 1
ATOM 1618 C CA . ALA B 1 6 ? -61.188 20.969 -5.535 1 23.14 6 ALA B CA 1
ATOM 1619 C C . ALA B 1 6 ? -60.469 21.266 -4.219 1 23.14 6 ALA B C 1
ATOM 1621 O O . ALA B 1 6 ? -61.031 21.938 -3.346 1 23.14 6 ALA B O 1
ATOM 1622 N N . VAL B 1 7 ? -60.094 20.156 -3.416 1 26 7 VAL B N 1
ATOM 1623 C CA . VAL B 1 7 ? -59.844 20.609 -2.053 1 26 7 VAL B CA 1
ATOM 1624 C C . VAL B 1 7 ? -58.75 21.688 -2.064 1 26 7 VAL B C 1
ATOM 1626 O O . VAL B 1 7 ? -57.75 21.562 -2.752 1 26 7 VAL B O 1
ATOM 1629 N N . PRO B 1 8 ? -59.156 22.922 -1.726 1 24.03 8 PRO B N 1
ATOM 1630 C CA . PRO B 1 8 ? -58.344 24.141 -1.78 1 24.03 8 PRO B CA 1
ATOM 1631 C C . PRO B 1 8 ? -57.094 24.047 -0.906 1 24.03 8 PRO B C 1
ATOM 1633 O O . PRO B 1 8 ? -57.188 23.781 0.295 1 24.03 8 PRO B O 1
ATOM 1636 N N . ILE B 1 9 ? -56.062 23.312 -1.328 1 23.28 9 ILE B N 1
ATOM 1637 C CA . ILE B 1 9 ? -54.906 23.031 -0.513 1 23.28 9 ILE B CA 1
ATOM 1638 C C . ILE B 1 9 ? -54.25 24.344 -0.057 1 23.28 9 ILE B C 1
ATOM 1640 O O . ILE B 1 9 ? -53.812 25.156 -0.882 1 23.28 9 ILE B O 1
ATOM 1644 N N . LYS B 1 10 ? -54.969 24.875 0.966 1 24.06 10 LYS B N 1
ATOM 1645 C CA . LYS B 1 10 ? -54.5 26.141 1.517 1 24.06 10 LYS B CA 1
ATOM 1646 C C . LYS B 1 10 ? -52.969 26.125 1.729 1 24.06 10 LYS B C 1
ATOM 1648 O O . LYS B 1 10 ? -52.406 25.109 2.172 1 24.06 10 LYS B O 1
ATOM 1653 N N . GLN B 1 11 ? -52.25 26.938 0.99 1 21.3 11 GLN B N 1
ATOM 1654 C CA . GLN B 1 11 ? -50.875 27.281 0.764 1 21.3 11 GLN B CA 1
ATOM 1655 C C . GLN B 1 11 ? -50.219 27.812 2.041 1 21.3 11 GLN B C 1
ATOM 1657 O O . GLN B 1 11 ? -49.656 28.906 2.045 1 21.3 11 GLN B O 1
ATOM 1662 N N . ASN B 1 12 ? -50.656 27.234 3.254 1 22.16 12 ASN B N 1
ATOM 1663 C CA . ASN B 1 12 ? -50.188 28.094 4.328 1 22.16 12 ASN B CA 1
ATOM 1664 C C . ASN B 1 12 ? -48.688 28.359 4.207 1 22.16 12 ASN B C 1
ATOM 1666 O O . ASN B 1 12 ? -47.875 27.422 4.191 1 22.16 12 ASN B O 1
ATOM 1670 N N . PRO B 1 13 ? -48.281 29.547 3.842 1 22 13 PRO B N 1
ATOM 1671 C CA . PRO B 1 13 ? -46.938 30.109 3.516 1 22 13 PRO B CA 1
ATOM 1672 C C . PRO B 1 13 ? -46 30.094 4.707 1 22 13 PRO B C 1
ATOM 1674 O O . PRO B 1 13 ? -44.938 30.703 4.648 1 22 13 PRO B O 1
ATOM 1677 N N . HIS B 1 14 ? -46.375 29.578 5.855 1 24.28 14 HIS B N 1
ATOM 1678 C CA . HIS B 1 14 ? -45.562 30.141 6.926 1 24.28 14 HIS B CA 1
ATOM 1679 C C . HIS B 1 14 ? -44.094 29.922 6.668 1 24.28 14 HIS B C 1
ATOM 1681 O O . HIS B 1 14 ? -43.656 28.797 6.391 1 24.28 14 HIS B O 1
ATOM 1687 N N . MET B 1 15 ? -43.375 30.891 6.176 1 21.53 15 MET B N 1
ATOM 1688 C CA . MET B 1 15 ? -42 31.219 5.934 1 21.53 15 MET B CA 1
ATOM 1689 C C . MET B 1 15 ? -41.125 30.938 7.172 1 21.53 15 MET B C 1
ATOM 1691 O O . MET B 1 15 ? -41.25 31.656 8.172 1 21.53 15 MET B O 1
ATOM 1695 N N . LEU B 1 16 ? -41.188 29.781 7.75 1 21.23 16 LEU B N 1
ATOM 1696 C CA . LEU B 1 16 ? -40.344 29.594 8.93 1 21.23 16 LEU B CA 1
ATOM 1697 C C . LEU B 1 16 ? -38.906 30.094 8.68 1 21.23 16 LEU B C 1
ATOM 1699 O O . LEU B 1 16 ? -38.281 29.719 7.688 1 21.23 16 LEU B O 1
ATOM 1703 N N . LEU B 1 17 ? -38.625 31.281 9.086 1 20.59 17 LEU B N 1
ATOM 1704 C CA . LEU B 1 17 ? -37.344 32 9.133 1 20.59 17 LEU B CA 1
ATOM 1705 C C . LEU B 1 17 ? -36.25 31.109 9.695 1 20.59 17 LEU B C 1
ATOM 1707 O O . LEU B 1 17 ? -36.344 30.641 10.828 1 20.59 17 LEU B O 1
ATOM 1711 N N . LEU B 1 18 ? -35.656 30.281 8.906 1 21.86 18 LEU B N 1
ATOM 1712 C CA . LEU B 1 18 ? -34.438 29.5 9.172 1 21.86 18 LEU B CA 1
ATOM 1713 C C . LEU B 1 18 ? -33.406 30.328 9.898 1 21.86 18 LEU B C 1
ATOM 1715 O O . LEU B 1 18 ? -32.938 31.344 9.367 1 21.86 18 LEU B O 1
ATOM 1719 N N . MET B 1 19 ? -33.594 30.547 11.141 1 23.98 19 MET B N 1
ATOM 1720 C CA . MET B 1 19 ? -32.562 31.25 11.906 1 23.98 19 MET B CA 1
ATOM 1721 C C . MET B 1 19 ? -31.172 30.688 11.617 1 23.98 19 MET B C 1
ATOM 1723 O O . MET B 1 19 ? -31.031 29.484 11.383 1 23.98 19 MET B O 1
ATOM 1727 N N . PRO B 1 20 ? -30.172 31.469 11.188 1 24.69 20 PRO B N 1
ATOM 1728 C CA . PRO B 1 20 ? -28.781 31.172 10.883 1 24.69 20 PRO B CA 1
ATOM 1729 C C . PRO B 1 20 ? -28.062 30.469 12.031 1 24.69 20 PRO B C 1
ATOM 1731 O O . PRO B 1 20 ? -28.094 30.953 13.164 1 24.69 20 PRO B O 1
ATOM 1734 N N . PHE B 1 21 ? -28.25 29.219 12.234 1 27.92 21 PHE B N 1
ATOM 1735 C CA . PHE B 1 21 ? -27.422 28.531 13.219 1 27.92 21 PHE B CA 1
ATOM 1736 C C . PHE B 1 21 ? -25.969 28.969 13.094 1 27.92 21 PHE B C 1
ATOM 1738 O O . PHE B 1 21 ? -25.344 28.812 12.047 1 27.92 21 PHE B O 1
ATOM 1745 N N . GLN B 1 22 ? -25.484 29.875 13.82 1 26.7 22 GLN B N 1
ATOM 1746 C CA . GLN B 1 22 ? -24.109 30.281 14.047 1 26.7 22 GLN B CA 1
ATOM 1747 C C . GLN B 1 22 ? -23.219 29.062 14.336 1 26.7 22 GLN B C 1
ATOM 1749 O O . GLN B 1 22 ? -23.453 28.344 15.305 1 26.7 22 GLN B O 1
ATOM 1754 N N . ALA B 1 23 ? -22.734 28.375 13.359 1 31.45 23 ALA B N 1
ATOM 1755 C CA . ALA B 1 23 ? -21.656 27.391 13.445 1 31.45 23 ALA B CA 1
ATOM 1756 C C . ALA B 1 23 ? -20.562 27.859 14.391 1 31.45 23 ALA B C 1
ATOM 1758 O O . ALA B 1 23 ? -19.891 28.859 14.125 1 31.45 23 ALA B O 1
ATOM 1759 N N . LYS B 1 24 ? -20.688 27.625 15.578 1 35.31 24 LYS B N 1
ATOM 1760 C CA . LYS B 1 24 ? -19.594 27.812 16.531 1 35.31 24 LYS B CA 1
ATOM 1761 C C . LYS B 1 24 ? -18.328 27.109 16.047 1 35.31 24 LYS B C 1
ATOM 1763 O O . LYS B 1 24 ? -18.391 26 15.523 1 35.31 24 LYS B O 1
ATOM 1768 N N . GLY B 1 25 ? -17.094 27.766 15.852 1 30.81 25 GLY B N 1
ATOM 1769 C CA . GLY B 1 25 ? -15.711 27.594 15.445 1 30.81 25 GLY B CA 1
ATOM 1770 C C . GLY B 1 25 ? -15.047 26.391 16.094 1 30.81 25 GLY B C 1
ATOM 1771 O O . GLY B 1 25 ? -13.82 26.297 16.125 1 30.81 25 GLY B O 1
ATOM 1772 N N . ASP B 1 26 ? -15.664 25.578 16.844 1 32.78 26 ASP B N 1
ATOM 1773 C CA . ASP B 1 26 ? -14.938 24.547 17.578 1 32.78 26 ASP B CA 1
ATOM 1774 C C . ASP B 1 26 ? -14.391 23.484 16.656 1 32.78 26 ASP B C 1
ATOM 1776 O O . ASP B 1 26 ? -13.703 22.547 17.094 1 32.78 26 ASP B O 1
ATOM 1780 N N . ASP B 1 27 ? -14.891 23.266 15.57 1 36.41 27 ASP B N 1
ATOM 1781 C CA . ASP B 1 27 ? -14.414 22.141 14.758 1 36.41 27 ASP B CA 1
ATOM 1782 C C . ASP B 1 27 ? -13.016 22.422 14.203 1 36.41 27 ASP B C 1
ATOM 1784 O O . ASP B 1 27 ? -12.477 21.625 13.438 1 36.41 27 ASP B O 1
ATOM 1788 N N . ILE B 1 28 ? -12.508 23.641 14.281 1 38.22 28 ILE B N 1
ATOM 1789 C CA . ILE B 1 28 ? -11.164 24.031 13.859 1 38.22 28 ILE B CA 1
ATOM 1790 C C . ILE B 1 28 ? -10.133 23.422 14.805 1 38.22 28 ILE B C 1
ATOM 1792 O O . ILE B 1 28 ? -8.938 23.438 14.516 1 38.22 28 ILE B O 1
ATOM 1796 N N . GLU B 1 29 ? -10.531 22.984 15.953 1 39.84 29 GLU B N 1
ATOM 1797 C CA . GLU B 1 29 ? -9.516 22.5 16.875 1 39.84 29 GLU B CA 1
ATOM 1798 C C . GLU B 1 29 ? -8.938 21.172 16.406 1 39.84 29 GLU B C 1
ATOM 1800 O O . GLU B 1 29 ? -7.738 20.922 16.562 1 39.84 29 GLU B O 1
ATOM 1805 N N . GLY B 1 30 ? -9.688 20.312 15.898 1 38.66 30 GLY B N 1
ATOM 1806 C CA . GLY B 1 30 ? -9.195 19 15.477 1 38.66 30 GLY B CA 1
ATOM 1807 C C . GLY B 1 30 ? -8.258 19.078 14.281 1 38.66 30 GLY B C 1
ATOM 1808 O O . GLY B 1 30 ? -7.34 18.266 14.148 1 38.66 30 GLY B O 1
ATOM 1809 N N . ASN B 1 31 ? -8.547 19.859 13.32 1 42.72 31 ASN B N 1
ATOM 1810 C CA . ASN B 1 31 ? -7.734 20.031 12.125 1 42.72 31 ASN B CA 1
ATOM 1811 C C . ASN B 1 31 ? -6.391 20.688 12.445 1 42.72 31 ASN B C 1
ATOM 1813 O O . ASN B 1 31 ? -5.371 20.359 11.836 1 42.72 31 ASN B O 1
ATOM 1817 N N . ARG B 1 32 ? -6.445 21.703 13.32 1 45.72 32 ARG B N 1
ATOM 1818 C CA . ARG B 1 32 ? -5.223 22.359 13.773 1 45.72 32 ARG B CA 1
ATOM 1819 C C . ARG B 1 32 ? -4.246 21.344 14.375 1 45.72 32 ARG B C 1
ATOM 1821 O O . ARG B 1 32 ? -3.035 21.453 14.172 1 45.72 32 ARG B O 1
ATOM 1828 N N . ASN B 1 33 ? -4.793 20.281 14.938 1 48.34 33 ASN B N 1
ATOM 1829 C CA . ASN B 1 33 ? -3.953 19.344 15.68 1 48.34 33 ASN B CA 1
ATOM 1830 C C . ASN B 1 33 ? -3.158 18.438 14.742 1 48.34 33 ASN B C 1
ATOM 1832 O O . ASN B 1 33 ? -1.979 18.172 14.977 1 48.34 33 ASN B O 1
ATOM 1836 N N . ALA B 1 34 ? -3.857 18.141 13.719 1 47.03 34 ALA B N 1
ATOM 1837 C CA . ALA B 1 34 ? -3.119 17.25 12.844 1 47.03 34 ALA B CA 1
ATOM 1838 C C . ALA B 1 34 ? -1.986 17.969 12.133 1 47.03 34 ALA B C 1
ATOM 1840 O O . ALA B 1 34 ? -0.883 17.438 11.992 1 47.03 34 ALA B O 1
ATOM 1841 N N . GLU B 1 35 ? -2.348 19.109 11.547 1 50.81 35 GLU B N 1
ATOM 1842 C CA . GLU B 1 35 ? -1.31 19.922 10.914 1 50.81 35 GLU B CA 1
ATOM 1843 C C . GLU B 1 35 ? -0.174 20.219 11.883 1 50.81 35 GLU B C 1
ATOM 1845 O O . GLU B 1 35 ? 0.999 20.188 11.508 1 50.81 35 GLU B O 1
ATOM 1850 N N . SER B 1 36 ? -0.625 20.484 13.016 1 51.66 36 SER B N 1
ATOM 1851 C CA . SER B 1 36 ? 0.356 20.781 14.055 1 51.66 36 SER B CA 1
ATOM 1852 C C . SER B 1 36 ? 1.207 19.562 14.375 1 51.66 36 SER B C 1
ATOM 1854 O O . SER B 1 36 ? 2.42 19.672 14.562 1 51.66 36 SER B O 1
ATOM 1856 N N . ILE B 1 37 ? 0.558 18.531 14.164 1 52.62 37 ILE B N 1
ATOM 1857 C CA . ILE B 1 37 ? 1.262 17.297 14.5 1 52.62 37 ILE B CA 1
ATOM 1858 C C . ILE B 1 37 ? 2.318 17 13.438 1 52.62 37 ILE B C 1
ATOM 1860 O O . ILE B 1 37 ? 3.443 16.609 13.766 1 52.62 37 ILE B O 1
ATOM 1864 N N . MET B 1 38 ? 1.973 17.172 12.133 1 54.19 38 MET B N 1
ATOM 1865 C CA . MET B 1 38 ? 2.932 16.922 11.055 1 54.19 38 MET B CA 1
ATOM 1866 C C . MET B 1 38 ? 4.129 17.859 11.18 1 54.19 38 MET B C 1
ATOM 1868 O O . MET B 1 38 ? 5.277 17.438 11.031 1 54.19 38 MET B O 1
ATOM 1872 N N . LEU B 1 39 ? 3.697 19.125 11.172 1 54.25 39 LEU B N 1
ATOM 1873 C CA . LEU B 1 39 ? 4.762 20.109 11.359 1 54.25 39 LEU B CA 1
ATOM 1874 C C . LEU B 1 39 ? 5.613 19.766 12.578 1 54.25 39 LEU B C 1
ATOM 1876 O O . LEU B 1 39 ? 6.836 19.938 12.547 1 54.25 39 LEU B O 1
ATOM 1880 N N . ASP B 1 40 ? 4.918 18.969 13.344 1 65.62 40 ASP B N 1
ATOM 1881 C CA . ASP B 1 40 ? 5.621 18.656 14.578 1 65.62 40 ASP B CA 1
ATOM 1882 C C . ASP B 1 40 ? 6.598 17.5 14.367 1 65.62 40 ASP B C 1
ATOM 1884 O O . ASP B 1 40 ? 7.75 17.562 14.797 1 65.62 40 ASP B O 1
ATOM 1888 N N . GLU B 1 41 ? 6.145 16.562 13.406 1 73.06 41 GLU B N 1
ATOM 1889 C CA . GLU B 1 41 ? 7.039 15.406 13.273 1 73.06 41 GLU B CA 1
ATOM 1890 C C . GLU B 1 41 ? 8.297 15.773 12.492 1 73.06 41 GLU B C 1
ATOM 1892 O O . GLU B 1 41 ? 9.406 15.398 12.875 1 73.06 41 GLU B O 1
ATOM 1897 N N . GLN B 1 42 ? 8.055 16.438 11.406 1 68.5 42 GLN B N 1
ATOM 1898 C CA . GLN B 1 42 ? 9.188 16.844 10.578 1 68.5 42 GLN B CA 1
ATOM 1899 C C . GLN B 1 42 ? 10.141 17.734 11.367 1 68.5 42 GLN B C 1
ATOM 1901 O O . GLN B 1 42 ? 11.359 17.594 11.25 1 68.5 42 GLN B O 1
ATOM 1906 N N . THR B 1 43 ? 9.516 18.641 12 1 72.69 43 THR B N 1
ATOM 1907 C CA . THR B 1 43 ? 10.312 19.516 12.844 1 72.69 43 THR B CA 1
ATOM 1908 C C . THR B 1 43 ? 11.086 18.703 13.883 1 72.69 43 THR B C 1
ATOM 1910 O O . THR B 1 43 ? 12.281 18.922 14.086 1 72.69 43 THR B O 1
ATOM 1913 N N . LEU B 1 44 ? 10.438 17.766 14.469 1 81.12 44 LEU B N 1
ATOM 1914 C CA . LEU B 1 44 ? 11.07 16.938 15.477 1 81.12 44 LEU B CA 1
ATOM 1915 C C . LEU B 1 44 ? 12.195 16.109 14.875 1 81.12 44 LEU B C 1
ATOM 1917 O O . LEU B 1 44 ? 13.258 15.945 15.484 1 81.12 44 LEU B O 1
ATOM 1921 N N . GLN B 1 45 ? 11.953 15.641 13.664 1 76.44 45 GLN B N 1
ATOM 1922 C CA . GLN B 1 45 ? 12.977 14.852 12.984 1 76.44 45 GLN B CA 1
ATOM 1923 C C . GLN B 1 45 ? 14.211 15.703 12.68 1 76.44 45 GLN B C 1
ATOM 1925 O O . GLN B 1 45 ? 15.344 15.25 12.867 1 76.44 45 GLN B O 1
ATOM 1930 N N . ARG B 1 46 ? 14.008 16.812 12.172 1 73.81 46 ARG B N 1
ATOM 1931 C CA . ARG B 1 46 ? 15.102 17.75 11.914 1 73.81 46 ARG B CA 1
ATOM 1932 C C . ARG B 1 46 ? 15.844 18.078 13.203 1 73.81 46 ARG B C 1
ATOM 1934 O O . ARG B 1 46 ? 17.078 18.078 13.242 1 73.81 46 ARG B O 1
ATOM 1941 N N . ASP B 1 47 ? 15.078 18.406 14.203 1 81.06 47 ASP B N 1
ATOM 1942 C CA . ASP B 1 47 ? 15.68 18.719 15.492 1 81.06 47 ASP B CA 1
ATOM 1943 C C . ASP B 1 47 ? 16.5 17.531 16.016 1 81.06 47 ASP B C 1
ATOM 1945 O O . ASP B 1 47 ? 17.562 17.734 16.625 1 81.06 47 ASP B O 1
ATOM 1949 N N . LEU B 1 48 ? 15.984 16.406 15.828 1 86.19 48 LEU B N 1
ATOM 1950 C CA . LEU B 1 48 ? 16.688 15.203 16.266 1 86.19 48 LEU B CA 1
ATOM 1951 C C . LEU B 1 48 ? 18.047 15.086 15.562 1 86.19 48 LEU B C 1
ATOM 1953 O O . LEU B 1 48 ? 19.062 14.836 16.219 1 86.19 48 LEU B O 1
ATOM 1957 N N . GLN B 1 49 ? 18.016 15.258 14.258 1 80.25 49 GLN B N 1
ATOM 1958 C CA . GLN B 1 49 ? 19.266 15.195 13.508 1 80.25 49 GLN B CA 1
ATOM 1959 C C . GLN B 1 49 ? 20.25 16.234 14.008 1 80.25 49 GLN B C 1
ATOM 1961 O O . GLN B 1 49 ? 21.438 15.945 14.172 1 80.25 49 GLN B O 1
ATOM 1966 N N . ILE B 1 50 ? 19.797 17.406 14.156 1 81.25 50 ILE B N 1
ATOM 1967 C CA . ILE B 1 50 ? 20.641 18.484 14.648 1 81.25 50 ILE B CA 1
ATOM 1968 C C . ILE B 1 50 ? 21.188 18.141 16.031 1 81.25 50 ILE B C 1
ATOM 1970 O O . ILE B 1 50 ? 22.375 18.297 16.297 1 81.25 50 ILE B O 1
ATOM 1974 N N . THR B 1 51 ? 20.312 17.672 16.906 1 88.81 51 THR B N 1
ATOM 1975 C CA . THR B 1 51 ? 20.719 17.359 18.281 1 88.81 51 THR B CA 1
ATOM 1976 C C . THR B 1 51 ? 21.719 16.219 18.297 1 88.81 51 THR B C 1
ATOM 1978 O O . THR B 1 51 ? 22.641 16.203 19.125 1 88.81 51 THR B O 1
ATOM 1981 N N . ILE B 1 52 ? 21.641 15.281 17.422 1 85.69 52 ILE B N 1
ATOM 1982 C CA . ILE B 1 52 ? 22.578 14.18 17.312 1 85.69 52 ILE B CA 1
ATOM 1983 C C . ILE B 1 52 ? 23.938 14.703 16.844 1 85.69 52 ILE B C 1
ATOM 1985 O O . ILE B 1 52 ? 24.984 14.328 17.391 1 85.69 52 ILE B O 1
ATOM 1989 N N . GLU B 1 53 ? 23.859 15.523 15.828 1 85.62 53 GLU B N 1
ATOM 1990 C CA . GLU B 1 53 ? 25.094 16.125 15.312 1 85.62 53 GLU B CA 1
ATOM 1991 C C . GLU B 1 53 ? 25.781 16.969 16.391 1 85.62 53 GLU B C 1
ATOM 1993 O O . GLU B 1 53 ? 27.016 17.031 16.422 1 85.62 53 GLU B O 1
ATOM 1998 N N . GLU B 1 54 ? 25.031 17.5 17.203 1 90.75 54 GLU B N 1
ATOM 1999 C CA . GLU B 1 54 ? 25.578 18.312 18.281 1 90.75 54 GLU B CA 1
ATOM 2000 C C . GLU B 1 54 ? 25.922 17.453 19.5 1 90.75 54 GLU B C 1
ATOM 2002 O O . GLU B 1 54 ? 26.375 17.969 20.531 1 90.75 54 GLU B O 1
ATOM 2007 N N . GLU B 1 55 ? 25.672 16.156 19.438 1 90.06 55 GLU B N 1
ATOM 2008 C CA . GLU B 1 55 ? 25.969 15.164 20.469 1 90.06 55 GLU B CA 1
ATOM 2009 C C . GLU B 1 55 ? 25.25 15.492 21.781 1 90.06 55 GLU B C 1
ATOM 2011 O O . GLU B 1 55 ? 25.812 15.352 22.859 1 90.06 55 GLU B O 1
ATOM 2016 N N . ASN B 1 56 ? 24.203 16.156 21.734 1 91 56 ASN B N 1
ATOM 2017 C CA . ASN B 1 56 ? 23.312 16.375 22.859 1 91 56 ASN B CA 1
ATOM 2018 C C . ASN B 1 56 ? 22.359 15.195 23.047 1 91 56 ASN B C 1
ATOM 2020 O O . ASN B 1 56 ? 21.203 15.258 22.641 1 91 56 ASN B O 1
ATOM 2024 N N . TYR B 1 57 ? 22.641 14.211 23.828 1 89.06 57 TYR B N 1
ATOM 2025 C CA . TYR B 1 57 ? 21.953 12.922 23.906 1 89.06 57 TYR B CA 1
ATOM 2026 C C . TYR B 1 57 ? 20.703 13.016 24.75 1 89.06 57 TYR B C 1
ATOM 2028 O O . TYR B 1 57 ? 19.703 12.336 24.484 1 89.06 57 TYR B O 1
ATOM 2036 N N . ALA B 1 58 ? 20.812 13.859 25.766 1 90.69 58 ALA B N 1
ATOM 2037 C CA . ALA B 1 58 ? 19.625 14.023 26.609 1 90.69 58 ALA B CA 1
ATOM 2038 C C . ALA B 1 58 ? 18.469 14.609 25.797 1 90.69 58 ALA B C 1
ATOM 2040 O O . ALA B 1 58 ? 17.344 14.102 25.859 1 90.69 58 ALA B O 1
ATOM 2041 N N . GLU B 1 59 ? 18.766 15.625 25.109 1 90.69 59 GLU B N 1
ATOM 2042 C CA . GLU B 1 59 ? 17.75 16.266 24.281 1 90.69 59 GLU B CA 1
ATOM 2043 C C . GLU B 1 59 ? 17.297 15.336 23.156 1 90.69 59 GLU B C 1
ATOM 2045 O O . GLU B 1 59 ? 16.125 15.289 22.812 1 90.69 59 GLU B O 1
ATOM 2050 N N . ALA B 1 60 ? 18.234 14.578 22.594 1 89.19 60 ALA B N 1
ATOM 2051 C CA . ALA B 1 60 ? 17.922 13.609 21.547 1 89.19 60 ALA B CA 1
ATOM 2052 C C . ALA B 1 60 ? 16.938 12.562 22.062 1 89.19 60 ALA B C 1
ATOM 2054 O O . ALA B 1 60 ? 15.992 12.195 21.359 1 89.19 60 ALA B O 1
ATOM 2055 N N . ALA B 1 61 ? 17.141 12.172 23.266 1 90.38 61 ALA B N 1
ATOM 2056 C CA . ALA B 1 61 ? 16.266 11.164 23.875 1 90.38 61 ALA B CA 1
ATOM 2057 C C . ALA B 1 61 ? 14.852 11.711 24.047 1 90.38 61 ALA B C 1
ATOM 2059 O O . ALA B 1 61 ? 13.875 11 23.781 1 90.38 61 ALA B O 1
ATOM 2060 N N . LYS B 1 62 ? 14.797 12.922 24.5 1 90.62 62 LYS B N 1
ATOM 2061 C CA . LYS B 1 62 ? 13.492 13.555 24.672 1 90.62 62 LYS B CA 1
ATOM 2062 C C . LYS B 1 62 ? 12.758 13.672 23.344 1 90.62 62 LYS B C 1
ATOM 2064 O O . LYS B 1 62 ? 11.547 13.43 23.266 1 90.62 62 LYS B O 1
ATOM 2069 N N . ILE B 1 63 ? 13.438 14.031 22.344 1 88.69 63 ILE B N 1
ATOM 2070 C CA . ILE B 1 63 ? 12.836 14.195 21.016 1 88.69 63 ILE B CA 1
ATOM 2071 C C . ILE B 1 63 ? 12.383 12.836 20.5 1 88.69 63 ILE B C 1
ATOM 2073 O O . ILE B 1 63 ? 11.312 12.719 19.891 1 88.69 63 ILE B O 1
ATOM 2077 N N . LYS B 1 64 ? 13.219 11.867 20.75 1 86.38 64 LYS B N 1
ATOM 2078 C CA . LYS B 1 64 ? 12.859 10.516 20.344 1 86.38 64 LYS B CA 1
ATOM 2079 C C . LYS B 1 64 ? 11.57 10.055 21.016 1 86.38 64 LYS B C 1
ATOM 2081 O O . LYS B 1 64 ? 10.727 9.422 20.391 1 86.38 64 LYS B O 1
ATOM 2086 N N . ASP B 1 65 ? 11.453 10.43 22.25 1 88.31 65 ASP B N 1
ATOM 2087 C CA . ASP B 1 65 ? 10.234 10.102 22.984 1 88.31 65 ASP B CA 1
ATOM 2088 C C . ASP B 1 65 ? 9.023 10.812 22.406 1 88.31 65 ASP B C 1
ATOM 2090 O O . ASP B 1 65 ? 7.961 10.211 22.234 1 88.31 65 ASP B O 1
ATOM 2094 N N . ASP B 1 66 ? 9.219 11.992 22.109 1 85.38 66 ASP B N 1
ATOM 2095 C CA . ASP B 1 66 ? 8.141 12.773 21.516 1 85.38 66 ASP B CA 1
ATOM 2096 C C . ASP B 1 66 ? 7.738 12.195 20.156 1 85.38 66 ASP B C 1
ATOM 2098 O O . ASP B 1 66 ? 6.551 12.148 19.828 1 85.38 66 ASP B O 1
ATOM 2102 N N . LEU B 1 67 ? 8.688 11.789 19.453 1 83.88 67 LEU B N 1
ATOM 2103 C CA . LEU B 1 67 ? 8.422 11.188 18.141 1 83.88 67 LEU B CA 1
ATOM 2104 C C . LEU B 1 67 ? 7.652 9.875 18.297 1 83.88 67 LEU B C 1
ATOM 2106 O O . LEU B 1 67 ? 6.75 9.586 17.516 1 83.88 67 LEU B O 1
ATOM 2110 N N . ARG B 1 68 ? 8.039 9.188 19.266 1 84.62 68 ARG B N 1
ATOM 2111 C CA . ARG B 1 68 ? 7.352 7.926 19.531 1 84.62 68 ARG B CA 1
ATOM 2112 C C . ARG B 1 68 ? 5.879 8.164 19.844 1 84.62 68 ARG B C 1
ATOM 2114 O O . ARG B 1 68 ? 5.012 7.461 19.312 1 84.62 68 ARG B O 1
ATOM 2121 N N . VAL B 1 69 ? 5.602 9.102 20.656 1 84.19 69 VAL B N 1
ATOM 2122 C CA . VAL B 1 69 ? 4.227 9.438 21.016 1 84.19 69 VAL B CA 1
ATOM 2123 C C . VAL B 1 69 ? 3.457 9.867 19.766 1 84.19 69 VAL B C 1
ATOM 2125 O O . VAL B 1 69 ? 2.326 9.43 19.547 1 84.19 69 VAL B O 1
ATOM 2128 N N . LEU B 1 70 ? 4.086 10.633 18.969 1 80.06 70 LEU B N 1
ATOM 2129 C CA . LEU B 1 70 ? 3.469 11.102 17.734 1 80.06 70 LEU B CA 1
ATOM 2130 C C . LEU B 1 70 ? 3.156 9.938 16.797 1 80.06 70 LEU B C 1
ATOM 2132 O O . LEU B 1 70 ? 2.084 9.898 16.188 1 80.06 70 LEU B O 1
ATOM 2136 N N . HIS B 1 71 ? 4.07 9.031 16.719 1 82.81 71 HIS B N 1
ATOM 2137 C CA . HIS B 1 71 ? 3.883 7.863 15.867 1 82.81 71 HIS B CA 1
ATOM 2138 C C . HIS B 1 71 ? 2.721 7.004 16.359 1 82.81 71 HIS B C 1
ATOM 2140 O O . HIS B 1 71 ? 1.921 6.516 15.562 1 82.81 71 HIS B O 1
ATOM 2146 N N . GLU B 1 72 ? 2.621 6.816 17.641 1 86.62 72 GLU B N 1
ATOM 2147 C CA . GLU B 1 72 ? 1.527 6.035 18.203 1 86.62 72 GLU B CA 1
ATOM 2148 C C . GLU B 1 72 ? 0.18 6.703 17.953 1 86.62 72 GLU B C 1
ATOM 2150 O O . GLU B 1 72 ? -0.812 6.023 17.672 1 86.62 72 GLU B O 1
ATOM 2155 N N . ASP B 1 73 ? 0.234 7.949 18.016 1 88 73 ASP B N 1
ATOM 2156 C CA . ASP B 1 73 ? -0.988 8.695 17.734 1 88 73 ASP B CA 1
ATOM 2157 C C . ASP B 1 73 ? -1.405 8.547 16.281 1 88 73 ASP B C 1
ATOM 2159 O O . ASP B 1 73 ? -2.59 8.375 15.984 1 88 73 ASP B O 1
ATOM 2163 N N . SER B 1 74 ? -0.441 8.656 15.43 1 90.44 74 SER B N 1
ATOM 2164 C CA . SER B 1 74 ? -0.726 8.5 14.008 1 90.44 74 SER B CA 1
ATOM 2165 C C . SER B 1 74 ? -1.253 7.098 13.703 1 90.44 74 SER B C 1
ATOM 2167 O O . SER B 1 74 ? -2.16 6.938 12.883 1 90.44 74 SER B O 1
ATOM 2169 N N . LYS B 1 75 ? -0.728 6.109 14.344 1 92.31 75 LYS B N 1
ATOM 2170 C CA . LYS B 1 75 ? -1.219 4.746 14.164 1 92.31 75 LYS B CA 1
ATOM 2171 C C . LYS B 1 75 ? -2.678 4.629 14.602 1 92.31 75 LYS B C 1
ATOM 2173 O O . LYS B 1 75 ? -3.484 3.996 13.914 1 92.31 75 LYS B O 1
ATOM 2178 N N . ALA B 1 76 ? -2.994 5.234 15.719 1 93.38 76 ALA B N 1
ATOM 2179 C CA . ALA B 1 76 ? -4.367 5.211 16.219 1 93.38 76 ALA B CA 1
ATOM 2180 C C . ALA B 1 76 ? -5.32 5.867 15.219 1 93.38 76 ALA B C 1
ATOM 2182 O O . ALA B 1 76 ? -6.422 5.363 14.984 1 93.38 76 ALA B O 1
ATOM 2183 N N . LEU B 1 77 ? -4.867 6.926 14.648 1 94.06 77 LEU B N 1
ATOM 2184 C CA . LEU B 1 77 ? -5.711 7.652 13.703 1 94.06 77 LEU B CA 1
ATOM 2185 C C . LEU B 1 77 ? -5.91 6.848 12.43 1 94.06 77 LEU B C 1
ATOM 2187 O O . LEU B 1 77 ? -7.004 6.84 11.859 1 94.06 77 LEU B O 1
ATOM 2191 N N . VAL B 1 78 ? -4.898 6.164 11.992 1 96 78 VAL B N 1
ATOM 2192 C CA . VAL B 1 78 ? -5.027 5.309 10.812 1 96 78 VAL B CA 1
ATOM 2193 C C . VAL B 1 78 ? -5.973 4.148 11.125 1 96 78 VAL B C 1
ATOM 2195 O O . VAL B 1 78 ? -6.801 3.777 10.289 1 96 78 VAL B O 1
ATOM 2198 N N . LEU B 1 79 ? -5.867 3.641 12.305 1 95.75 79 LEU B N 1
ATOM 2199 C CA . LEU B 1 79 ? -6.762 2.559 12.695 1 95.75 79 LEU B CA 1
ATOM 2200 C C . LEU B 1 79 ? -8.211 3.043 12.758 1 95.75 79 LEU B C 1
ATOM 2202 O O . LEU B 1 79 ? -9.133 2.309 12.398 1 95.75 79 LEU B O 1
ATOM 2206 N N . ILE B 1 80 ? -8.422 4.238 13.195 1 95.62 80 ILE B N 1
ATOM 2207 C CA . ILE B 1 80 ? -9.75 4.836 13.219 1 95.62 80 ILE B CA 1
ATOM 2208 C C . ILE B 1 80 ? -10.281 4.961 11.789 1 95.62 80 ILE B C 1
ATOM 2210 O O . ILE B 1 80 ? -11.445 4.637 11.523 1 95.62 80 ILE B O 1
ATOM 2214 N N . ALA B 1 81 ? -9.461 5.41 10.906 1 97.12 81 ALA B N 1
ATOM 2215 C CA . ALA B 1 81 ? -9.852 5.48 9.5 1 97.12 81 ALA B CA 1
ATOM 2216 C C . ALA B 1 81 ? -10.203 4.098 8.961 1 97.12 81 ALA B C 1
ATOM 2218 O O . ALA B 1 81 ? -11.18 3.941 8.227 1 97.12 81 ALA B O 1
ATOM 2219 N N . ASN B 1 82 ? -9.398 3.125 9.305 1 98.19 82 ASN B N 1
ATOM 2220 C CA . ASN B 1 82 ? -9.664 1.748 8.906 1 98.19 82 ASN B CA 1
ATOM 2221 C C . ASN B 1 82 ? -11 1.249 9.445 1 98.19 82 ASN B C 1
ATOM 2223 O O . ASN B 1 82 ? -11.773 0.613 8.727 1 98.19 82 ASN B O 1
ATOM 2227 N N . PHE B 1 83 ? -11.219 1.549 10.68 1 97.12 83 PHE B N 1
ATOM 2228 C CA . PHE B 1 83 ? -12.508 1.21 11.281 1 97.12 83 PHE B CA 1
ATOM 2229 C C . PHE B 1 83 ? -13.648 1.875 10.523 1 97.12 83 PHE B C 1
ATOM 2231 O O . PHE B 1 83 ? -14.688 1.255 10.289 1 97.12 83 PHE B O 1
ATOM 2238 N N . GLY B 1 84 ? -13.453 3.072 10.148 1 97.31 84 GLY B N 1
ATOM 2239 C CA . GLY B 1 84 ? -14.453 3.771 9.359 1 97.31 84 GLY B CA 1
ATOM 2240 C C . GLY B 1 84 ? -14.758 3.09 8.039 1 97.31 84 GLY B C 1
ATOM 2241 O O . GLY B 1 84 ? -15.922 2.979 7.648 1 97.31 84 GLY B O 1
ATOM 2242 N N . PHE B 1 85 ? -13.734 2.654 7.391 1 98.62 85 PHE B N 1
ATOM 2243 C CA . PHE B 1 85 ? -13.898 1.937 6.133 1 98.62 85 PHE B CA 1
ATOM 2244 C C . PHE B 1 85 ? -14.758 0.695 6.324 1 98.62 85 PHE B C 1
ATOM 2246 O O . PHE B 1 85 ? -15.719 0.48 5.582 1 98.62 85 PHE B O 1
ATOM 2253 N N . TYR B 1 86 ? -14.484 -0.053 7.312 1 98.19 86 TYR B N 1
ATOM 2254 C CA . TYR B 1 86 ? -15.203 -1.312 7.496 1 98.19 86 TYR B CA 1
ATOM 2255 C C . TYR B 1 86 ? -16.594 -1.068 8.047 1 98.19 86 TYR B C 1
ATOM 2257 O O . TYR B 1 86 ? -17.531 -1.837 7.773 1 98.19 86 TYR B O 1
ATOM 2265 N N . ASP B 1 87 ? -16.766 -0.015 8.812 1 97.31 87 ASP B N 1
ATOM 2266 C CA . ASP B 1 87 ? -18.125 0.349 9.242 1 97.31 87 ASP B CA 1
ATOM 2267 C C . ASP B 1 87 ? -19 0.711 8.047 1 97.31 87 ASP B C 1
ATOM 2269 O O . ASP B 1 87 ? -20.141 0.257 7.949 1 97.31 87 ASP B O 1
ATOM 2273 N N . ALA B 1 88 ? -18.438 1.538 7.172 1 97.38 88 ALA B N 1
ATOM 2274 C CA . ALA B 1 88 ? -19.156 1.886 5.945 1 97.38 88 ALA B CA 1
ATOM 2275 C C . ALA B 1 88 ? -19.484 0.64 5.129 1 97.38 88 ALA B C 1
ATOM 2277 O O . ALA B 1 88 ? -20.578 0.507 4.602 1 97.38 88 ALA B O 1
ATOM 2278 N N . PHE B 1 89 ? -18.531 -0.257 5.051 1 97.5 89 PHE B N 1
ATOM 2279 C CA . PHE B 1 89 ? -18.672 -1.5 4.301 1 97.5 89 PHE B CA 1
ATOM 2280 C C . PHE B 1 89 ? -19.734 -2.395 4.938 1 97.5 89 PHE B C 1
ATOM 2282 O O . PHE B 1 89 ? -20.609 -2.912 4.246 1 97.5 89 PHE B O 1
ATOM 2289 N N . ARG B 1 90 ? -19.719 -2.514 6.199 1 95.94 90 ARG B N 1
ATOM 2290 C CA . ARG B 1 90 ? -20.641 -3.346 6.949 1 95.94 90 ARG B CA 1
ATOM 2291 C C . ARG B 1 90 ? -22.078 -2.867 6.758 1 95.94 90 ARG B C 1
ATOM 2293 O O . ARG B 1 90 ? -22.984 -3.676 6.555 1 95.94 90 ARG B O 1
ATOM 2300 N N . ARG B 1 91 ? -22.266 -1.587 6.742 1 95.31 91 ARG B N 1
ATOM 2301 C CA . ARG B 1 91 ? -23.609 -1.001 6.762 1 95.31 91 ARG B CA 1
ATOM 2302 C C . ARG B 1 91 ? -24.109 -0.733 5.348 1 95.31 91 ARG B C 1
ATOM 2304 O O . ARG B 1 91 ? -25.281 -0.428 5.148 1 95.31 91 ARG B O 1
ATOM 2311 N N . GLY B 1 92 ? -23.234 -0.806 4.453 1 95.12 92 GLY B N 1
ATOM 2312 C CA . GLY B 1 92 ? -23.609 -0.366 3.117 1 95.12 92 GLY B CA 1
ATOM 2313 C C . GLY B 1 92 ? -23.828 1.131 3.023 1 95.12 92 GLY B C 1
ATOM 2314 O O . GLY B 1 92 ? -24.797 1.579 2.414 1 95.12 92 GLY B O 1
ATOM 2315 N N . ASP B 1 93 ? -23.047 1.866 3.652 1 96.12 93 ASP B N 1
ATOM 2316 C CA . ASP B 1 93 ? -23.141 3.322 3.65 1 96.12 93 ASP B CA 1
ATOM 2317 C C . ASP B 1 93 ? -22.266 3.922 2.543 1 96.12 93 ASP B C 1
ATOM 2319 O O . ASP B 1 93 ? -21.109 4.258 2.771 1 96.12 93 ASP B O 1
ATOM 2323 N N . LEU B 1 94 ? -22.844 4.113 1.406 1 95.75 94 LEU B N 1
ATOM 2324 C CA . LEU B 1 94 ? -22.109 4.562 0.229 1 95.75 94 LEU B CA 1
ATOM 2325 C C . LEU B 1 94 ? -21.609 5.992 0.414 1 95.75 94 LEU B C 1
ATOM 2327 O O . LEU B 1 94 ? -20.516 6.336 -0.051 1 95.75 94 LEU B O 1
ATOM 2331 N N . ALA B 1 95 ? -22.375 6.789 1.003 1 96.5 95 ALA B N 1
ATOM 2332 C CA . ALA B 1 95 ? -21.969 8.172 1.235 1 96.5 95 ALA B CA 1
ATOM 2333 C C . ALA B 1 95 ? -20.703 8.227 2.094 1 96.5 95 ALA B C 1
ATOM 2335 O O . ALA B 1 95 ? -19.766 8.969 1.784 1 96.5 95 ALA B O 1
ATOM 2336 N N . MET B 1 96 ? -20.703 7.465 3.117 1 96.69 96 MET B N 1
ATOM 2337 C CA . MET B 1 96 ? -19.516 7.398 3.967 1 96.69 96 MET B CA 1
ATOM 2338 C C . MET B 1 96 ? -18.328 6.84 3.195 1 96.69 96 MET B C 1
ATOM 2340 O O . MET B 1 96 ? -17.203 7.336 3.332 1 96.69 96 MET B O 1
ATOM 2344 N N . MET B 1 97 ? -18.547 5.82 2.396 1 97.62 97 MET B N 1
ATOM 2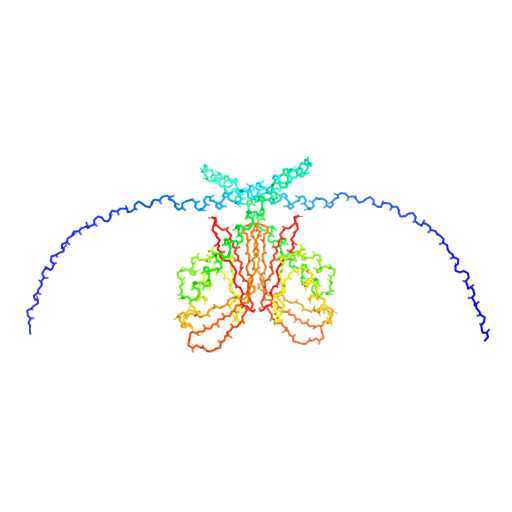345 C CA . MET B 1 97 ? -17.5 5.223 1.578 1 97.62 97 MET B CA 1
ATOM 2346 C C . MET B 1 97 ? -16.891 6.258 0.644 1 97.62 97 MET B C 1
ATOM 2348 O O . MET B 1 97 ? -15.664 6.359 0.543 1 97.62 97 MET B O 1
ATOM 2352 N N . GLN B 1 98 ? -17.703 7.043 0.087 1 97.31 98 GLN B N 1
ATOM 2353 C CA . GLN B 1 98 ? -17.266 8.086 -0.833 1 97.31 98 GLN B CA 1
ATOM 2354 C C . GLN B 1 98 ? -16.391 9.109 -0.121 1 97.31 98 GLN B C 1
ATOM 2356 O O . GLN B 1 98 ? -15.391 9.586 -0.68 1 97.31 98 GLN B O 1
ATOM 2361 N N . ASN B 1 99 ? -16.734 9.344 1.074 1 96.94 99 ASN B N 1
ATOM 2362 C CA . ASN B 1 99 ? -16.016 10.367 1.827 1 96.94 99 ASN B CA 1
ATOM 2363 C C . ASN B 1 99 ? -14.664 9.867 2.316 1 96.94 99 ASN B C 1
ATOM 2365 O O . ASN B 1 99 ? -13.742 10.656 2.537 1 96.94 99 ASN B O 1
ATOM 2369 N N . LEU B 1 100 ? -14.484 8.609 2.436 1 97.69 100 LEU B N 1
ATOM 2370 C CA . LEU B 1 100 ? -13.281 8.008 3.002 1 97.69 100 LEU B CA 1
ATOM 2371 C C . LEU B 1 100 ? -12.164 7.945 1.967 1 97.69 100 LEU B C 1
ATOM 2373 O O . LEU B 1 100 ? -10.984 7.977 2.32 1 97.69 100 LEU B O 1
ATOM 2377 N N . TRP B 1 101 ? -12.555 7.879 0.729 1 98.06 101 TRP B N 1
ATOM 2378 C CA . TRP B 1 101 ? -11.562 7.652 -0.313 1 98.06 101 TRP B CA 1
ATOM 2379 C C . TRP B 1 101 ? -10.906 8.961 -0.731 1 98.06 101 TRP B C 1
ATOM 2381 O O . TRP B 1 101 ? -11.562 10 -0.808 1 98.06 101 TRP B O 1
ATOM 2391 N N . VAL B 1 102 ? -9.672 8.883 -0.958 1 95.69 102 VAL B N 1
ATOM 2392 C CA . VAL B 1 102 ? -8.977 10 -1.597 1 95.69 102 VAL B CA 1
ATOM 2393 C C . VAL B 1 102 ? -9.625 10.305 -2.945 1 95.69 102 VAL B C 1
ATOM 2395 O O . VAL B 1 102 ? -9.93 9.391 -3.715 1 95.69 102 VAL B O 1
ATOM 2398 N N . LYS B 1 103 ? -9.789 11.594 -3.127 1 95.38 103 LYS B N 1
ATOM 2399 C CA . LYS B 1 103 ? -10.336 12.031 -4.41 1 95.38 103 LYS B CA 1
ATOM 2400 C C . LYS B 1 103 ? -9.227 12.273 -5.426 1 95.38 103 LYS B C 1
ATOM 2402 O O . LYS B 1 103 ? -8.539 13.289 -5.371 1 95.38 103 LYS B O 1
ATOM 2407 N N . GLY B 1 104 ? -8.977 11.289 -6.289 1 89.94 104 GLY B N 1
ATOM 2408 C CA . GLY B 1 104 ? -7.926 11.469 -7.277 1 89.94 104 GLY B CA 1
ATOM 2409 C C . GLY B 1 104 ? -7.773 10.273 -8.203 1 89.94 104 GLY B C 1
ATOM 2410 O O . GLY B 1 104 ? -8.539 9.312 -8.117 1 89.94 104 GLY B O 1
ATOM 2411 N N . ASP B 1 105 ? -6.816 10.406 -9.078 1 87.88 105 ASP B N 1
ATOM 2412 C CA . ASP B 1 105 ? -6.621 9.391 -10.102 1 87.88 105 ASP B CA 1
ATOM 2413 C C . ASP B 1 105 ? -5.66 8.305 -9.625 1 87.88 105 ASP B C 1
ATOM 2415 O O . ASP B 1 105 ? -5.645 7.199 -10.172 1 87.88 105 ASP B O 1
ATOM 2419 N N . ASP B 1 106 ? -4.934 8.688 -8.586 1 85.38 106 ASP B N 1
ATOM 2420 C CA . ASP B 1 106 ? -3.889 7.762 -8.156 1 85.38 106 ASP B CA 1
ATOM 2421 C C . ASP B 1 106 ? -4.367 6.906 -6.984 1 85.38 106 ASP B C 1
ATOM 2423 O O . ASP B 1 106 ? -3.734 6.875 -5.93 1 85.38 106 ASP B O 1
ATOM 2427 N N . VAL B 1 107 ? -5.445 6.359 -7.078 1 92.94 107 VAL B N 1
ATOM 2428 C CA . VAL B 1 107 ? -6.043 5.457 -6.098 1 92.94 107 VAL B CA 1
ATOM 2429 C C . VAL B 1 107 ? -6.414 4.137 -6.766 1 92.94 107 V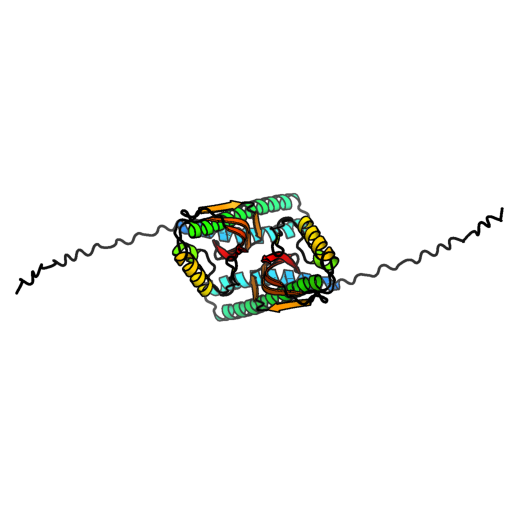AL B C 1
ATOM 2431 O O . VAL B 1 107 ? -6.617 4.086 -7.98 1 92.94 107 VAL B O 1
ATOM 2434 N N . CYS B 1 108 ? -6.441 3.088 -5.93 1 91.75 108 CYS B N 1
ATOM 2435 C CA . CYS B 1 108 ? -6.648 1.771 -6.52 1 91.75 108 CYS B CA 1
ATOM 2436 C C . CYS B 1 108 ? -7.453 0.875 -5.586 1 91.75 108 CYS B C 1
ATOM 2438 O O . CYS B 1 108 ? -7.305 0.949 -4.367 1 91.75 108 CYS B O 1
ATOM 2440 N N . CYS B 1 109 ? -8.234 0.041 -6.246 1 95.12 109 CYS B N 1
ATOM 2441 C CA . CYS B 1 109 ? -9.023 -0.94 -5.512 1 95.12 109 CYS B CA 1
ATOM 2442 C C . CYS B 1 109 ? -9.031 -2.283 -6.23 1 95.12 109 CYS B C 1
ATOM 2444 O O . CYS B 1 109 ? -9.195 -2.336 -7.453 1 95.12 109 CYS B O 1
ATOM 2446 N N . VAL B 1 110 ? -8.812 -3.297 -5.496 1 92.81 110 VAL B N 1
ATOM 2447 C CA . VAL B 1 110 ? -8.914 -4.664 -6 1 92.81 110 VAL B CA 1
ATOM 2448 C C . VAL B 1 110 ? -9.875 -5.465 -5.117 1 92.81 110 VAL B C 1
ATOM 2450 O O . VAL B 1 110 ? -9.555 -5.785 -3.971 1 92.81 110 VAL B O 1
ATOM 2453 N N . HIS B 1 111 ? -10.969 -5.75 -5.684 1 93.38 111 HIS B N 1
ATOM 2454 C CA . HIS B 1 111 ? -11.914 -6.641 -5.02 1 93.38 111 HIS B CA 1
ATOM 2455 C C . HIS B 1 111 ? -11.5 -8.102 -5.164 1 93.38 111 HIS B C 1
ATOM 2457 O O . HIS B 1 111 ? -10.68 -8.43 -6.023 1 93.38 111 HIS B O 1
ATOM 2463 N N . PRO B 1 112 ? -12.07 -8.938 -4.238 1 90.5 112 PRO B N 1
ATOM 2464 C CA . PRO B 1 112 ? -11.734 -10.359 -4.348 1 90.5 112 PRO B CA 1
ATOM 2465 C C . PRO B 1 112 ? -11.992 -10.922 -5.742 1 90.5 112 PRO B C 1
ATOM 2467 O O . PRO B 1 112 ? -13.094 -10.773 -6.281 1 90.5 112 PRO B O 1
ATOM 2470 N N . GLY B 1 113 ? -10.977 -11.508 -6.254 1 82.25 113 GLY B N 1
ATOM 2471 C CA . GLY B 1 113 ? -11.117 -12.133 -7.559 1 82.25 113 GLY B CA 1
ATOM 2472 C C . GLY B 1 113 ? -11.133 -11.141 -8.703 1 82.25 113 GLY B C 1
ATOM 2473 O O . GLY B 1 113 ? -11.289 -11.523 -9.867 1 82.25 113 GLY B O 1
ATOM 2474 N N . GLY B 1 114 ? -10.953 -9.914 -8.438 1 82.44 114 GLY B N 1
ATOM 2475 C CA . GLY B 1 114 ? -11.062 -8.891 -9.469 1 82.44 114 GLY B CA 1
ATOM 2476 C C . GLY B 1 114 ? -9.719 -8.344 -9.906 1 82.44 114 GLY B C 1
ATOM 2477 O O . GLY B 1 114 ? -8.695 -8.633 -9.289 1 82.44 114 GLY B O 1
ATOM 2478 N N . ASN B 1 115 ? -9.883 -7.539 -10.945 1 84.44 115 ASN B N 1
ATOM 2479 C CA . ASN B 1 115 ? -8.727 -6.777 -11.406 1 84.44 115 ASN B CA 1
ATOM 2480 C C . ASN B 1 115 ? -8.609 -5.445 -10.672 1 84.44 115 ASN B C 1
ATOM 2482 O O . ASN B 1 115 ? -9.539 -5.027 -9.977 1 84.44 115 ASN B O 1
ATOM 2486 N N . GLY B 1 116 ? -7.461 -4.852 -10.844 1 89.12 116 GLY B N 1
ATOM 2487 C CA . GLY B 1 116 ? -7.266 -3.535 -10.258 1 89.12 116 GLY B CA 1
ATOM 2488 C C . GLY B 1 116 ? -8.07 -2.451 -10.953 1 89.12 116 GLY B C 1
ATOM 2489 O O . GLY B 1 116 ? -8.141 -2.416 -12.18 1 89.12 116 GLY B O 1
ATOM 2490 N N . ILE B 1 117 ? -8.727 -1.693 -10.125 1 92.19 117 ILE B N 1
ATOM 2491 C CA . ILE B 1 117 ? -9.477 -0.532 -10.594 1 92.19 117 ILE B CA 1
ATOM 2492 C C . ILE B 1 117 ? -8.781 0.749 -10.148 1 92.19 117 ILE B C 1
ATOM 2494 O O . ILE B 1 117 ? -8.438 0.903 -8.969 1 92.19 117 ILE B O 1
ATOM 2498 N N . SER B 1 118 ? -8.594 1.612 -11.078 1 90.25 118 SER B N 1
ATOM 2499 C CA . SER B 1 118 ? -7.887 2.844 -10.75 1 90.25 118 SER B CA 1
ATOM 2500 C C . SER B 1 118 ? -8.781 4.062 -10.93 1 90.25 118 SER B C 1
ATOM 2502 O O . SER B 1 118 ? -9.57 4.125 -11.867 1 90.25 118 SER B O 1
ATOM 2504 N N . GLY B 1 119 ? -8.555 5.039 -9.992 1 93.69 119 GLY B N 1
ATOM 2505 C CA . GLY B 1 119 ? -9.281 6.293 -10.086 1 93.69 119 GLY B CA 1
ATOM 2506 C C . GLY B 1 119 ? -10.531 6.32 -9.219 1 93.69 119 GLY B C 1
ATOM 2507 O O . GLY B 1 119 ? -11.258 5.328 -9.141 1 93.69 119 GLY B O 1
ATOM 2508 N N . TYR B 1 120 ? -10.742 7.457 -8.648 1 96.75 120 TYR B N 1
ATOM 2509 C CA . TYR B 1 120 ? -1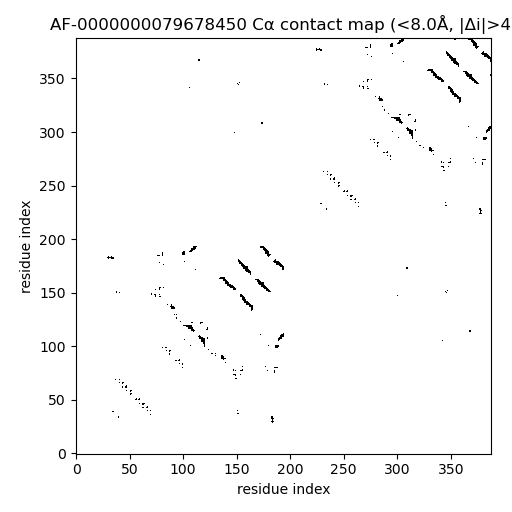1.812 7.617 -7.668 1 96.75 120 TYR B CA 1
ATOM 2510 C C . TYR B 1 120 ? -13.156 7.238 -8.266 1 96.75 120 TYR B C 1
ATOM 2512 O O . TYR B 1 120 ? -13.891 6.426 -7.691 1 96.75 120 TYR B O 1
ATOM 2520 N N . ASP B 1 121 ? -13.516 7.742 -9.422 1 97.5 121 ASP B N 1
ATOM 2521 C CA . ASP B 1 121 ? -14.828 7.527 -10.016 1 97.5 121 ASP B CA 1
ATOM 2522 C C . ASP B 1 121 ? -15.062 6.047 -10.312 1 97.5 121 ASP B C 1
ATOM 2524 O O . ASP B 1 121 ? -16.141 5.516 -10.039 1 97.5 121 ASP B O 1
ATOM 2528 N N . SER B 1 122 ? -14.078 5.426 -10.875 1 96.94 122 SER B N 1
ATOM 2529 C CA . SER B 1 122 ? -14.188 4.004 -11.188 1 96.94 122 SER B CA 1
ATOM 2530 C C . SER B 1 122 ? -14.32 3.168 -9.922 1 96.94 122 SER B C 1
ATOM 2532 O O . SER B 1 122 ? -15.086 2.201 -9.891 1 96.94 122 SER B O 1
ATOM 2534 N N . ILE B 1 123 ? -13.609 3.549 -8.938 1 97.12 123 ILE B N 1
ATOM 2535 C CA . ILE B 1 123 ? -13.664 2.838 -7.664 1 97.12 123 ILE B CA 1
ATOM 2536 C C . ILE B 1 123 ? -15.055 2.99 -7.051 1 97.12 123 ILE B C 1
ATOM 2538 O O . ILE B 1 123 ? -15.633 2.018 -6.559 1 97.12 123 ILE B O 1
ATOM 2542 N N . MET B 1 124 ? -15.602 4.168 -7.117 1 97.56 124 MET B N 1
ATOM 2543 C CA . MET B 1 124 ? -16.938 4.383 -6.566 1 97.56 124 MET B CA 1
ATOM 2544 C C . MET B 1 124 ? -17.969 3.559 -7.32 1 97.56 124 MET B C 1
ATOM 2546 O O . MET B 1 124 ? -18.891 2.99 -6.711 1 97.56 124 MET B O 1
ATOM 2550 N N . LYS B 1 125 ? -17.797 3.516 -8.609 1 97.12 125 LYS B N 1
ATOM 2551 C CA . LYS B 1 125 ? -18.688 2.664 -9.398 1 97.12 125 LYS B CA 1
ATOM 2552 C C . LYS B 1 125 ? -18.562 1.205 -8.969 1 97.12 125 LYS B C 1
ATOM 2554 O O . LYS B 1 125 ? -19.578 0.502 -8.867 1 97.12 125 LYS B O 1
ATOM 2559 N N . SER B 1 126 ? -17.391 0.785 -8.75 1 96.12 126 SER B N 1
ATOM 2560 C CA . SER B 1 126 ? -17.172 -0.599 -8.336 1 96.12 126 SER B CA 1
ATOM 2561 C C . SER B 1 126 ? -17.812 -0.88 -6.98 1 96.12 126 SER B C 1
ATOM 2563 O O . SER B 1 126 ? -18.359 -1.956 -6.762 1 96.12 126 SER B O 1
ATOM 2565 N N . TRP B 1 127 ? -17.703 0.03 -6.039 1 96.69 127 TRP B N 1
ATOM 2566 C CA . TRP B 1 127 ? -18.344 -0.139 -4.738 1 96.69 127 TRP B CA 1
ATOM 2567 C C . TRP B 1 127 ? -19.859 -0.173 -4.879 1 96.69 127 TRP B C 1
ATOM 2569 O O . TRP B 1 127 ? -20.531 -0.927 -4.18 1 96.69 127 TRP B O 1
ATOM 2579 N N . LYS B 1 128 ? -20.406 0.642 -5.742 1 95.88 128 LYS B N 1
ATOM 2580 C CA . LYS B 1 128 ? -21.844 0.61 -5.996 1 95.88 128 LYS B CA 1
ATOM 2581 C C . LYS B 1 128 ? -22.281 -0.773 -6.465 1 95.88 128 LYS B C 1
ATOM 2583 O O . LYS B 1 128 ? -23.344 -1.269 -6.043 1 95.88 128 LYS B O 1
ATOM 2588 N N . ILE B 1 129 ? -21.547 -1.352 -7.301 1 94.62 129 ILE B N 1
ATOM 2589 C CA . ILE B 1 129 ? -21.844 -2.695 -7.789 1 94.62 129 ILE B CA 1
ATOM 2590 C C . ILE B 1 129 ? -21.828 -3.682 -6.625 1 94.62 129 ILE B C 1
ATOM 2592 O O . ILE B 1 129 ? -22.703 -4.551 -6.523 1 94.62 129 ILE B O 1
ATOM 2596 N N . VAL B 1 130 ? -20.844 -3.578 -5.734 1 92.25 130 VAL B N 1
ATOM 2597 C CA . VAL B 1 130 ? -20.781 -4.41 -4.535 1 92.25 130 VAL B CA 1
ATOM 2598 C C . VAL B 1 130 ? -22.047 -4.223 -3.709 1 92.25 130 VAL B C 1
ATOM 2600 O O . VAL B 1 130 ? -22.656 -5.195 -3.248 1 92.25 130 VAL B O 1
ATOM 2603 N N . TRP B 1 131 ? -22.516 -3 -3.57 1 91.75 131 TRP B N 1
ATOM 2604 C CA . TRP B 1 131 ? -23.703 -2.682 -2.779 1 91.75 131 TRP B CA 1
ATOM 2605 C C . TRP B 1 131 ? -24.938 -3.314 -3.389 1 91.75 131 TRP B C 1
ATOM 2607 O O . TRP B 1 131 ? -25.844 -3.746 -2.664 1 91.75 131 TRP B O 1
ATOM 2617 N N . MET B 1 132 ? -24.938 -3.379 -4.645 1 91 132 MET B N 1
ATOM 2618 C CA . MET B 1 132 ? -26.094 -3.926 -5.34 1 91 132 MET B CA 1
ATOM 2619 C C . MET B 1 132 ? -26.141 -5.445 -5.207 1 91 132 MET B C 1
ATOM 2621 O O . MET B 1 132 ? -27.219 -6.047 -5.285 1 91 132 MET B O 1
ATOM 2625 N N . ASN B 1 133 ? -25.031 -6.012 -4.934 1 90.44 133 ASN B N 1
ATOM 2626 C CA . ASN B 1 133 ? -24.953 -7.465 -4.973 1 90.44 133 ASN B CA 1
ATOM 2627 C C . ASN B 1 133 ? -25.031 -8.07 -3.572 1 90.44 133 ASN B C 1
ATOM 2629 O O . ASN B 1 133 ? -25.047 -9.297 -3.42 1 90.44 133 ASN B O 1
ATOM 2633 N N . PHE B 1 134 ? -25.094 -7.23 -2.66 1 89.69 134 PHE B N 1
ATOM 2634 C CA . PHE B 1 134 ? -25.125 -7.73 -1.29 1 89.69 134 PHE B CA 1
ATOM 2635 C C . PHE B 1 134 ? -26.359 -7.211 -0.557 1 89.69 134 PHE B C 1
ATOM 2637 O O . PHE B 1 134 ? -26.875 -6.145 -0.89 1 89.69 134 PHE B O 1
ATOM 2644 N N . GLU B 1 135 ? -26.781 -8.031 0.403 1 90.75 135 GLU B N 1
ATOM 2645 C CA . GLU B 1 135 ? -27.766 -7.586 1.385 1 90.75 135 GLU B CA 1
ATOM 2646 C C . GLU B 1 135 ? -27.094 -7.09 2.66 1 90.75 135 GLU B C 1
ATOM 2648 O O . GLU B 1 135 ? -26.297 -7.812 3.268 1 90.75 135 GLU B O 1
ATOM 2653 N N . PHE B 1 136 ? -27.547 -5.969 3.039 1 92.5 136 PHE B N 1
ATOM 2654 C CA . PHE B 1 136 ? -26.906 -5.363 4.199 1 92.5 136 PHE B CA 1
ATOM 2655 C C . PHE B 1 136 ? -27.797 -5.477 5.43 1 92.5 136 PHE B C 1
ATOM 2657 O O . PHE B 1 136 ? -29.016 -5.613 5.312 1 92.5 136 PHE B O 1
ATOM 2664 N N . PRO B 1 137 ? -27.188 -5.457 6.645 1 95.31 137 PRO B N 1
ATOM 2665 C CA . PRO B 1 137 ? -25.75 -5.324 6.918 1 95.31 137 PRO B CA 1
ATOM 2666 C C . PRO B 1 137 ? -24.984 -6.633 6.723 1 95.31 137 PRO B C 1
ATOM 2668 O O . PRO B 1 137 ? -25.578 -7.711 6.766 1 95.31 137 PRO B O 1
ATOM 2671 N N . LEU B 1 138 ? -23.672 -6.5 6.488 1 96.38 138 LEU B N 1
ATOM 2672 C CA . LEU B 1 138 ? -22.781 -7.641 6.418 1 96.38 138 LEU B CA 1
ATOM 2673 C C . LEU B 1 138 ? -22.188 -7.953 7.793 1 96.38 138 LEU B C 1
ATOM 2675 O O . LEU B 1 138 ? -22.141 -7.086 8.664 1 96.38 138 LEU B O 1
ATOM 2679 N N . GLU B 1 139 ? -21.812 -9.141 7.973 1 95.75 139 GLU B N 1
ATOM 2680 C CA . GLU B 1 139 ? -20.938 -9.508 9.078 1 95.75 139 GLU B CA 1
ATOM 2681 C C . GLU B 1 139 ? -19.469 -9.508 8.641 1 95.75 139 GLU B C 1
ATOM 2683 O O . GLU B 1 139 ? -19.109 -10.172 7.672 1 95.75 139 GLU B O 1
ATOM 2688 N N . ILE B 1 140 ? -18.688 -8.711 9.375 1 96.88 140 ILE B N 1
ATOM 2689 C CA . ILE B 1 140 ? -17.281 -8.586 9.016 1 96.88 140 ILE B CA 1
ATOM 2690 C C . ILE B 1 140 ? -16.406 -8.805 10.25 1 96.88 140 ILE B C 1
ATOM 2692 O O . ILE B 1 140 ? -16.656 -8.211 11.305 1 96.88 140 ILE B O 1
ATOM 2696 N N . LYS B 1 141 ? -15.461 -9.703 10.125 1 95.88 141 LYS B N 1
ATOM 2697 C CA . LYS B 1 141 ? -14.438 -9.93 11.148 1 95.88 141 LYS B CA 1
ATOM 2698 C C . LYS B 1 141 ? -13.039 -9.695 10.586 1 95.88 141 LYS B C 1
ATOM 2700 O O . LYS B 1 141 ? -12.742 -10.094 9.453 1 95.88 141 LYS B O 1
ATOM 2705 N N . LEU B 1 142 ? -12.305 -9 11.391 1 96.31 142 LEU B N 1
ATOM 2706 C CA . LEU B 1 142 ? -10.906 -8.773 11.039 1 96.31 142 LEU B CA 1
ATOM 2707 C C . LEU B 1 142 ? -9.969 -9.469 12.023 1 96.31 142 LEU B C 1
ATOM 2709 O O . LEU B 1 142 ? -10.133 -9.336 13.234 1 96.31 142 LEU B O 1
ATOM 2713 N N . LYS B 1 143 ? -9.016 -10.234 11.477 1 93.81 143 LYS B N 1
ATOM 2714 C CA . LYS B 1 143 ? -8.008 -10.883 12.312 1 93.81 143 LYS B CA 1
ATOM 2715 C C . LYS B 1 143 ? -6.602 -10.438 11.922 1 93.81 143 LYS B C 1
ATOM 2717 O O . LYS B 1 143 ? -6.367 -10.023 10.781 1 93.81 143 LYS B O 1
ATOM 2722 N N . ASN B 1 144 ? -5.656 -10.484 12.883 1 90.81 144 ASN B N 1
ATOM 2723 C CA . ASN B 1 144 ? -4.246 -10.18 12.672 1 90.81 144 ASN B CA 1
ATOM 2724 C C . ASN B 1 144 ? -4.055 -8.789 12.086 1 90.81 144 ASN B C 1
ATOM 2726 O O . ASN B 1 144 ? -3.352 -8.617 11.086 1 90.81 144 ASN B O 1
ATOM 2730 N N . VAL B 1 145 ? -4.73 -7.812 12.68 1 94.5 145 VAL B N 1
ATOM 2731 C CA . VAL B 1 145 ? -4.664 -6.43 12.227 1 94.5 145 VAL B CA 1
ATOM 2732 C C . VAL B 1 145 ? -3.314 -5.824 12.602 1 94.5 145 VAL B C 1
ATOM 2734 O O . VAL B 1 145 ? -2.93 -5.832 13.773 1 94.5 145 VAL B O 1
ATOM 2737 N N . ARG B 1 146 ? -2.631 -5.367 11.57 1 90.56 146 ARG B N 1
ATOM 2738 C CA . ARG B 1 146 ? -1.363 -4.676 11.766 1 90.56 146 ARG B CA 1
ATOM 2739 C C . ARG B 1 146 ? -1.383 -3.299 11.109 1 90.56 146 ARG B C 1
ATOM 2741 O O . ARG B 1 146 ? -1.891 -3.143 10 1 90.56 146 ARG B O 1
ATOM 2748 N N . VAL B 1 147 ? -0.812 -2.293 11.82 1 93.19 147 VAL B N 1
ATOM 2749 C CA . VAL B 1 147 ? -0.815 -0.924 11.32 1 93.19 147 VAL B CA 1
ATOM 2750 C C . VAL B 1 147 ? 0.61 -0.376 11.305 1 93.19 147 VAL B C 1
ATOM 2752 O O . VAL B 1 147 ? 1.396 -0.647 12.211 1 93.19 147 VAL B O 1
ATOM 2755 N N . HIS B 1 148 ? 0.863 0.274 10.195 1 87.06 148 HIS B N 1
ATOM 2756 C CA . HIS B 1 148 ? 2.145 0.948 10.023 1 87.06 148 HIS B CA 1
ATOM 2757 C C . HIS B 1 148 ? 1.957 2.361 9.484 1 87.06 148 HIS B C 1
ATOM 2759 O O . HIS B 1 148 ? 1.148 2.584 8.586 1 87.06 148 HIS B O 1
ATOM 2765 N N . VAL B 1 149 ? 2.797 3.285 10.094 1 87.88 149 VAL B N 1
ATOM 2766 C CA . VAL B 1 149 ? 2.65 4.672 9.664 1 87.88 149 VAL B CA 1
ATOM 2767 C C . VAL B 1 149 ? 4.027 5.312 9.508 1 87.88 149 VAL B C 1
ATOM 2769 O O . VAL B 1 149 ? 4.914 5.102 10.344 1 87.88 149 VAL B O 1
ATOM 2772 N N . ARG B 1 150 ? 4.137 5.961 8.445 1 78.12 150 ARG B N 1
ATOM 2773 C CA . ARG B 1 150 ? 5.305 6.809 8.211 1 78.12 150 ARG B CA 1
ATOM 2774 C C . ARG B 1 150 ? 4.902 8.125 7.555 1 78.12 150 ARG B C 1
ATOM 2776 O O . ARG B 1 150 ? 4.406 8.133 6.426 1 78.12 150 ARG B O 1
ATOM 2783 N N . GLY B 1 151 ? 5.109 9.242 8.305 1 79.25 151 GLY B N 1
ATOM 2784 C CA . GLY B 1 151 ? 4.707 10.539 7.777 1 79.25 151 GLY B CA 1
ATOM 2785 C C . GLY B 1 151 ? 3.223 10.617 7.469 1 79.25 151 GLY B C 1
ATOM 2786 O O . GLY B 1 151 ? 2.387 10.328 8.328 1 79.25 151 GLY B O 1
ATOM 2787 N N . ASP B 1 152 ? 2.998 10.891 6.152 1 84.44 152 ASP B N 1
ATOM 2788 C CA . ASP B 1 152 ? 1.612 11.109 5.75 1 84.44 152 ASP B CA 1
ATOM 2789 C C . ASP B 1 152 ? 1.028 9.867 5.082 1 84.44 152 ASP B C 1
ATOM 2791 O O . ASP B 1 152 ? 0.04 9.953 4.352 1 84.44 152 ASP B O 1
ATOM 2795 N N . PHE B 1 153 ? 1.644 8.789 5.402 1 88 153 PHE B N 1
ATOM 2796 C CA . PHE B 1 153 ? 1.178 7.535 4.824 1 88 153 PHE B CA 1
ATOM 2797 C C . PHE B 1 153 ? 1.092 6.445 5.891 1 88 153 PHE B C 1
ATOM 2799 O O . PHE B 1 153 ? 1.905 6.414 6.816 1 88 153 PHE B O 1
ATOM 2806 N N . GLY B 1 154 ? 0.144 5.684 5.758 1 91.25 154 GLY B N 1
ATOM 2807 C CA . GLY B 1 154 ? -0.018 4.512 6.605 1 91.25 154 GLY B CA 1
ATOM 2808 C C . GLY B 1 154 ? -0.726 3.365 5.906 1 91.25 154 GLY B C 1
ATOM 2809 O O . GLY B 1 154 ? -1.373 3.562 4.875 1 91.25 154 GLY B O 1
ATOM 2810 N N . TYR B 1 155 ? -0.549 2.172 6.434 1 91.5 155 TYR B N 1
ATOM 2811 C CA . TYR B 1 155 ? -1.295 1.043 5.891 1 91.5 155 TYR B CA 1
ATOM 2812 C C . TYR B 1 155 ? -1.684 0.064 6.992 1 91.5 155 TYR B C 1
ATOM 2814 O O . TYR B 1 155 ? -1.067 0.043 8.055 1 91.5 155 TYR B O 1
ATOM 2822 N N . VAL B 1 156 ? -2.703 -0.643 6.73 1 94.94 156 VAL B N 1
ATOM 2823 C CA . VAL B 1 156 ? -3.213 -1.701 7.598 1 94.94 156 VAL B CA 1
ATOM 2824 C C . VAL B 1 156 ? -3.285 -3.014 6.82 1 94.94 156 VAL B C 1
ATOM 2826 O O . VAL B 1 156 ? -3.74 -3.039 5.676 1 94.94 156 VAL B O 1
ATOM 2829 N N . THR B 1 157 ? -2.793 -4.016 7.367 1 92.25 157 THR B N 1
ATOM 2830 C CA . THR B 1 157 ? -3.002 -5.359 6.832 1 92.25 157 THR B CA 1
ATOM 2831 C C . THR B 1 157 ? -3.857 -6.191 7.781 1 92.25 157 THR B C 1
ATOM 2833 O O . THR B 1 157 ? -3.869 -5.945 8.992 1 92.25 157 THR B O 1
ATOM 2836 N N . CYS B 1 158 ? -4.59 -7.062 7.195 1 94.12 158 CYS B N 1
ATOM 2837 C CA . CYS B 1 158 ? -5.402 -7.949 8.016 1 94.12 158 CYS B CA 1
ATOM 2838 C C . CYS B 1 158 ? -5.93 -9.125 7.195 1 94.12 158 CYS B C 1
ATOM 2840 O O . CYS B 1 158 ? -5.836 -9.117 5.965 1 94.12 158 CYS B O 1
ATOM 2842 N N . MET B 1 159 ? -6.344 -10.078 7.918 1 93.38 159 MET B N 1
ATOM 2843 C CA . MET B 1 159 ? -7.242 -11.078 7.332 1 93.38 159 MET B CA 1
ATOM 2844 C C . MET B 1 159 ? -8.695 -10.656 7.496 1 93.38 159 MET B C 1
ATOM 2846 O O . MET B 1 159 ? -9.172 -10.453 8.617 1 93.38 159 MET B O 1
ATOM 2850 N N . GLU B 1 160 ? -9.344 -10.523 6.371 1 96.56 160 GLU B N 1
ATOM 2851 C CA . GLU B 1 160 ? -10.734 -10.078 6.328 1 96.56 160 GLU B CA 1
ATOM 2852 C C . GLU B 1 160 ? -11.68 -11.258 6.121 1 96.56 160 GLU B C 1
ATOM 2854 O O . GLU B 1 160 ? -11.492 -12.055 5.195 1 96.56 160 GLU B O 1
ATOM 2859 N N . PHE B 1 161 ? -12.695 -11.383 7 1 95.25 161 PHE B N 1
ATOM 2860 C CA . PHE B 1 161 ? -13.773 -12.344 6.855 1 95.25 161 PHE B CA 1
ATOM 2861 C C . PHE B 1 161 ? -15.109 -11.641 6.66 1 95.25 161 PHE B C 1
ATOM 2863 O O . PHE B 1 161 ? -15.477 -10.766 7.449 1 95.25 161 PHE B O 1
ATOM 2870 N N . VAL B 1 162 ? -15.789 -11.992 5.555 1 95.69 162 VAL B N 1
ATOM 2871 C CA . VAL B 1 162 ? -17.047 -11.336 5.242 1 95.69 162 VAL B CA 1
ATOM 2872 C C . VAL B 1 162 ? -18.141 -12.383 5.016 1 95.69 162 VAL B C 1
ATOM 2874 O O . VAL B 1 162 ? -17.891 -13.398 4.359 1 95.69 162 VAL B O 1
ATOM 2877 N N . LYS B 1 163 ? -19.266 -12.102 5.59 1 94.56 163 LYS B N 1
ATOM 2878 C CA . LYS B 1 163 ? -20.422 -12.945 5.359 1 94.56 163 LYS B CA 1
ATOM 2879 C C . LYS B 1 163 ? -21.703 -12.117 5.32 1 94.56 163 LYS B C 1
ATOM 2881 O O . LYS B 1 163 ? -21.812 -11.086 5.992 1 94.56 163 LYS B O 1
ATOM 2886 N N . THR B 1 164 ? -22.578 -12.594 4.445 1 91.38 164 THR B N 1
ATOM 2887 C CA . THR B 1 164 ? -23.906 -11.992 4.52 1 91.38 164 THR B CA 1
ATOM 2888 C C . THR B 1 164 ? -24.656 -12.5 5.746 1 91.38 164 THR B C 1
ATOM 2890 O O . THR B 1 164 ? -24.375 -13.586 6.254 1 91.38 164 THR B O 1
ATOM 2893 N N . THR B 1 165 ? -25.594 -11.75 6.215 1 85.94 165 THR B N 1
ATOM 2894 C CA . THR B 1 165 ? -26.344 -12.117 7.406 1 85.94 165 THR B CA 1
ATOM 2895 C C . THR B 1 165 ? -27.141 -13.398 7.168 1 85.94 165 THR B C 1
ATOM 2897 O O . THR B 1 165 ? -27.391 -14.172 8.094 1 85.94 165 THR B O 1
ATOM 2900 N N . LYS B 1 166 ? -27.578 -13.57 5.961 1 86.12 166 LYS B N 1
ATOM 2901 C CA . LYS B 1 166 ? -28.391 -14.742 5.637 1 86.12 166 LYS B CA 1
ATOM 2902 C C . LYS B 1 166 ? -27.516 -15.906 5.18 1 86.12 166 LYS B C 1
ATOM 2904 O O . LYS B 1 166 ? -28 -17.031 5.051 1 86.12 166 LYS B O 1
ATOM 2909 N N . GLY B 1 167 ? -26.281 -15.578 4.938 1 81.69 167 GLY B N 1
ATOM 2910 C CA . GLY B 1 167 ? -25.391 -16.609 4.441 1 81.69 167 GLY B CA 1
ATOM 2911 C C . GLY B 1 167 ? -24.641 -17.328 5.547 1 81.69 167 GLY B C 1
ATOM 2912 O O . GLY B 1 167 ? -24.578 -16.844 6.68 1 81.69 167 GLY B O 1
ATOM 2913 N N . SER B 1 168 ? -24.141 -18.547 5.195 1 86.06 168 SER B N 1
ATOM 2914 C CA . SER B 1 168 ? -23.438 -19.344 6.199 1 86.06 168 SER B CA 1
ATOM 2915 C C . SER B 1 168 ? -21.938 -19.391 5.914 1 86.06 168 SER B C 1
ATOM 2917 O O . SER B 1 168 ? -21.141 -19.703 6.797 1 86.06 168 SER B O 1
ATOM 2919 N N . ASN B 1 169 ? -21.578 -18.938 4.727 1 92.31 169 ASN B N 1
ATOM 2920 C CA . ASN B 1 169 ? -20.172 -19.109 4.355 1 92.31 169 ASN B CA 1
ATOM 2921 C C . ASN B 1 169 ? -19.406 -17.797 4.473 1 92.31 169 ASN B C 1
ATOM 2923 O O . ASN B 1 169 ? -19.875 -16.75 4.02 1 92.31 169 ASN B O 1
ATOM 2927 N N . TRP B 1 170 ? -18.266 -17.938 5.152 1 93 170 TRP B N 1
ATOM 2928 C CA . TRP B 1 170 ? -17.359 -16.812 5.254 1 93 170 TRP B CA 1
ATOM 2929 C C . TRP B 1 170 ? -16.406 -16.766 4.062 1 93 170 TRP B C 1
ATOM 2931 O O . TRP B 1 170 ? -15.781 -17.781 3.719 1 93 170 TRP B O 1
ATOM 2941 N N . GLY B 1 171 ? -16.438 -15.602 3.408 1 93.06 171 GLY B N 1
ATOM 2942 C CA . GLY B 1 171 ? -15.336 -15.328 2.504 1 93.06 171 GLY B CA 1
ATOM 2943 C C . GLY B 1 171 ? -14.141 -14.711 3.199 1 93.06 171 GLY B C 1
ATOM 2944 O O . GLY B 1 171 ? -14.289 -13.867 4.086 1 93.06 171 GLY B O 1
ATOM 2945 N N . SER B 1 172 ? -12.945 -15.211 2.895 1 92.88 172 SER B N 1
ATOM 2946 C CA . SER B 1 172 ? -11.742 -14.695 3.545 1 92.88 172 SER B CA 1
ATOM 2947 C C . SER B 1 172 ? -10.742 -14.18 2.52 1 92.88 172 SER B C 1
ATOM 2949 O O . SER B 1 172 ? -10.531 -14.812 1.479 1 92.88 172 SER B O 1
ATOM 2951 N N . GLN B 1 173 ? -10.219 -12.969 2.836 1 92.31 173 GLN B N 1
ATOM 2952 C CA . GLN B 1 173 ? -9.203 -12.352 1.988 1 92.31 173 GLN B CA 1
ATOM 2953 C C . GLN B 1 173 ? -8.094 -11.719 2.826 1 92.31 173 GLN B C 1
ATOM 2955 O O . GLN B 1 173 ? -8.359 -11.164 3.895 1 92.31 173 GLN B O 1
ATOM 2960 N N . PHE B 1 174 ? -6.812 -11.844 2.41 1 91.31 174 PHE B N 1
ATOM 2961 C CA . PHE B 1 174 ? -5.773 -10.953 2.922 1 91.31 174 PHE B CA 1
ATOM 2962 C C . PHE B 1 174 ? -5.926 -9.555 2.336 1 91.31 174 PHE B C 1
ATOM 2964 O O . PHE B 1 174 ? -6.117 -9.398 1.129 1 91.31 174 PHE B O 1
ATOM 2971 N N . VAL B 1 175 ? -5.832 -8.57 3.209 1 95.5 175 VAL B N 1
ATOM 2972 C CA . VAL B 1 175 ? -6.172 -7.227 2.768 1 95.5 175 VAL B CA 1
ATOM 2973 C C . VAL B 1 175 ? -5.043 -6.266 3.125 1 95.5 175 VAL B C 1
ATOM 2975 O O . VAL B 1 175 ? -4.457 -6.359 4.207 1 95.5 175 VAL B O 1
ATOM 2978 N N . ILE B 1 176 ? -4.816 -5.371 2.227 1 93.25 176 ILE B N 1
ATOM 2979 C CA . ILE B 1 176 ? -4.039 -4.18 2.547 1 93.25 176 ILE B CA 1
ATOM 2980 C C . ILE B 1 176 ? -4.867 -2.928 2.27 1 93.25 176 ILE B C 1
ATOM 2982 O O . ILE B 1 176 ? -5.461 -2.797 1.196 1 93.25 176 ILE B O 1
ATOM 2986 N N . ASN B 1 177 ? -4.992 -2.09 3.225 1 96.69 177 ASN B N 1
ATOM 2987 C CA . ASN B 1 177 ? -5.504 -0.73 3.082 1 96.69 177 ASN B CA 1
ATOM 2988 C C . ASN B 1 177 ? -4.402 0.307 3.268 1 96.69 177 ASN B C 1
ATOM 2990 O O . ASN B 1 177 ? -3.691 0.291 4.273 1 96.69 177 ASN B O 1
ATOM 2994 N N . VAL B 1 178 ? -4.273 1.122 2.307 1 93.75 178 VAL B N 1
ATOM 2995 C CA . VAL B 1 178 ? -3.293 2.197 2.41 1 93.75 178 VAL B CA 1
ATOM 2996 C C . VAL B 1 178 ? -4.008 3.537 2.576 1 93.75 178 VAL B C 1
ATOM 2998 O O . VAL B 1 178 ? -5.008 3.801 1.903 1 93.75 178 VAL B O 1
ATOM 3001 N N . PHE B 1 179 ? -3.43 4.348 3.432 1 95.75 179 PHE B N 1
ATOM 3002 C CA . PHE B 1 179 ? -4.039 5.629 3.775 1 95.75 179 PHE B CA 1
ATOM 3003 C C . PHE B 1 179 ? -3.055 6.77 3.557 1 95.75 179 PHE B C 1
ATOM 3005 O O . PHE B 1 179 ? -1.848 6.602 3.738 1 95.75 179 PHE B O 1
ATOM 3012 N N . GLU B 1 180 ? -3.65 7.84 3.201 1 92.44 180 GLU B N 1
ATOM 3013 C CA . GLU B 1 180 ? -2.904 9.086 3.094 1 92.44 180 GLU B CA 1
ATOM 3014 C C . GLU B 1 180 ? -3.533 10.18 3.953 1 92.44 180 GLU B C 1
ATOM 3016 O O . GLU B 1 180 ? -4.758 10.297 4.02 1 92.44 180 GLU B O 1
ATOM 3021 N N . ARG B 1 181 ? -2.662 10.875 4.504 1 91.38 181 ARG B N 1
ATOM 3022 C CA . ARG B 1 181 ? -3.141 12.016 5.273 1 91.38 181 ARG B CA 1
ATOM 3023 C C . ARG B 1 181 ? -3.254 13.258 4.395 1 91.38 181 ARG B C 1
ATOM 3025 O O . ARG B 1 181 ? -2.262 13.711 3.82 1 91.38 181 ARG B O 1
ATOM 3032 N N . ILE B 1 182 ? -4.434 13.789 4.227 1 87.31 182 ILE B N 1
ATOM 3033 C CA . ILE B 1 182 ? -4.727 14.977 3.434 1 87.31 182 ILE B CA 1
ATOM 3034 C C . ILE B 1 182 ? -5.434 16.016 4.301 1 87.31 182 ILE B C 1
ATOM 3036 O O . ILE B 1 182 ? -6.512 15.75 4.84 1 87.31 182 ILE B O 1
ATOM 3040 N N . ASN B 1 183 ? -4.785 17.172 4.379 1 84.75 183 ASN B N 1
ATOM 3041 C CA . ASN B 1 183 ? -5.324 18.25 5.203 1 84.75 183 ASN B CA 1
ATOM 3042 C C . ASN B 1 183 ? -5.656 17.766 6.613 1 84.75 183 ASN B C 1
ATOM 3044 O O . ASN B 1 183 ? -6.754 18.016 7.113 1 84.75 183 ASN B O 1
ATOM 3048 N N . GLY B 1 184 ? -4.766 16.938 7.129 1 86.5 184 GLY B N 1
ATOM 3049 C CA . GLY B 1 184 ? -4.852 16.516 8.516 1 86.5 184 GLY B CA 1
ATOM 3050 C C . GLY B 1 184 ? -5.758 15.32 8.727 1 86.5 184 GLY B C 1
ATOM 3051 O O . GLY B 1 184 ? -5.863 14.797 9.836 1 86.5 184 GLY B O 1
ATOM 3052 N N . GLN B 1 185 ? -6.375 14.859 7.691 1 91.88 185 GLN B N 1
ATOM 3053 C CA . GLN B 1 185 ? -7.289 13.727 7.793 1 91.88 185 GLN B CA 1
ATOM 3054 C C . GLN B 1 185 ? -6.785 12.539 6.973 1 91.88 185 GLN B C 1
ATOM 3056 O O . GLN B 1 185 ? -6.234 12.719 5.887 1 91.88 185 GLN B O 1
ATOM 3061 N N . TRP B 1 186 ? -7.031 11.352 7.547 1 96.06 186 TRP B N 1
ATOM 3062 C CA . TRP B 1 186 ? -6.598 10.141 6.863 1 96.06 186 TRP B CA 1
ATOM 3063 C C . TRP B 1 186 ? -7.684 9.617 5.93 1 96.06 186 TRP B C 1
ATOM 3065 O O . TRP B 1 1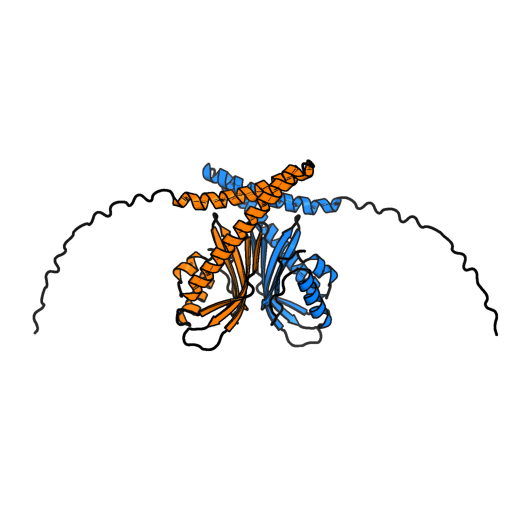86 ? -8.836 9.438 6.344 1 96.06 186 TRP B O 1
ATOM 3075 N N . HIS B 1 187 ? -7.285 9.438 4.68 1 97.31 187 HIS B N 1
ATOM 3076 C CA . HIS B 1 187 ? -8.156 8.898 3.643 1 97.31 187 HIS B CA 1
ATOM 3077 C C . HIS B 1 187 ? -7.559 7.656 2.998 1 97.31 187 HIS B C 1
ATOM 3079 O O . HIS B 1 187 ? -6.34 7.57 2.824 1 97.31 187 HIS B O 1
ATOM 3085 N N . ILE B 1 188 ? -8.383 6.742 2.646 1 97.62 188 ILE B N 1
ATOM 3086 C CA . ILE B 1 188 ? -7.91 5.512 2.02 1 97.62 188 ILE B CA 1
ATOM 3087 C C . ILE B 1 188 ? -7.57 5.777 0.555 1 97.62 188 ILE B C 1
ATOM 3089 O O . ILE B 1 188 ? -8.312 6.477 -0.143 1 97.62 188 ILE B O 1
ATOM 3093 N N . CYS B 1 189 ? -6.418 5.215 0.115 1 94.94 189 CYS B N 1
ATOM 3094 C CA . CYS B 1 189 ? -6.059 5.398 -1.287 1 94.94 189 CYS B CA 1
ATOM 3095 C C . CYS B 1 189 ? -5.891 4.055 -1.986 1 94.94 189 CYS B C 1
ATOM 3097 O O . CYS B 1 189 ? -5.906 3.984 -3.217 1 94.94 189 CYS B O 1
ATOM 3099 N N . ILE B 1 190 ? -5.746 3.01 -1.23 1 94.12 190 ILE B N 1
ATOM 3100 C CA . ILE B 1 190 ? -5.645 1.68 -1.819 1 94.12 190 ILE B CA 1
ATOM 3101 C C . ILE B 1 190 ? -6.418 0.678 -0.964 1 94.12 190 ILE B C 1
ATOM 3103 O O . ILE B 1 190 ? -6.34 0.714 0.267 1 94.12 190 ILE B O 1
ATOM 3107 N N . HIS B 1 191 ? -7.102 -0.128 -1.573 1 97 191 HIS B N 1
ATOM 3108 C CA . HIS B 1 191 ? -7.715 -1.311 -0.98 1 97 191 HIS B CA 1
ATOM 3109 C C . HIS B 1 191 ? -7.488 -2.543 -1.851 1 97 191 HIS B C 1
ATOM 3111 O O . HIS B 1 191 ? -7.914 -2.578 -3.006 1 97 191 HIS B O 1
ATOM 3117 N N . GLN B 1 192 ? -6.805 -3.436 -1.369 1 93.81 192 GLN B N 1
ATOM 3118 C CA . GLN B 1 192 ? -6.637 -4.703 -2.072 1 93.81 192 GLN B CA 1
ATOM 3119 C C . GLN B 1 192 ? -7.035 -5.883 -1.188 1 93.81 192 GLN B C 1
ATOM 3121 O O . GLN B 1 192 ? -6.434 -6.105 -0.135 1 93.81 192 GLN B O 1
ATOM 3126 N N . ALA B 1 193 ? -8 -6.508 -1.624 1 93.44 193 ALA B N 1
ATOM 3127 C CA . ALA B 1 193 ? -8.477 -7.727 -0.973 1 93.44 193 ALA B CA 1
ATOM 3128 C C . ALA B 1 193 ? -8.25 -8.945 -1.865 1 93.44 193 ALA B C 1
ATOM 3130 O O . ALA B 1 193 ? -8.938 -9.117 -2.873 1 93.44 193 ALA B O 1
ATOM 3131 N N . SER B 1 194 ? -7.234 -9.742 -1.577 1 81.25 194 SER B N 1
ATOM 3132 C CA . SER B 1 194 ? -6.965 -10.891 -2.432 1 81.25 194 SER B CA 1
ATOM 3133 C C . SER B 1 194 ? -6.258 -12 -1.66 1 81.25 194 SER B C 1
ATOM 3135 O O . SER B 1 194 ? -5.629 -11.742 -0.631 1 81.25 194 SER B O 1
#